Protein AF-A0A800NFQ4-F1 (afdb_monomer)

Foldseek 3Di:
DAFDFDLVLLVLLCVLCPAQCNQVVQCQDPNDRLSVLLVVLSVLLNCLSVPLRVQDQQDDDWWADPSNLVSVLVNLVSLVSNLVSLQSLCCRLVVDDDLCPGPQSQDCPQVNDPPHGPVQQSVQVNCCSYDPQQFAQDDRSDGDPPPKTKHWDGWIADDVPAGIWTWIQIPDPVGGDTHIDHHHVVSVSVSSNVSSCCSVVSSVSSVVVVVVLLVVLLPPAQDDDPDLLVLLVSLQVLCCSNRRCPDQCNVLSVLLNLLLPDDPVVCPPHPLVVLLVVVNVVSSVCSVVSNVCSSNVHRPPCNVVVLQLADDDLVVQLVVCLVVVDGVSNVVLQCLLCPDPVFDVVLNVDSPSSVVVSRVSSVSVVVCVVPVHRHYSCNRNDDPPD

Nearest PDB structures (foldseek):
  8tyw-assembly1_A  TM=2.394E-01  e=9.762E+00  Homo sapiens

Structure (mmCIF, N/CA/C/O backbone):
data_AF-A0A800NFQ4-F1
#
_entry.id   AF-A0A800NFQ4-F1
#
loop_
_atom_site.group_PDB
_atom_site.id
_atom_site.type_symbol
_atom_site.label_atom_id
_atom_site.label_alt_id
_atom_site.label_comp_id
_atom_site.label_asym_id
_atom_site.label_entity_id
_atom_site.label_seq_id
_atom_site.pdbx_PDB_ins_code
_atom_site.Cartn_x
_atom_site.Cartn_y
_atom_site.Cartn_z
_atom_site.occupancy
_atom_site.B_iso_or_equiv
_atom_site.auth_seq_id
_atom_site.auth_comp_id
_atom_site.auth_asym_id
_atom_site.auth_atom_id
_atom_site.pdbx_PDB_model_num
ATOM 1 N N . MET A 1 1 ? 8.098 15.532 -29.644 1.00 61.22 1 MET A N 1
ATOM 2 C CA . MET A 1 1 ? 6.755 15.173 -29.123 1.00 61.22 1 MET A CA 1
ATOM 3 C C . MET A 1 1 ? 6.872 15.024 -27.618 1.00 61.22 1 MET A C 1
ATOM 5 O O . MET A 1 1 ? 7.882 14.492 -27.178 1.00 61.22 1 MET A O 1
ATOM 9 N N . SER A 1 2 ? 5.906 15.516 -26.842 1.00 80.31 2 SER A N 1
ATOM 10 C CA . SER A 1 2 ? 5.881 15.314 -25.387 1.00 80.31 2 SER A CA 1
ATOM 11 C C . SER A 1 2 ? 5.523 13.867 -25.050 1.00 80.31 2 SER A C 1
ATOM 13 O O . SER A 1 2 ? 4.780 13.229 -25.796 1.00 80.31 2 SER A O 1
ATOM 15 N N . ILE A 1 3 ? 6.056 13.357 -23.943 1.00 92.00 3 ILE A N 1
ATOM 16 C CA . ILE A 1 3 ? 5.657 12.065 -23.381 1.00 92.00 3 ILE A CA 1
ATOM 17 C C . ILE A 1 3 ? 4.225 12.143 -22.839 1.00 92.00 3 ILE A C 1
ATOM 19 O O . ILE A 1 3 ? 3.841 13.147 -22.240 1.00 92.00 3 ILE A O 1
ATOM 23 N N . ASN A 1 4 ? 3.434 11.095 -23.055 1.00 91.31 4 ASN A N 1
ATOM 24 C CA . ASN A 1 4 ? 2.045 10.998 -22.620 1.00 91.31 4 ASN A CA 1
ATOM 25 C C . ASN A 1 4 ? 1.892 10.034 -21.431 1.00 91.31 4 ASN A C 1
ATOM 27 O O . ASN A 1 4 ? 1.443 8.897 -21.579 1.00 91.31 4 ASN A O 1
ATOM 31 N N . ILE A 1 5 ? 2.255 10.495 -20.233 1.00 92.12 5 ILE A N 1
ATOM 32 C CA . ILE A 1 5 ? 2.004 9.770 -18.981 1.00 92.12 5 ILE A CA 1
ATOM 33 C C . ILE A 1 5 ? 0.806 10.397 -18.261 1.00 92.12 5 ILE A C 1
ATOM 35 O O . ILE A 1 5 ? 0.808 11.578 -17.932 1.00 92.12 5 ILE A O 1
ATOM 39 N N . ASN A 1 6 ? -0.222 9.589 -18.000 1.00 89.50 6 ASN A N 1
ATOM 40 C CA . ASN A 1 6 ? -1.400 10.013 -17.250 1.00 89.50 6 ASN A CA 1
ATOM 41 C C . ASN A 1 6 ? -1.177 9.835 -15.741 1.00 89.50 6 ASN A C 1
ATOM 43 O O . ASN A 1 6 ? -1.353 8.732 -15.225 1.00 89.50 6 ASN A O 1
ATOM 47 N N . GLU A 1 7 ? -0.884 10.925 -15.031 1.00 87.31 7 GLU A N 1
ATOM 48 C CA . GLU A 1 7 ? -0.696 10.953 -13.570 1.00 87.31 7 GLU A CA 1
ATOM 49 C C . GLU A 1 7 ? -1.841 10.292 -12.777 1.00 87.31 7 GLU A C 1
ATOM 51 O O . GLU A 1 7 ? -1.620 9.690 -11.726 1.00 87.31 7 GLU A O 1
ATOM 56 N N . LYS A 1 8 ? -3.075 10.303 -13.304 1.00 94.00 8 LYS A N 1
ATOM 57 C CA . LYS A 1 8 ? -4.230 9.708 -12.616 1.00 94.00 8 LYS A CA 1
ATOM 58 C C . LYS A 1 8 ? -4.111 8.193 -12.475 1.00 94.00 8 LYS A C 1
ATOM 60 O O . LYS A 1 8 ? -4.753 7.622 -11.594 1.00 94.00 8 LYS A O 1
ATOM 65 N N . LEU A 1 9 ? -3.321 7.532 -13.324 1.00 96.75 9 LEU A N 1
ATOM 66 C CA . LEU A 1 9 ? -3.181 6.079 -13.298 1.00 96.75 9 LEU A CA 1
ATOM 67 C C . LEU A 1 9 ? -2.448 5.608 -12.035 1.00 96.75 9 LEU A C 1
ATOM 69 O O . LEU A 1 9 ? -2.924 4.692 -11.364 1.00 96.75 9 LEU A O 1
ATOM 73 N N . ILE A 1 10 ? -1.348 6.269 -11.652 1.00 97.38 10 ILE A N 1
ATOM 74 C CA . ILE A 1 10 ? -0.657 5.958 -10.392 1.00 97.38 10 ILE A CA 1
ATOM 75 C C . ILE A 1 10 ? -1.505 6.343 -9.174 1.00 97.38 10 ILE A C 1
ATOM 77 O O . ILE A 1 10 ? -1.549 5.586 -8.203 1.00 97.38 10 ILE A O 1
ATOM 81 N N . SER A 1 11 ? -2.254 7.451 -9.226 1.00 96.62 11 SER A N 1
ATOM 82 C CA . SER A 1 11 ? -3.198 7.803 -8.155 1.00 96.62 11 SER A CA 1
ATOM 83 C C . SER A 1 11 ? -4.280 6.734 -7.971 1.00 96.62 11 SER A C 1
ATOM 85 O O . SER A 1 11 ? -4.613 6.380 -6.839 1.00 96.62 11 SER A O 1
ATOM 87 N N . LEU A 1 12 ? -4.806 6.182 -9.070 1.00 97.12 12 LEU A N 1
ATOM 88 C CA . LEU A 1 12 ? -5.784 5.096 -9.027 1.00 97.12 12 LEU A CA 1
ATOM 89 C C . LEU A 1 12 ? -5.172 3.814 -8.448 1.00 97.12 12 LEU A C 1
ATOM 91 O O . LEU A 1 12 ? -5.774 3.211 -7.563 1.00 97.12 12 LEU A O 1
ATOM 95 N N . PHE A 1 13 ? -3.966 3.431 -8.877 1.00 97.50 13 PHE A N 1
ATOM 96 C CA . PHE A 1 13 ? -3.261 2.280 -8.305 1.00 97.50 13 PHE A CA 1
ATOM 97 C C . PHE A 1 13 ? -3.043 2.432 -6.793 1.00 97.50 13 PHE A C 1
ATOM 99 O O . PHE A 1 13 ? -3.408 1.540 -6.028 1.00 97.50 13 PHE A O 1
ATOM 106 N N . ARG A 1 14 ? -2.543 3.593 -6.345 1.00 96.69 14 ARG A N 1
ATOM 107 C CA . ARG A 1 14 ? -2.380 3.914 -4.918 1.00 96.69 14 ARG A CA 1
ATOM 108 C C . ARG A 1 14 ? -3.689 3.770 -4.149 1.00 96.69 14 ARG A C 1
ATOM 110 O O . ARG A 1 14 ? -3.688 3.213 -3.057 1.00 96.69 14 ARG A O 1
ATOM 117 N N . LYS A 1 15 ? -4.801 4.261 -4.701 1.00 94.81 15 LYS A N 1
ATOM 118 C CA . LYS A 1 15 ? -6.123 4.161 -4.067 1.00 94.81 15 LYS A CA 1
ATOM 119 C C . LYS A 1 15 ? -6.562 2.707 -3.877 1.00 94.81 15 LYS A C 1
ATOM 121 O O . LYS A 1 15 ? -7.105 2.383 -2.828 1.00 94.81 15 LYS A O 1
ATOM 126 N N . GLU A 1 16 ? -6.337 1.847 -4.868 1.00 94.31 16 GLU A N 1
ATOM 127 C CA . GLU A 1 16 ? -6.717 0.431 -4.780 1.00 94.31 16 GLU A CA 1
ATOM 128 C C . GLU A 1 16 ? -5.827 -0.363 -3.811 1.00 94.31 16 GLU A C 1
ATOM 130 O O . GLU A 1 16 ? -6.317 -1.259 -3.128 1.00 94.31 16 GLU A O 1
ATOM 135 N N . VAL A 1 17 ? -4.533 -0.030 -3.728 1.00 93.38 17 VAL A N 1
ATOM 136 C CA . VAL A 1 17 ? -3.564 -0.709 -2.848 1.00 93.38 17 VAL A CA 1
ATOM 137 C C . VAL A 1 17 ? -3.662 -0.248 -1.395 1.00 93.38 17 VAL A C 1
ATOM 139 O O . VAL A 1 17 ? -3.506 -1.065 -0.490 1.00 93.38 17 VAL A O 1
ATOM 142 N N . ASN A 1 18 ? -3.909 1.042 -1.146 1.00 87.81 18 ASN A N 1
ATOM 143 C CA . ASN A 1 18 ? -3.936 1.632 0.199 1.00 87.81 18 ASN A CA 1
ATOM 144 C C . ASN A 1 18 ? -5.258 1.364 0.928 1.00 87.81 18 ASN A C 1
ATOM 146 O O . ASN A 1 18 ? -5.926 2.277 1.412 1.00 87.81 18 ASN A O 1
ATOM 150 N N . ILE A 1 19 ? -5.620 0.090 1.009 1.00 84.75 19 ILE A N 1
ATOM 151 C CA . ILE A 1 19 ? -6.714 -0.410 1.830 1.00 84.75 19 ILE A CA 1
ATOM 152 C C . ILE A 1 19 ? -6.147 -1.242 2.981 1.00 84.75 19 ILE A C 1
ATOM 154 O O . ILE A 1 19 ? -5.063 -1.820 2.895 1.00 84.75 19 ILE A O 1
ATOM 158 N N . GLU A 1 20 ? -6.906 -1.294 4.065 1.00 78.50 20 GLU A N 1
ATOM 159 C CA . GLU A 1 20 ? -6.471 -1.685 5.409 1.00 78.50 20 GLU A CA 1
ATOM 160 C C . GLU A 1 20 ? -5.669 -3.001 5.453 1.00 78.50 20 GLU A C 1
ATOM 162 O O . GLU A 1 20 ? -4.564 -3.040 6.000 1.00 78.50 20 GLU A O 1
ATOM 167 N N . PHE A 1 21 ? -6.149 -4.056 4.785 1.00 86.75 21 PHE A N 1
ATOM 168 C CA . PHE A 1 21 ? -5.532 -5.385 4.868 1.00 86.75 21 PHE A CA 1
ATOM 169 C C . PHE A 1 21 ? -4.275 -5.573 3.996 1.00 86.75 21 PHE A C 1
ATOM 171 O O . PHE A 1 21 ? -3.492 -6.491 4.254 1.00 86.75 21 PHE A O 1
ATOM 178 N N . PHE A 1 22 ? -4.062 -4.757 2.952 1.00 90.75 22 PHE A N 1
ATOM 179 C CA . PHE A 1 22 ? -2.943 -4.961 2.016 1.00 90.75 22 PHE A CA 1
ATOM 180 C C . PHE A 1 22 ? -1.595 -4.815 2.717 1.00 90.75 22 PHE A C 1
ATOM 182 O O . PHE A 1 22 ? -0.689 -5.622 2.496 1.00 90.75 22 PHE A O 1
ATOM 189 N N . SER A 1 23 ? -1.491 -3.819 3.598 1.00 89.69 23 SER A N 1
ATOM 190 C CA . SER A 1 23 ? -0.280 -3.569 4.374 1.00 89.69 23 SER A CA 1
ATOM 191 C C . SER A 1 23 ? 0.144 -4.801 5.170 1.00 89.69 23 SER A C 1
ATOM 193 O O . SER A 1 23 ? 1.284 -5.240 5.047 1.00 89.69 23 SER A O 1
ATOM 195 N N . GLU A 1 24 ? -0.782 -5.432 5.894 1.00 88.12 24 GLU A N 1
ATOM 196 C CA . GLU A 1 24 ? -0.505 -6.644 6.665 1.00 88.12 24 GLU A CA 1
ATOM 197 C C . GLU A 1 24 ? -0.280 -7.867 5.764 1.00 88.12 24 GLU A C 1
ATOM 199 O O . GLU A 1 24 ? 0.660 -8.627 6.006 1.00 88.12 24 GLU A O 1
ATOM 204 N N . LYS A 1 25 ? -1.042 -8.024 4.670 1.00 90.38 25 LYS A N 1
ATOM 205 C CA . LYS A 1 25 ? -0.855 -9.127 3.709 1.00 90.38 25 LYS A CA 1
ATOM 206 C C . LYS A 1 25 ? 0.559 -9.164 3.125 1.00 90.38 25 LYS A C 1
ATOM 208 O O . LYS A 1 25 ? 1.113 -10.245 2.933 1.00 90.38 25 LYS A O 1
ATOM 213 N N . PHE A 1 26 ? 1.133 -8.000 2.824 1.00 93.75 26 PHE A N 1
ATOM 214 C CA . PHE A 1 26 ? 2.457 -7.886 2.207 1.00 93.75 26 PHE A CA 1
ATOM 215 C C . PHE A 1 26 ? 3.583 -7.577 3.209 1.00 93.75 26 PHE A C 1
ATOM 217 O O . PHE A 1 26 ? 4.747 -7.489 2.816 1.00 93.75 26 PHE A O 1
ATOM 224 N N . LYS A 1 27 ? 3.290 -7.458 4.507 1.00 92.12 27 LYS A N 1
ATOM 225 C CA . LYS A 1 27 ? 4.278 -7.124 5.548 1.00 92.12 27 LYS A CA 1
ATOM 226 C C . LYS A 1 27 ? 5.343 -8.192 5.757 1.00 92.12 27 LYS A C 1
ATOM 228 O O . LYS A 1 27 ? 6.483 -7.862 6.074 1.00 92.12 27 LYS A O 1
ATOM 233 N N . ASN A 1 28 ? 4.977 -9.462 5.605 1.00 91.75 28 ASN A N 1
ATOM 234 C CA . ASN A 1 28 ? 5.901 -10.583 5.733 1.00 91.75 28 ASN A CA 1
ATOM 235 C C . ASN A 1 28 ? 5.539 -11.697 4.747 1.00 91.75 28 ASN A C 1
ATOM 237 O O . ASN A 1 28 ? 4.742 -12.584 5.044 1.00 91.75 28 ASN A O 1
ATOM 241 N N . VAL A 1 29 ? 6.154 -11.653 3.570 1.00 93.25 29 VAL A N 1
ATOM 242 C CA . VAL A 1 29 ? 6.049 -12.691 2.546 1.00 93.25 29 VAL A CA 1
ATOM 243 C C . VAL A 1 29 ? 7.394 -13.406 2.482 1.00 93.25 29 VAL A C 1
ATOM 245 O O . VAL A 1 29 ? 8.385 -12.842 2.024 1.00 93.25 29 VAL A O 1
ATOM 248 N N . ASN A 1 30 ? 7.446 -14.650 2.968 1.00 91.94 30 ASN A N 1
ATOM 249 C CA . ASN A 1 30 ? 8.669 -15.464 3.027 1.00 91.94 30 ASN A CA 1
ATOM 250 C C . ASN A 1 30 ? 9.848 -14.765 3.740 1.00 91.94 30 ASN A C 1
ATOM 252 O O . ASN A 1 30 ? 10.976 -14.779 3.245 1.00 91.94 30 ASN A O 1
ATOM 256 N N . GLY A 1 31 ? 9.587 -14.114 4.878 1.00 93.88 31 GLY A N 1
ATOM 257 C CA . GLY A 1 31 ? 10.608 -13.411 5.663 1.00 93.88 31 GLY A CA 1
ATOM 258 C C . GLY A 1 31 ? 10.990 -12.033 5.116 1.00 93.88 31 GLY A C 1
ATOM 259 O O . GLY A 1 31 ? 11.936 -11.425 5.611 1.00 93.88 31 GLY A O 1
ATOM 260 N N . LYS A 1 32 ? 10.288 -11.532 4.091 1.00 94.50 32 LYS A N 1
ATOM 261 C CA . LYS A 1 32 ? 10.565 -10.236 3.461 1.00 94.50 32 LYS A CA 1
ATOM 262 C C . LYS A 1 32 ? 9.367 -9.304 3.549 1.00 94.50 32 LYS A C 1
ATOM 264 O O . LYS A 1 32 ? 8.226 -9.708 3.335 1.00 94.50 32 LYS A O 1
ATOM 269 N N . ASN A 1 33 ? 9.647 -8.029 3.794 1.00 96.25 33 ASN A N 1
ATOM 270 C CA . ASN A 1 33 ? 8.631 -6.987 3.807 1.00 96.25 33 ASN A CA 1
ATOM 271 C C . ASN A 1 33 ? 8.365 -6.480 2.383 1.00 96.25 33 ASN A C 1
ATOM 273 O O . ASN A 1 33 ? 9.030 -5.569 1.891 1.00 96.25 33 ASN A O 1
ATOM 277 N N . HIS A 1 34 ? 7.399 -7.109 1.714 1.00 97.12 34 HIS A N 1
ATOM 278 C CA . HIS A 1 34 ? 6.956 -6.719 0.377 1.00 97.12 34 HIS A CA 1
ATOM 279 C C . HIS A 1 34 ? 6.173 -5.401 0.394 1.00 97.12 34 HIS A C 1
ATOM 281 O O . HIS A 1 34 ? 6.220 -4.668 -0.589 1.00 97.12 34 HIS A O 1
ATOM 287 N N . TRP A 1 35 ? 5.511 -5.059 1.502 1.00 96.19 35 TRP A N 1
ATOM 288 C CA . TRP A 1 35 ? 4.788 -3.797 1.643 1.00 96.19 35 TRP A CA 1
ATOM 289 C C . TRP A 1 35 ? 5.712 -2.588 1.461 1.00 96.19 35 TRP A C 1
ATOM 291 O O . TRP A 1 35 ? 5.391 -1.679 0.703 1.00 96.19 35 TRP A O 1
ATOM 301 N N . ASN A 1 36 ? 6.911 -2.618 2.048 1.00 97.06 36 ASN A N 1
ATOM 302 C CA . ASN A 1 36 ? 7.893 -1.546 1.865 1.00 97.06 36 ASN A CA 1
ATOM 303 C C . ASN A 1 36 ? 8.342 -1.396 0.401 1.00 97.06 36 ASN A C 1
ATOM 305 O O . ASN A 1 36 ? 8.559 -0.276 -0.060 1.00 97.06 36 ASN A O 1
ATOM 309 N N . ILE A 1 37 ? 8.455 -2.506 -0.337 1.00 97.94 37 ILE A N 1
ATOM 310 C CA . ILE A 1 37 ? 8.780 -2.487 -1.771 1.00 97.94 37 ILE A CA 1
ATOM 311 C C . ILE A 1 37 ? 7.634 -1.838 -2.555 1.00 97.94 37 ILE A C 1
ATOM 313 O O . ILE A 1 37 ? 7.886 -1.000 -3.416 1.00 97.94 37 ILE A O 1
ATOM 317 N N . ILE A 1 38 ? 6.383 -2.179 -2.225 1.00 98.31 38 ILE A N 1
ATOM 318 C CA . ILE A 1 38 ? 5.189 -1.581 -2.838 1.00 98.31 38 ILE A CA 1
ATOM 319 C C . ILE A 1 38 ? 5.153 -0.068 -2.583 1.00 98.31 38 ILE A C 1
ATOM 321 O O . ILE A 1 38 ? 5.012 0.693 -3.537 1.00 98.31 38 ILE A O 1
ATOM 325 N N . CYS A 1 39 ? 5.341 0.378 -1.335 1.00 97.44 39 CYS A N 1
ATOM 326 C CA . CYS A 1 39 ? 5.392 1.801 -0.985 1.00 97.44 39 CYS A CA 1
ATOM 327 C C . CYS A 1 39 ? 6.473 2.548 -1.772 1.00 97.44 39 CYS A C 1
ATOM 329 O O . CYS A 1 39 ? 6.168 3.524 -2.453 1.00 97.44 39 CYS A O 1
ATOM 331 N N . SER A 1 40 ? 7.712 2.045 -1.748 1.00 98.31 40 SER A N 1
ATOM 332 C CA . SER A 1 40 ? 8.826 2.686 -2.450 1.00 98.31 40 SER A CA 1
ATOM 333 C C . SER A 1 40 ? 8.593 2.751 -3.961 1.00 98.31 40 SER A C 1
ATOM 335 O O . SER A 1 40 ? 8.809 3.798 -4.567 1.00 98.31 40 SER A O 1
ATOM 337 N N . ALA A 1 41 ? 8.099 1.670 -4.571 1.00 98.62 41 ALA A N 1
ATOM 338 C CA . ALA A 1 41 ? 7.783 1.662 -5.993 1.00 98.62 41 ALA A CA 1
ATOM 339 C C . ALA A 1 41 ? 6.681 2.677 -6.341 1.00 98.62 41 ALA A C 1
ATOM 341 O O . ALA A 1 41 ? 6.799 3.382 -7.339 1.00 98.62 41 ALA A O 1
ATOM 342 N N . MET A 1 42 ? 5.634 2.807 -5.517 1.00 98.19 42 MET A N 1
ATOM 343 C CA . MET A 1 42 ? 4.598 3.824 -5.727 1.00 98.19 42 MET A CA 1
ATOM 344 C C . MET A 1 42 ? 5.150 5.251 -5.647 1.00 98.19 42 MET A C 1
ATOM 346 O O . MET A 1 42 ? 4.689 6.109 -6.395 1.00 98.19 42 MET A O 1
ATOM 350 N N . ASP A 1 43 ? 6.099 5.533 -4.751 1.00 98.25 43 ASP A N 1
ATOM 351 C CA . ASP A 1 43 ? 6.721 6.861 -4.628 1.00 98.25 43 ASP A CA 1
ATOM 352 C C . ASP A 1 43 ? 7.540 7.206 -5.876 1.00 98.25 43 ASP A C 1
ATOM 354 O O . ASP A 1 43 ? 7.355 8.268 -6.472 1.00 98.25 43 ASP A O 1
ATOM 358 N N . TRP A 1 44 ? 8.374 6.273 -6.336 1.00 98.50 44 TRP A N 1
ATOM 359 C CA . TRP A 1 44 ? 9.201 6.467 -7.527 1.00 98.50 44 TRP A CA 1
ATOM 360 C C . TRP A 1 44 ? 8.393 6.547 -8.825 1.00 98.50 44 TRP A C 1
ATOM 362 O O . TRP A 1 44 ? 8.734 7.329 -9.712 1.00 98.50 44 TRP A O 1
ATOM 372 N N . ILE A 1 45 ? 7.296 5.794 -8.939 1.00 98.62 45 ILE A N 1
ATOM 373 C CA . ILE A 1 45 ? 6.387 5.898 -10.088 1.00 98.62 45 ILE A CA 1
ATOM 374 C C . ILE A 1 45 ? 5.643 7.237 -10.076 1.00 98.62 45 ILE A C 1
ATOM 376 O O . ILE A 1 45 ? 5.482 7.832 -11.138 1.00 98.62 45 ILE A O 1
ATOM 380 N N . THR A 1 46 ? 5.209 7.726 -8.907 1.00 98.12 46 THR A N 1
ATOM 381 C CA . THR A 1 46 ? 4.609 9.065 -8.779 1.00 98.12 46 THR A CA 1
ATOM 382 C C . THR A 1 46 ? 5.598 10.140 -9.226 1.00 98.12 46 THR A C 1
ATOM 384 O O . THR A 1 46 ? 5.269 10.928 -10.110 1.00 98.12 46 THR A O 1
ATOM 387 N N . LEU A 1 47 ? 6.834 10.099 -8.715 1.00 97.00 47 LEU A N 1
ATOM 388 C CA . LEU A 1 47 ? 7.893 11.026 -9.117 1.00 97.00 47 LEU A CA 1
ATOM 389 C C . LEU A 1 47 ? 8.130 10.998 -10.628 1.00 97.00 47 LEU A C 1
ATOM 391 O O . LEU A 1 47 ? 8.231 12.050 -11.252 1.00 97.00 47 LEU A O 1
ATOM 395 N N . ALA A 1 48 ? 8.210 9.812 -11.234 1.00 97.50 48 ALA A N 1
ATOM 396 C CA . ALA A 1 48 ? 8.424 9.700 -12.670 1.00 97.50 48 ALA A CA 1
ATOM 397 C C . ALA A 1 48 ? 7.234 10.227 -13.484 1.00 97.50 48 ALA A C 1
ATOM 399 O O . ALA A 1 48 ? 7.442 10.907 -14.488 1.00 97.50 48 ALA A O 1
ATOM 400 N N . ALA A 1 49 ? 6.001 9.946 -13.054 1.00 96.81 49 ALA A N 1
ATOM 401 C CA . ALA A 1 49 ? 4.797 10.389 -13.748 1.00 96.81 49 ALA A CA 1
ATOM 402 C C . ALA A 1 49 ? 4.654 11.918 -13.765 1.00 96.81 49 ALA A C 1
ATOM 404 O O . ALA A 1 49 ? 4.279 12.478 -14.793 1.00 96.81 49 ALA A O 1
ATOM 405 N N . GLU A 1 50 ? 4.998 12.582 -12.662 1.00 94.50 50 GLU A N 1
ATOM 406 C CA . GLU A 1 50 ? 4.962 14.045 -12.534 1.00 94.50 50 GLU A CA 1
ATOM 407 C C . GLU A 1 50 ? 6.210 14.711 -13.147 1.00 94.50 50 GLU A C 1
ATOM 409 O O . GLU A 1 50 ? 6.142 15.782 -13.755 1.00 94.50 50 GLU A O 1
ATOM 414 N N . GLY A 1 51 ? 7.372 14.066 -13.010 1.00 94.44 51 GLY A N 1
ATOM 415 C CA . GLY A 1 51 ? 8.668 14.617 -13.393 1.00 94.44 51 GLY A CA 1
ATOM 416 C C . GLY A 1 51 ? 8.984 14.508 -14.883 1.00 94.44 51 GLY A C 1
ATOM 417 O O . GLY A 1 51 ? 9.469 15.476 -15.467 1.00 94.44 51 GLY A O 1
ATOM 418 N N . LEU A 1 52 ? 8.701 13.366 -15.525 1.00 95.94 52 LEU A N 1
ATOM 419 C CA . LEU A 1 52 ? 9.066 13.124 -16.931 1.00 95.94 52 LEU A CA 1
ATOM 420 C C . LEU A 1 52 ? 8.530 14.188 -17.905 1.00 95.94 52 LEU A C 1
ATOM 422 O O . LEU A 1 52 ? 9.313 14.633 -18.746 1.00 95.94 52 LEU A O 1
ATOM 426 N N . PRO A 1 53 ? 7.263 14.647 -17.811 1.00 93.81 53 PRO A N 1
ATOM 427 C CA . PRO A 1 53 ? 6.752 15.711 -18.681 1.00 93.81 53 PRO A CA 1
ATOM 428 C C . PRO A 1 53 ? 7.480 17.055 -18.531 1.00 93.81 53 PRO A C 1
ATOM 430 O O . PRO A 1 53 ? 7.440 17.875 -19.447 1.00 93.81 53 PRO A O 1
ATOM 433 N N . SER A 1 54 ? 8.141 17.280 -17.392 1.00 92.94 54 SER A N 1
ATOM 434 C CA . SER A 1 54 ? 8.806 18.542 -17.049 1.00 92.94 54 SER A CA 1
ATOM 435 C C . SER A 1 54 ? 10.274 18.602 -17.491 1.00 92.94 54 SER A C 1
ATOM 437 O O . SER A 1 54 ? 10.875 19.676 -17.482 1.00 92.94 54 SER A O 1
ATOM 439 N N . ILE A 1 55 ? 10.876 17.473 -17.884 1.00 94.31 55 ILE A N 1
ATOM 440 C CA . ILE A 1 55 ? 12.278 17.420 -18.320 1.00 94.31 55 ILE A CA 1
ATOM 441 C C . ILE A 1 55 ? 12.368 17.809 -19.802 1.00 94.31 55 ILE A C 1
ATOM 443 O O . ILE A 1 55 ? 11.782 17.168 -20.675 1.00 94.31 55 ILE A O 1
ATOM 447 N N . ASN A 1 56 ? 13.137 18.856 -20.109 1.00 91.56 56 ASN A N 1
ATOM 448 C CA . ASN A 1 56 ? 13.287 19.344 -21.479 1.00 91.56 56 ASN A CA 1
ATOM 449 C C . ASN A 1 56 ? 14.290 18.502 -22.287 1.00 91.56 56 ASN A C 1
ATOM 451 O O . ASN A 1 56 ? 15.498 18.708 -22.195 1.00 91.56 56 ASN A O 1
ATOM 455 N N . VAL A 1 57 ? 13.768 17.612 -23.132 1.00 92.12 57 VAL A N 1
ATOM 456 C CA . VAL A 1 57 ? 14.535 16.781 -24.080 1.00 92.12 57 VAL A CA 1
ATOM 457 C C . VAL A 1 57 ? 14.245 17.131 -25.542 1.00 92.12 57 VAL A C 1
ATOM 459 O O . VAL A 1 57 ? 14.213 16.259 -26.404 1.00 92.12 57 VAL A O 1
ATOM 462 N N . ASN A 1 58 ? 13.967 18.402 -25.842 1.00 86.88 58 ASN A N 1
ATOM 463 C CA . ASN A 1 58 ? 13.743 18.854 -27.214 1.00 86.88 58 ASN A CA 1
ATOM 464 C C . ASN A 1 58 ? 15.019 19.506 -27.784 1.00 86.88 58 ASN A C 1
ATOM 466 O O . ASN A 1 58 ? 15.234 20.704 -27.554 1.00 86.88 58 ASN A O 1
ATOM 470 N N . PRO A 1 59 ? 15.874 18.757 -28.506 1.00 80.69 59 PRO A N 1
ATOM 471 C CA . PRO A 1 59 ? 17.146 19.277 -28.982 1.00 80.69 59 PRO A CA 1
ATOM 472 C C . PRO A 1 59 ? 16.943 20.393 -30.012 1.00 80.69 59 PRO A C 1
ATOM 474 O O . PRO A 1 59 ? 16.370 20.196 -31.082 1.00 80.69 59 PRO A O 1
ATOM 477 N N . LYS A 1 60 ? 17.472 21.586 -29.722 1.00 83.44 60 LYS A N 1
ATOM 478 C CA . LYS A 1 60 ? 17.549 22.696 -30.688 1.00 83.44 60 LYS A CA 1
ATOM 479 C C . LYS A 1 60 ? 18.972 22.857 -31.216 1.00 83.44 60 LYS A C 1
ATOM 481 O O . LYS A 1 60 ? 19.916 22.878 -30.424 1.00 83.44 60 LYS A O 1
ATOM 486 N N . GLY A 1 61 ? 19.115 23.041 -32.529 1.00 85.50 61 GLY A N 1
ATOM 487 C CA . GLY A 1 61 ? 20.415 23.217 -33.192 1.00 85.50 61 GLY A CA 1
ATOM 488 C C . GLY A 1 61 ? 21.256 21.936 -33.242 1.00 85.50 61 GLY A C 1
ATOM 489 O O . GLY A 1 61 ? 20.825 20.889 -32.774 1.00 85.50 61 GLY A O 1
ATOM 490 N N . PHE A 1 62 ? 22.456 22.013 -33.810 1.00 85.88 62 PHE A N 1
ATOM 491 C CA . PHE A 1 62 ? 23.334 20.856 -34.023 1.00 85.88 62 PHE A CA 1
ATOM 492 C C . PHE A 1 62 ? 24.512 20.846 -33.041 1.00 85.88 62 PHE A C 1
ATOM 494 O O . PHE A 1 62 ? 24.950 21.901 -32.580 1.00 85.88 62 PHE A O 1
ATOM 501 N N . GLY A 1 63 ? 25.042 19.656 -32.747 1.00 88.31 63 GLY A N 1
ATOM 502 C CA . GLY A 1 63 ? 26.277 19.486 -31.976 1.00 88.31 63 GLY A CA 1
ATOM 503 C C . GLY A 1 63 ? 26.087 19.363 -30.460 1.00 88.31 63 GLY A C 1
ATOM 504 O O . GLY A 1 63 ? 24.999 19.059 -29.968 1.00 88.31 63 GLY A O 1
ATOM 505 N N . TYR A 1 64 ? 27.184 19.543 -29.722 1.00 89.69 64 TYR A N 1
ATOM 506 C CA . TYR A 1 64 ? 27.262 19.313 -28.276 1.00 89.69 64 TYR A CA 1
ATOM 507 C C . TYR A 1 64 ? 26.635 20.445 -27.450 1.00 89.69 64 TYR A C 1
ATOM 509 O O . TYR A 1 64 ? 26.841 21.629 -27.719 1.00 89.69 64 TYR A O 1
ATOM 517 N N . ASN A 1 65 ? 25.922 20.070 -26.386 1.00 91.06 65 ASN A N 1
ATOM 518 C CA . ASN A 1 65 ? 25.492 20.981 -25.330 1.00 91.06 65 ASN A CA 1
ATOM 519 C C . ASN A 1 65 ? 25.402 20.229 -23.990 1.00 91.06 65 ASN A C 1
ATOM 521 O O . ASN A 1 65 ? 24.743 19.191 -23.889 1.00 91.06 65 ASN A O 1
ATOM 525 N N . HIS A 1 66 ? 26.054 20.762 -22.955 1.00 90.19 66 HIS A N 1
ATOM 526 C CA . HIS A 1 66 ? 26.128 20.115 -21.644 1.00 90.19 66 HIS A CA 1
ATOM 527 C C . HIS A 1 66 ? 24.769 20.050 -20.930 1.00 90.19 66 HIS A C 1
ATOM 529 O O . HIS A 1 66 ? 24.459 19.024 -20.334 1.00 90.19 66 HIS A O 1
ATOM 535 N N . LEU A 1 67 ? 23.934 21.094 -21.015 1.00 91.19 67 LEU A N 1
ATOM 536 C CA . LEU A 1 67 ? 22.601 21.091 -20.398 1.00 91.19 67 LEU A CA 1
ATOM 537 C C . LEU A 1 67 ? 21.679 20.081 -21.077 1.00 91.19 67 LEU A C 1
ATOM 539 O O . LEU A 1 67 ? 20.995 19.330 -20.393 1.00 91.19 67 LEU A O 1
ATOM 543 N N . ASP A 1 68 ? 21.701 20.014 -22.408 1.00 90.31 68 ASP A N 1
ATOM 544 C CA . ASP A 1 68 ? 20.901 19.031 -23.142 1.00 90.31 68 ASP A CA 1
ATOM 545 C C . ASP A 1 68 ? 21.342 17.594 -22.823 1.00 90.31 68 ASP A C 1
ATOM 547 O O . ASP A 1 68 ? 20.501 16.706 -22.697 1.00 90.31 68 ASP A O 1
ATOM 551 N N . THR A 1 69 ? 22.648 17.379 -22.626 1.00 91.44 69 THR A N 1
ATOM 552 C CA . THR A 1 69 ? 23.197 16.092 -22.171 1.00 91.44 69 THR A CA 1
ATOM 553 C C . THR A 1 69 ? 22.674 15.736 -20.779 1.00 91.44 69 THR A C 1
ATOM 555 O O . THR A 1 69 ? 22.147 14.644 -20.583 1.00 91.44 69 THR A O 1
ATOM 558 N N . LEU A 1 70 ? 22.762 16.661 -19.817 1.00 93.62 70 LEU A N 1
ATOM 559 C CA . LEU A 1 70 ? 22.279 16.442 -18.450 1.00 93.62 70 LEU A CA 1
ATOM 560 C C . LEU A 1 70 ? 20.764 16.199 -18.405 1.00 93.62 70 LEU A C 1
ATOM 562 O O . LEU A 1 70 ? 20.312 15.302 -17.694 1.00 93.62 70 LEU A O 1
ATOM 566 N N . ASN A 1 71 ? 19.985 16.932 -19.204 1.00 94.81 71 ASN A N 1
ATOM 567 C CA . ASN A 1 71 ? 18.543 16.723 -19.317 1.00 94.81 71 ASN A CA 1
ATOM 568 C C . ASN A 1 71 ? 18.222 15.335 -19.880 1.00 94.81 71 ASN A C 1
ATOM 570 O O . ASN A 1 71 ? 17.375 14.636 -19.329 1.00 94.81 71 ASN A O 1
ATOM 574 N N . LEU A 1 72 ? 18.916 14.905 -20.941 1.00 95.69 72 LEU A N 1
ATOM 575 C CA . LEU A 1 72 ? 18.742 13.568 -21.508 1.00 95.69 72 LEU A CA 1
ATOM 576 C C . LEU A 1 72 ? 19.116 12.472 -20.498 1.00 95.69 72 LEU A C 1
ATOM 578 O O . LEU A 1 72 ? 18.383 11.493 -20.357 1.00 95.69 72 LEU A O 1
ATOM 582 N N . MET A 1 73 ? 20.216 12.647 -19.760 1.00 96.06 73 MET A N 1
ATOM 583 C CA . MET A 1 73 ? 20.621 11.729 -18.692 1.00 96.06 73 MET A CA 1
ATOM 584 C C . MET A 1 73 ? 19.531 11.602 -17.628 1.00 96.06 73 MET A C 1
ATOM 586 O O . MET A 1 73 ? 19.127 10.488 -17.292 1.00 96.06 73 MET A O 1
ATOM 590 N N . GLN A 1 74 ? 19.033 12.733 -17.122 1.00 96.94 74 GLN A N 1
ATOM 591 C CA . GLN A 1 74 ? 17.957 12.760 -16.134 1.00 96.94 74 GLN A CA 1
ATOM 592 C C . GLN A 1 74 ? 16.694 12.082 -16.676 1.00 96.94 74 GLN A C 1
ATOM 594 O O . GLN A 1 74 ? 16.062 11.300 -15.967 1.00 96.94 74 GLN A O 1
ATOM 599 N N . TYR A 1 75 ? 16.354 12.333 -17.940 1.00 97.69 75 TYR A N 1
ATOM 600 C CA . TYR A 1 75 ? 15.199 11.746 -18.607 1.00 97.69 75 TYR A CA 1
ATOM 601 C C . TYR A 1 75 ? 15.281 10.218 -18.672 1.00 97.69 75 TYR A C 1
ATOM 603 O O . TYR A 1 75 ? 14.374 9.524 -18.210 1.00 97.69 75 TYR A O 1
ATOM 611 N N . ILE A 1 76 ? 16.400 9.684 -19.170 1.00 98.31 76 ILE A N 1
ATOM 612 C CA . ILE A 1 76 ? 16.623 8.239 -19.297 1.00 98.31 76 ILE A CA 1
ATOM 613 C C . ILE A 1 76 ? 16.641 7.564 -17.920 1.00 98.31 76 ILE A C 1
ATOM 615 O O . ILE A 1 76 ? 16.002 6.527 -17.747 1.00 98.31 76 ILE A O 1
ATOM 619 N N . ILE A 1 77 ? 17.317 8.152 -16.927 1.00 98.12 77 ILE A N 1
ATOM 620 C CA . ILE A 1 77 ? 17.334 7.616 -15.556 1.00 98.12 77 ILE A CA 1
ATOM 621 C C . ILE A 1 77 ? 15.921 7.589 -14.966 1.00 98.12 77 ILE A C 1
ATOM 623 O O . ILE A 1 77 ? 15.532 6.599 -14.351 1.00 98.12 77 ILE A O 1
ATOM 627 N N . THR A 1 78 ? 15.132 8.643 -15.172 1.00 98.19 78 THR A N 1
ATOM 628 C CA . THR A 1 78 ? 13.768 8.712 -14.631 1.00 98.19 78 THR A CA 1
ATOM 629 C C . THR A 1 78 ? 12.867 7.642 -15.265 1.00 98.19 78 THR A C 1
ATOM 631 O O . THR A 1 78 ? 12.093 6.998 -14.555 1.00 98.19 78 THR A O 1
ATOM 634 N N . ILE A 1 79 ? 13.014 7.372 -16.571 1.00 98.56 79 ILE A N 1
ATOM 635 C CA . ILE A 1 79 ? 12.340 6.239 -17.230 1.00 98.56 79 ILE A CA 1
ATOM 636 C C . ILE A 1 79 ? 12.803 4.903 -16.629 1.00 98.56 79 ILE A C 1
ATOM 638 O O . ILE A 1 79 ? 11.966 4.051 -16.338 1.00 98.56 79 ILE A O 1
ATOM 642 N N . ASP A 1 80 ? 14.108 4.702 -16.424 1.00 98.31 80 ASP A N 1
ATOM 643 C CA . ASP A 1 80 ? 14.655 3.454 -15.866 1.00 98.31 80 ASP A CA 1
ATOM 644 C C . ASP A 1 80 ? 14.106 3.164 -14.465 1.00 98.31 80 ASP A C 1
ATOM 646 O O . ASP A 1 80 ? 13.612 2.067 -14.208 1.00 98.31 80 ASP A O 1
ATOM 650 N N . VAL A 1 81 ? 14.096 4.175 -13.591 1.00 98.25 81 VAL A N 1
ATOM 651 C CA . VAL A 1 81 ? 13.549 4.075 -12.231 1.00 98.25 81 VAL A CA 1
ATOM 652 C C . VAL A 1 81 ? 12.052 3.761 -12.253 1.00 98.25 81 VAL A C 1
ATOM 654 O O . VAL A 1 81 ? 11.594 2.913 -11.484 1.00 98.25 81 VAL A O 1
ATOM 657 N N . MET A 1 82 ? 11.284 4.382 -13.156 1.00 98.56 82 MET A N 1
ATOM 658 C CA . MET A 1 82 ? 9.865 4.062 -13.347 1.00 98.56 82 MET A CA 1
ATOM 659 C C . MET A 1 82 ? 9.669 2.598 -13.756 1.00 98.56 82 MET A C 1
ATOM 661 O O . MET A 1 82 ? 8.832 1.896 -13.186 1.00 98.56 82 MET A O 1
ATOM 665 N N . VAL A 1 83 ? 10.444 2.128 -14.738 1.00 98.38 83 VAL A N 1
ATOM 666 C CA . VAL A 1 83 ? 10.364 0.755 -15.247 1.00 98.38 83 VAL A CA 1
ATOM 667 C C . VAL A 1 83 ? 10.744 -0.255 -14.172 1.00 98.38 83 VAL A C 1
ATOM 669 O O . VAL A 1 83 ? 10.020 -1.238 -13.998 1.00 98.38 83 VAL A O 1
ATOM 672 N N . ASP A 1 84 ? 11.839 -0.033 -13.439 1.00 98.19 84 ASP A N 1
ATOM 673 C CA . ASP A 1 84 ? 12.231 -0.946 -12.365 1.00 98.19 84 ASP A CA 1
ATOM 674 C C . ASP A 1 84 ? 11.170 -0.971 -11.267 1.00 98.19 84 ASP A C 1
ATOM 676 O O . ASP A 1 84 ? 10.733 -2.049 -10.880 1.00 98.19 84 ASP A O 1
ATOM 680 N N . SER A 1 85 ? 10.650 0.188 -10.857 1.00 98.69 85 SER A N 1
ATOM 681 C CA . SER A 1 85 ? 9.588 0.276 -9.849 1.00 98.69 85 SER A CA 1
ATOM 682 C C . SER A 1 85 ? 8.341 -0.523 -10.247 1.00 98.69 85 SER A C 1
ATOM 684 O O . SER A 1 85 ? 7.827 -1.308 -9.449 1.00 98.69 85 SER A O 1
ATOM 686 N N . ILE A 1 86 ? 7.884 -0.411 -11.500 1.00 98.69 86 ILE A N 1
ATOM 687 C CA . ILE A 1 86 ? 6.758 -1.209 -12.015 1.00 98.69 86 ILE A CA 1
ATOM 688 C C . ILE A 1 86 ? 7.098 -2.706 -12.012 1.00 98.69 86 ILE A C 1
ATOM 690 O O . ILE A 1 86 ? 6.277 -3.527 -11.599 1.00 98.69 86 ILE A O 1
ATOM 694 N N . ASN A 1 87 ? 8.312 -3.084 -12.415 1.00 98.38 87 ASN A N 1
ATOM 695 C CA . ASN A 1 87 ? 8.750 -4.478 -12.364 1.00 98.38 87 ASN A CA 1
ATOM 696 C C . ASN A 1 87 ? 8.789 -5.012 -10.924 1.00 98.38 87 ASN A C 1
ATOM 698 O O . ASN A 1 87 ? 8.364 -6.144 -10.691 1.00 98.38 87 ASN A O 1
ATOM 702 N N . GLN A 1 88 ? 9.239 -4.216 -9.945 1.00 98.25 88 GLN A N 1
ATOM 703 C CA . GLN A 1 88 ? 9.201 -4.598 -8.531 1.00 98.25 88 GLN A CA 1
ATOM 704 C C . GLN A 1 88 ? 7.766 -4.847 -8.063 1.00 98.25 88 GLN A C 1
ATOM 706 O O . GLN A 1 88 ? 7.530 -5.842 -7.378 1.00 98.25 88 GLN A O 1
ATOM 711 N N . LEU A 1 89 ? 6.797 -4.021 -8.483 1.00 98.56 89 LEU A N 1
ATOM 712 C CA . LEU A 1 89 ? 5.380 -4.258 -8.189 1.00 98.56 89 LEU A CA 1
ATOM 713 C C . LEU A 1 89 ? 4.912 -5.616 -8.726 1.00 98.56 89 LEU A C 1
ATOM 715 O O . LEU A 1 89 ? 4.309 -6.382 -7.979 1.00 98.56 89 LEU A O 1
ATOM 719 N N . PHE A 1 90 ? 5.247 -5.975 -9.968 1.00 98.44 90 PHE A N 1
ATOM 720 C CA . PHE A 1 90 ? 4.946 -7.311 -10.500 1.00 98.44 90 PHE A CA 1
ATOM 721 C C . PHE A 1 90 ? 5.622 -8.433 -9.707 1.00 98.44 90 PHE A C 1
ATOM 723 O O . PHE A 1 90 ? 4.994 -9.453 -9.426 1.00 98.44 90 PHE A O 1
ATOM 730 N N . ARG A 1 91 ? 6.880 -8.257 -9.296 1.00 97.81 91 ARG A N 1
ATOM 731 C CA . ARG A 1 91 ? 7.592 -9.269 -8.502 1.00 97.81 91 ARG A CA 1
ATOM 732 C C . ARG A 1 91 ? 6.909 -9.537 -7.164 1.00 97.81 91 ARG A C 1
ATOM 734 O O . ARG A 1 91 ? 6.798 -10.691 -6.757 1.00 97.81 91 ARG A O 1
ATOM 741 N N . VAL A 1 92 ? 6.442 -8.491 -6.483 1.00 97.62 92 VAL A N 1
ATOM 742 C CA . VAL A 1 92 ? 5.895 -8.622 -5.125 1.00 97.62 92 VAL A CA 1
ATOM 743 C C . VAL A 1 92 ? 4.392 -8.881 -5.083 1.00 97.62 92 VAL A C 1
ATOM 745 O O . VAL A 1 92 ? 3.959 -9.602 -4.186 1.00 97.62 92 VAL A O 1
ATOM 748 N N . ILE A 1 93 ? 3.615 -8.349 -6.034 1.00 96.88 93 ILE A N 1
ATOM 749 C CA . ILE A 1 93 ? 2.154 -8.527 -6.118 1.00 96.88 93 ILE A CA 1
ATOM 750 C C . ILE A 1 93 ? 1.802 -9.806 -6.883 1.00 96.88 93 ILE A C 1
ATOM 752 O O . ILE A 1 93 ? 0.932 -10.554 -6.445 1.00 96.88 93 ILE A O 1
ATOM 756 N N . ASP A 1 94 ? 2.480 -10.072 -8.003 1.00 94.44 94 ASP A N 1
ATOM 757 C CA . ASP A 1 94 ? 2.207 -11.226 -8.874 1.00 94.44 94 ASP A CA 1
ATOM 758 C C . ASP A 1 94 ? 3.156 -12.409 -8.619 1.00 94.44 94 ASP A C 1
ATOM 760 O O . ASP A 1 94 ? 3.016 -13.476 -9.210 1.00 94.44 94 ASP A O 1
ATOM 764 N N . GLY A 1 95 ? 4.151 -12.233 -7.744 1.00 94.75 95 GLY A N 1
ATOM 765 C CA . GLY A 1 95 ? 5.100 -13.289 -7.386 1.00 94.75 95 GLY A CA 1
ATOM 766 C C . GLY A 1 95 ? 6.092 -13.650 -8.497 1.00 94.75 95 GLY A C 1
ATOM 767 O O . GLY A 1 95 ? 6.707 -14.719 -8.436 1.00 94.75 95 GLY A O 1
ATOM 768 N N . ILE A 1 96 ? 6.259 -12.792 -9.509 1.00 95.88 96 ILE A N 1
ATOM 769 C CA . ILE A 1 96 ? 7.191 -13.021 -10.619 1.00 95.88 96 ILE A CA 1
ATOM 770 C C . ILE A 1 96 ? 8.632 -13.005 -10.094 1.00 95.88 96 ILE A C 1
ATOM 772 O O . ILE A 1 96 ? 9.060 -12.060 -9.439 1.00 95.88 96 ILE A O 1
ATOM 776 N N . LYS A 1 97 ? 9.408 -14.058 -10.380 1.00 92.69 97 LYS A N 1
ATOM 777 C CA . LYS A 1 97 ? 10.777 -14.209 -9.845 1.00 92.69 97 LYS A CA 1
ATOM 778 C C . LYS A 1 97 ? 11.882 -13.928 -10.856 1.00 92.69 97 LYS A C 1
ATOM 780 O O . LYS A 1 97 ? 12.987 -13.585 -10.448 1.00 92.69 97 LYS A O 1
ATOM 785 N N . LYS A 1 98 ? 11.626 -14.133 -12.149 1.00 94.25 98 LYS A N 1
ATOM 786 C CA . LYS A 1 98 ? 12.642 -14.031 -13.204 1.00 94.25 98 LYS A CA 1
ATOM 787 C C . LYS A 1 98 ? 12.272 -12.918 -14.169 1.00 94.25 98 LYS A C 1
ATOM 789 O O . LYS A 1 98 ? 11.111 -12.795 -14.544 1.00 94.25 98 LYS A O 1
ATOM 794 N N . ASP A 1 99 ? 13.273 -12.180 -14.637 1.00 91.50 99 ASP A N 1
ATOM 795 C CA . ASP A 1 99 ? 13.058 -11.048 -15.546 1.00 91.50 99 ASP A CA 1
ATOM 796 C C . ASP A 1 99 ? 12.364 -11.454 -16.846 1.00 91.50 99 ASP A C 1
ATOM 798 O O . ASP A 1 99 ? 11.523 -10.720 -17.347 1.00 91.50 99 ASP A O 1
ATOM 802 N N . LYS A 1 100 ? 12.654 -12.656 -17.354 1.00 92.44 100 LYS A N 1
ATOM 803 C CA . LYS A 1 100 ? 12.029 -13.201 -18.568 1.00 92.44 100 LYS A CA 1
ATOM 804 C C . LYS A 1 100 ? 10.512 -13.416 -18.454 1.00 92.44 100 LYS A C 1
ATOM 806 O O . LYS A 1 100 ? 9.850 -13.523 -19.481 1.00 92.44 100 LYS A O 1
ATOM 811 N N . ASP A 1 101 ? 10.001 -13.516 -17.227 1.00 95.19 101 ASP A N 1
ATOM 812 C CA . ASP A 1 101 ? 8.588 -13.762 -16.937 1.00 95.19 101 ASP A CA 1
ATOM 813 C C . ASP A 1 101 ? 7.836 -12.437 -16.676 1.00 95.19 101 ASP A C 1
ATOM 815 O O . ASP A 1 101 ? 6.613 -12.437 -16.545 1.00 95.19 101 ASP A O 1
ATOM 819 N N . LEU A 1 102 ? 8.542 -11.297 -16.610 1.00 96.50 102 LEU A N 1
ATOM 820 C CA . LEU A 1 102 ? 7.916 -9.981 -16.484 1.00 96.50 102 LEU A CA 1
ATOM 821 C C . LEU A 1 102 ? 7.147 -9.614 -17.764 1.00 96.50 102 LEU A C 1
ATOM 823 O O . LEU A 1 102 ? 7.575 -9.949 -18.876 1.00 96.50 102 LEU A O 1
ATOM 827 N N . PRO A 1 103 ? 6.048 -8.849 -17.650 1.00 96.88 103 PRO A N 1
ATOM 828 C CA . PRO A 1 103 ? 5.372 -8.307 -18.819 1.00 96.88 103 PRO A CA 1
ATOM 829 C C . PRO A 1 103 ? 6.334 -7.525 -19.723 1.00 96.88 103 PRO A C 1
ATOM 831 O O . PRO A 1 103 ? 7.168 -6.740 -19.263 1.00 96.88 103 PRO A O 1
ATOM 834 N N . LEU A 1 104 ? 6.206 -7.737 -21.036 1.00 96.56 104 LEU A N 1
ATOM 835 C CA . LEU A 1 104 ? 7.045 -7.113 -22.067 1.00 96.56 104 LEU A CA 1
ATOM 836 C C . LEU A 1 104 ? 8.552 -7.444 -21.962 1.00 96.56 104 LEU A C 1
ATOM 838 O O . LEU A 1 104 ? 9.374 -6.700 -22.499 1.00 96.56 104 LEU A O 1
ATOM 842 N N . ALA A 1 105 ? 8.953 -8.528 -21.287 1.00 94.12 105 ALA A N 1
ATOM 843 C CA . ALA A 1 105 ? 10.367 -8.919 -21.188 1.00 94.12 105 ALA A CA 1
ATOM 844 C C . ALA A 1 105 ? 11.015 -9.203 -22.557 1.00 94.12 105 ALA A C 1
ATOM 846 O O . ALA A 1 105 ? 12.173 -8.849 -22.790 1.00 94.12 105 ALA A O 1
ATOM 847 N N . ASN A 1 106 ? 10.238 -9.791 -23.472 1.00 94.00 106 ASN A N 1
ATOM 848 C CA . ASN A 1 106 ? 10.660 -10.153 -24.829 1.00 94.00 106 ASN A CA 1
ATOM 849 C C . ASN A 1 106 ? 10.123 -9.197 -25.908 1.00 94.00 106 ASN A C 1
ATOM 851 O O . ASN A 1 106 ? 10.264 -9.487 -27.094 1.00 94.00 106 ASN A O 1
ATOM 855 N N . ASP A 1 107 ? 9.486 -8.090 -25.516 1.00 96.88 107 ASP A N 1
ATOM 856 C CA . ASP A 1 107 ? 8.950 -7.110 -26.465 1.00 96.88 107 ASP A CA 1
ATOM 857 C C . ASP A 1 107 ? 10.083 -6.471 -27.279 1.00 96.88 107 ASP A C 1
ATOM 859 O O . ASP A 1 107 ? 11.166 -6.242 -26.745 1.00 96.88 107 ASP A O 1
ATOM 863 N N . ARG A 1 108 ? 9.849 -6.233 -28.571 1.00 96.56 108 ARG A N 1
ATOM 864 C CA . ARG A 1 108 ? 10.820 -5.672 -29.539 1.00 96.56 108 ARG A CA 1
ATOM 865 C C . ARG A 1 108 ? 10.172 -4.636 -30.459 1.00 96.56 108 ARG A C 1
ATOM 867 O O . ARG A 1 108 ? 10.618 -4.406 -31.581 1.00 96.56 108 ARG A O 1
ATOM 874 N N . THR A 1 109 ? 9.021 -4.116 -30.049 1.00 97.31 109 THR A N 1
ATOM 875 C CA . THR A 1 109 ? 8.130 -3.369 -30.945 1.00 97.31 109 THR A CA 1
ATOM 876 C C . THR A 1 109 ? 8.508 -1.900 -31.064 1.00 97.31 109 THR A C 1
ATOM 878 O O . THR A 1 109 ? 8.112 -1.263 -32.039 1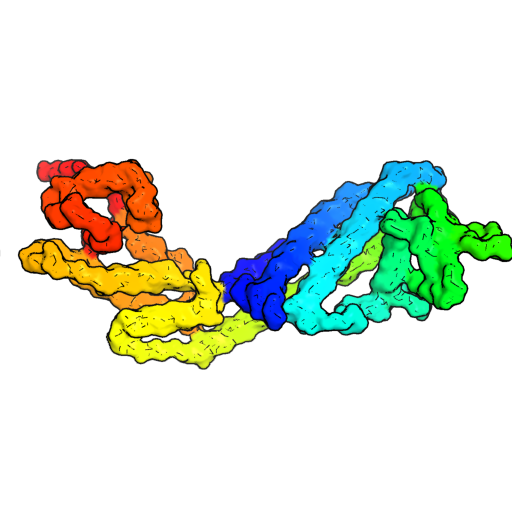.00 97.31 109 THR A O 1
ATOM 881 N N . ILE A 1 110 ? 9.267 -1.372 -30.099 1.00 97.62 110 ILE A N 1
ATOM 882 C CA . ILE A 1 110 ? 9.613 0.044 -30.025 1.00 97.62 110 ILE A CA 1
ATOM 883 C C . ILE A 1 110 ? 10.924 0.314 -30.754 1.00 97.62 110 ILE A C 1
ATOM 885 O O . ILE A 1 110 ? 10.921 0.999 -31.773 1.00 97.62 110 ILE A O 1
ATOM 889 N N . PHE A 1 111 ? 12.028 -0.275 -30.289 1.00 96.06 111 PHE A N 1
ATOM 890 C CA . PHE A 1 111 ? 13.355 0.005 -30.844 1.00 96.06 111 PHE A CA 1
ATOM 891 C C . PHE A 1 111 ? 13.710 -0.893 -32.034 1.00 96.06 111 PHE A C 1
ATOM 893 O O . PHE A 1 111 ? 14.729 -0.680 -32.685 1.00 96.06 111 PHE A O 1
ATOM 900 N N . LYS A 1 112 ? 12.869 -1.899 -32.326 1.00 92.94 112 LYS A N 1
ATOM 901 C CA . LYS A 1 112 ? 12.954 -2.785 -33.503 1.00 92.94 112 LYS A CA 1
ATOM 902 C C . LYS A 1 112 ? 14.290 -3.517 -33.655 1.00 92.94 112 LYS A C 1
ATOM 904 O O . LYS A 1 112 ? 14.665 -3.917 -34.756 1.00 92.94 112 LYS A O 1
ATOM 909 N N . GLN A 1 113 ? 14.989 -3.742 -32.547 1.00 92.88 113 GLN A N 1
ATOM 910 C CA . GLN A 1 113 ? 16.218 -4.524 -32.542 1.00 92.88 113 GLN A CA 1
ATOM 911 C C . GLN A 1 113 ? 15.916 -6.005 -32.791 1.00 92.88 113 GLN A C 1
ATOM 913 O O . GLN A 1 113 ? 15.015 -6.597 -32.193 1.00 92.88 113 GLN A O 1
ATOM 918 N N . THR A 1 114 ? 16.688 -6.633 -33.678 1.00 90.56 114 THR A N 1
ATOM 919 C CA . THR A 1 114 ? 16.463 -8.032 -34.081 1.00 90.56 114 THR A CA 1
ATOM 920 C C . THR A 1 114 ? 17.028 -9.035 -33.075 1.00 90.56 114 THR A C 1
ATOM 922 O O . THR A 1 114 ? 16.519 -10.153 -32.965 1.00 90.56 114 THR A O 1
ATOM 925 N N . LYS A 1 115 ? 18.057 -8.645 -32.312 1.00 92.75 115 LYS A N 1
ATOM 926 C CA . LYS A 1 115 ? 18.798 -9.536 -31.402 1.00 92.75 115 LYS A CA 1
ATOM 927 C C . LYS A 1 115 ? 18.422 -9.373 -29.928 1.00 92.75 115 LYS A C 1
ATOM 929 O O . LYS A 1 115 ? 18.464 -10.350 -29.184 1.00 92.75 115 LYS A O 1
ATOM 934 N N . VAL A 1 116 ? 18.004 -8.181 -29.505 1.00 94.69 116 VAL A N 1
ATOM 935 C CA . VAL A 1 116 ? 17.712 -7.852 -28.099 1.00 94.69 116 VAL A CA 1
ATOM 936 C C . VAL A 1 116 ? 16.280 -7.363 -27.923 1.00 94.69 116 VAL A C 1
ATOM 938 O O . VAL A 1 116 ? 15.682 -6.839 -28.855 1.00 94.69 116 VAL A O 1
ATOM 941 N N . SER A 1 117 ? 15.707 -7.572 -26.735 1.00 96.56 117 SER A N 1
ATOM 942 C CA . SER A 1 117 ? 14.410 -6.986 -26.383 1.00 96.56 117 SER A CA 1
ATOM 943 C C . SER A 1 117 ? 14.530 -5.490 -26.118 1.00 96.56 117 SER A C 1
ATOM 945 O O . SER A 1 117 ? 15.603 -5.008 -25.759 1.00 96.56 117 SER A O 1
ATOM 947 N N . ASP A 1 118 ? 13.413 -4.772 -26.199 1.00 97.69 118 ASP A N 1
ATOM 948 C CA . ASP A 1 118 ? 13.333 -3.350 -25.876 1.00 97.69 118 ASP A CA 1
ATOM 949 C C . ASP A 1 118 ? 13.792 -3.075 -24.435 1.00 97.69 118 ASP A C 1
ATOM 951 O O . ASP A 1 118 ? 14.398 -2.045 -24.168 1.00 97.69 118 ASP A O 1
ATOM 955 N N . PHE A 1 119 ? 13.569 -4.013 -23.504 1.00 95.94 119 PHE A N 1
ATOM 956 C CA . PHE A 1 119 ? 14.074 -3.910 -22.129 1.00 95.94 119 PHE A CA 1
ATOM 957 C C . PHE A 1 119 ? 15.606 -3.893 -22.069 1.00 95.94 119 PHE A C 1
ATOM 959 O O . PHE A 1 119 ? 16.202 -3.035 -21.420 1.00 95.94 119 PHE A O 1
ATOM 966 N N . ASN A 1 120 ? 16.250 -4.848 -22.745 1.00 95.56 120 ASN A N 1
ATOM 967 C CA . ASN A 1 120 ? 17.706 -4.962 -22.740 1.00 95.56 120 ASN A CA 1
ATOM 968 C C . ASN A 1 120 ? 18.355 -3.857 -23.577 1.00 95.56 120 ASN A C 1
ATOM 970 O O . ASN A 1 120 ? 19.379 -3.310 -23.173 1.00 95.56 120 ASN A O 1
ATOM 974 N N . TYR A 1 121 ? 17.735 -3.477 -24.694 1.00 97.62 121 TYR A N 1
ATOM 975 C CA . TYR A 1 121 ? 18.213 -2.370 -25.507 1.00 97.62 121 TYR A CA 1
ATOM 976 C C . TYR A 1 121 ? 18.099 -1.032 -24.775 1.00 97.62 121 TYR A C 1
ATOM 978 O O . TYR A 1 121 ? 19.043 -0.252 -24.787 1.00 97.62 121 TYR A O 1
ATOM 986 N N . PHE A 1 122 ? 17.010 -0.788 -24.039 1.00 97.69 122 PHE A N 1
ATOM 987 C CA . PHE A 1 122 ? 16.901 0.410 -23.206 1.00 97.69 122 PHE A CA 1
ATOM 988 C C . PHE A 1 122 ? 17.978 0.464 -22.109 1.00 97.69 122 PHE A C 1
ATOM 990 O O . PHE A 1 122 ? 18.554 1.523 -21.870 1.00 97.69 122 PHE A O 1
ATOM 997 N N . LYS A 1 123 ? 18.327 -0.670 -21.480 1.00 96.00 123 LYS A N 1
ATOM 998 C CA . LYS A 1 123 ? 19.471 -0.727 -20.546 1.00 96.00 123 LYS A CA 1
ATOM 999 C C . LYS A 1 123 ? 20.788 -0.348 -21.225 1.00 96.00 123 LYS A C 1
ATOM 1001 O O . LYS A 1 123 ? 21.612 0.319 -20.601 1.00 96.00 123 LYS A O 1
ATOM 1006 N N . HIS A 1 124 ? 20.976 -0.751 -22.482 1.00 97.25 124 HIS A N 1
ATOM 1007 C CA . HIS A 1 124 ? 22.131 -0.338 -23.280 1.00 97.25 124 HIS A CA 1
ATOM 1008 C C . HIS A 1 124 ? 22.103 1.166 -23.573 1.00 97.25 124 HIS A C 1
ATOM 1010 O O . HIS A 1 124 ? 23.083 1.842 -23.288 1.00 97.25 124 HIS A O 1
ATOM 1016 N N . ILE A 1 125 ? 20.962 1.727 -23.993 1.00 97.81 125 ILE A N 1
ATOM 1017 C CA . ILE A 1 125 ? 20.784 3.185 -24.151 1.00 97.81 125 ILE A CA 1
ATOM 1018 C C . ILE A 1 125 ? 21.151 3.924 -22.853 1.00 97.81 125 ILE A C 1
ATOM 1020 O O . ILE A 1 125 ? 21.911 4.890 -22.887 1.00 97.81 125 ILE A O 1
ATOM 1024 N N . ARG A 1 126 ? 20.672 3.455 -21.692 1.00 97.00 126 ARG A N 1
ATOM 1025 C CA . ARG A 1 126 ? 21.023 4.032 -20.383 1.00 97.00 126 ARG A CA 1
ATOM 1026 C C . ARG A 1 126 ? 22.520 3.974 -20.102 1.00 97.00 126 ARG A C 1
ATOM 1028 O O . ARG A 1 126 ? 23.073 4.939 -19.575 1.00 97.00 126 ARG A O 1
ATOM 1035 N N . ALA A 1 127 ? 23.171 2.861 -20.423 1.00 96.69 127 ALA A N 1
ATOM 1036 C CA . ALA A 1 127 ? 24.610 2.733 -20.257 1.00 96.69 127 ALA A CA 1
ATOM 1037 C C . ALA A 1 127 ? 25.356 3.740 -21.148 1.00 96.69 127 ALA A C 1
ATOM 1039 O O . ALA A 1 127 ? 26.206 4.464 -20.637 1.00 96.69 127 ALA A O 1
ATOM 1040 N N . VAL A 1 128 ? 24.978 3.830 -22.428 1.00 97.06 128 VAL A N 1
ATOM 1041 C CA . VAL A 1 128 ? 25.600 4.690 -23.448 1.00 97.06 128 VAL A CA 1
ATOM 1042 C C . VAL A 1 128 ? 25.441 6.176 -23.129 1.00 97.06 128 VAL A C 1
ATOM 1044 O O . VAL A 1 128 ? 26.422 6.909 -23.140 1.00 97.06 128 VAL A O 1
ATOM 1047 N N . PHE A 1 129 ? 24.223 6.632 -22.830 1.00 96.00 129 PHE A N 1
ATOM 1048 C CA . PHE A 1 129 ? 23.921 8.062 -22.699 1.00 96.00 129 PHE A CA 1
ATOM 1049 C C . PHE A 1 129 ? 23.978 8.587 -21.266 1.00 96.00 129 PHE A C 1
ATOM 1051 O O . PHE A 1 129 ? 23.755 9.778 -21.062 1.00 96.00 129 PHE A O 1
ATOM 1058 N N . SER A 1 130 ? 24.210 7.736 -20.260 1.00 91.06 130 SER A N 1
ATOM 1059 C CA . SER A 1 130 ? 24.106 8.167 -18.866 1.00 91.06 130 SER A CA 1
ATOM 1060 C C . SER A 1 130 ? 25.073 7.475 -17.912 1.00 91.06 130 SER A C 1
ATOM 1062 O O . SER A 1 130 ? 26.069 8.069 -17.509 1.00 91.06 130 SER A O 1
ATOM 1064 N N . THR A 1 131 ? 24.794 6.242 -17.493 1.00 89.44 131 THR A N 1
ATOM 1065 C CA . THR A 1 131 ? 25.386 5.722 -16.250 1.00 89.44 131 THR A CA 1
ATOM 1066 C C . THR A 1 131 ? 26.749 5.066 -16.438 1.00 89.44 131 THR A C 1
ATOM 1068 O O . THR A 1 131 ? 27.508 4.975 -15.474 1.00 89.44 131 THR A O 1
ATOM 1071 N N . HIS A 1 132 ? 27.061 4.574 -17.643 1.00 92.62 132 HIS A N 1
ATOM 1072 C CA . HIS A 1 132 ? 28.299 3.837 -17.926 1.00 92.62 132 HIS A CA 1
ATOM 1073 C C . HIS A 1 132 ? 28.927 4.177 -19.296 1.00 92.62 132 HIS A C 1
ATOM 1075 O O . HIS A 1 132 ? 29.423 3.261 -19.956 1.00 92.62 132 HIS A O 1
ATOM 1081 N N . PRO A 1 133 ? 28.961 5.453 -19.741 1.00 93.75 133 PRO A N 1
ATOM 1082 C CA . PRO A 1 133 ? 29.397 5.799 -21.097 1.00 93.75 133 PRO A CA 1
ATOM 1083 C C . PRO A 1 133 ? 30.839 5.362 -21.380 1.00 93.75 133 PRO A C 1
ATOM 1085 O O . PRO A 1 133 ? 31.189 5.088 -22.517 1.00 93.75 133 PRO A O 1
ATOM 1088 N N . VAL A 1 134 ? 31.675 5.239 -20.346 1.00 94.62 134 VAL A N 1
ATOM 1089 C CA . VAL A 1 134 ? 33.102 4.901 -20.460 1.00 94.62 134 VAL A CA 1
ATOM 1090 C C . VAL A 1 134 ? 33.430 3.441 -20.107 1.00 94.62 134 VAL A C 1
ATOM 1092 O O . VAL A 1 134 ? 34.577 3.126 -19.803 1.00 94.62 134 VAL A O 1
ATOM 1095 N N . ASN A 1 135 ? 32.441 2.542 -20.074 1.00 93.75 135 ASN A N 1
ATOM 1096 C CA . ASN A 1 135 ? 32.675 1.111 -19.841 1.00 93.75 135 ASN A CA 1
ATOM 1097 C C . ASN A 1 135 ? 31.534 0.253 -20.410 1.00 93.75 135 ASN A C 1
ATOM 1099 O O . ASN A 1 135 ? 30.780 -0.387 -19.671 1.00 93.75 135 ASN A O 1
ATOM 1103 N N . LEU A 1 136 ? 31.395 0.256 -21.731 1.00 95.19 136 LEU A N 1
ATOM 1104 C CA . LEU A 1 136 ? 30.366 -0.500 -22.436 1.00 95.19 136 LEU A CA 1
ATOM 1105 C C . LEU A 1 136 ? 30.903 -1.866 -22.875 1.00 95.19 136 LEU A C 1
ATOM 1107 O O . LEU A 1 136 ? 32.082 -2.022 -23.192 1.00 95.19 136 LEU A O 1
ATOM 1111 N N . THR A 1 137 ? 30.022 -2.862 -22.919 1.00 94.25 137 THR A N 1
ATOM 1112 C CA . THR A 1 137 ? 30.333 -4.231 -23.373 1.00 94.25 137 THR A CA 1
ATOM 1113 C C . THR A 1 137 ? 29.761 -4.553 -24.749 1.00 94.25 137 THR A C 1
ATOM 1115 O O . THR A 1 137 ? 29.884 -5.681 -25.207 1.00 94.25 137 THR A O 1
ATOM 1118 N N . SER A 1 138 ? 29.080 -3.610 -25.396 1.00 93.38 138 SER A N 1
ATOM 1119 C CA . SER A 1 138 ? 28.426 -3.823 -26.688 1.00 93.38 138 SER A CA 1
ATOM 1120 C C . SER A 1 138 ? 28.251 -2.509 -27.433 1.00 93.38 138 SER A C 1
ATOM 1122 O O . SER A 1 138 ? 28.268 -1.450 -26.805 1.00 93.38 138 SER A O 1
ATOM 1124 N N . VAL A 1 139 ? 28.020 -2.589 -28.743 1.00 92.62 139 VAL A N 1
ATOM 1125 C CA . VAL A 1 139 ? 27.633 -1.439 -29.577 1.00 92.62 139 VAL A CA 1
ATOM 1126 C C . VAL A 1 139 ? 26.120 -1.355 -29.778 1.00 92.62 139 VAL A C 1
ATOM 1128 O O . VAL A 1 139 ? 25.578 -0.263 -29.870 1.00 92.62 139 VAL A O 1
ATOM 1131 N N . ASP A 1 140 ? 25.415 -2.487 -29.754 1.00 91.06 140 ASP A N 1
ATOM 1132 C CA . ASP A 1 140 ? 23.990 -2.622 -30.094 1.00 91.06 140 ASP A CA 1
ATOM 1133 C C . ASP A 1 140 ? 23.143 -3.238 -28.959 1.00 91.06 140 ASP A C 1
ATOM 1135 O O . ASP A 1 140 ? 21.968 -3.559 -29.144 1.00 91.06 140 ASP A O 1
ATOM 1139 N N . GLY A 1 141 ? 23.725 -3.416 -27.771 1.00 91.62 141 GLY A N 1
ATOM 1140 C CA . GLY A 1 141 ? 23.094 -4.067 -26.624 1.00 91.62 141 GLY A CA 1
ATOM 1141 C C . GLY A 1 141 ? 23.304 -5.581 -26.556 1.00 91.62 141 GLY A C 1
ATOM 1142 O O . GLY A 1 141 ? 22.879 -6.191 -25.572 1.00 91.62 141 GLY A O 1
ATOM 1143 N N . VAL A 1 142 ? 23.948 -6.205 -27.552 1.00 92.75 142 VAL A N 1
ATOM 1144 C CA . VAL A 1 142 ? 24.373 -7.612 -27.494 1.00 92.75 142 VAL A CA 1
ATOM 1145 C C . VAL A 1 142 ? 25.777 -7.679 -26.888 1.00 92.75 142 VAL A C 1
ATOM 1147 O O . VAL A 1 142 ? 26.724 -7.233 -27.534 1.00 92.75 142 VAL A O 1
ATOM 1150 N N . PRO A 1 143 ? 25.958 -8.224 -25.668 1.00 86.06 143 PRO A N 1
ATOM 1151 C CA . PRO A 1 143 ? 27.270 -8.268 -25.030 1.00 86.06 143 PRO A CA 1
ATOM 1152 C C . PRO A 1 143 ? 28.316 -8.960 -25.908 1.00 86.06 143 PRO A C 1
ATOM 1154 O O . PRO A 1 143 ? 28.089 -10.069 -26.395 1.00 86.06 143 PRO A O 1
ATOM 1157 N N . ASN A 1 144 ? 29.472 -8.319 -26.068 1.00 81.88 144 ASN A N 1
ATOM 1158 C CA . ASN A 1 144 ? 30.647 -8.945 -26.642 1.00 81.88 144 ASN A CA 1
ATOM 1159 C C . ASN A 1 144 ? 31.288 -9.868 -25.588 1.00 81.88 144 ASN A C 1
ATOM 1161 O O . ASN A 1 144 ? 31.649 -9.429 -24.494 1.00 81.88 144 ASN A O 1
ATOM 1165 N N . ASN A 1 145 ? 31.425 -11.152 -25.921 1.00 77.50 145 ASN A N 1
ATOM 1166 C CA . ASN A 1 145 ? 32.011 -12.167 -25.040 1.00 77.50 145 ASN A CA 1
ATOM 1167 C C . ASN A 1 145 ? 33.533 -12.317 -25.211 1.00 77.50 145 ASN A C 1
ATOM 1169 O O . ASN A 1 145 ? 34.155 -13.078 -24.476 1.00 77.50 145 ASN A O 1
ATOM 1173 N N . GLU A 1 146 ? 34.137 -11.587 -26.147 1.00 83.81 146 GLU A N 1
ATOM 1174 C CA . GLU A 1 146 ? 35.567 -11.640 -26.477 1.00 83.81 146 GLU A CA 1
ATOM 1175 C C . GLU A 1 146 ? 36.397 -10.606 -25.693 1.00 83.81 146 GLU A C 1
ATOM 1177 O O . GLU A 1 146 ? 37.593 -10.456 -25.916 1.00 83.81 146 GLU A O 1
ATOM 1182 N N . GLY A 1 147 ? 35.778 -9.891 -24.747 1.00 86.88 147 GLY A N 1
ATOM 1183 C CA . GLY A 1 147 ? 36.466 -8.963 -23.843 1.00 86.88 147 GLY A CA 1
ATOM 1184 C C . GLY A 1 147 ? 36.675 -7.545 -24.383 1.00 86.88 147 GLY A C 1
ATOM 1185 O O . GLY A 1 147 ? 37.161 -6.693 -23.637 1.00 86.88 147 GLY A O 1
ATOM 1186 N N . GLU A 1 148 ? 36.269 -7.267 -25.625 1.00 92.12 148 GLU A N 1
ATOM 1187 C CA . GLU A 1 148 ? 36.267 -5.917 -26.199 1.00 92.12 148 GLU A CA 1
ATOM 1188 C C . GLU A 1 148 ? 35.362 -4.968 -25.398 1.00 92.12 148 GLU A C 1
ATOM 1190 O O . GLU A 1 148 ? 34.282 -5.343 -24.925 1.00 92.12 148 GLU A O 1
ATOM 1195 N N . ARG A 1 149 ? 35.817 -3.724 -25.243 1.00 94.75 149 ARG A N 1
ATOM 1196 C CA . ARG A 1 149 ? 35.114 -2.660 -24.524 1.00 94.75 149 ARG A CA 1
ATOM 1197 C C . ARG A 1 149 ? 34.910 -1.464 -25.428 1.00 94.75 149 ARG A C 1
ATOM 1199 O O . ARG A 1 149 ? 35.743 -1.186 -26.285 1.00 94.75 149 ARG A O 1
ATOM 1206 N N . PHE A 1 150 ? 33.818 -0.750 -25.181 1.00 95.88 150 PHE A N 1
ATOM 1207 C CA . PHE A 1 150 ? 33.476 0.453 -25.926 1.00 95.88 150 PHE A CA 1
ATOM 1208 C C . PHE A 1 150 ? 33.320 1.662 -25.006 1.00 95.88 150 PHE A C 1
ATOM 1210 O O . PHE A 1 150 ? 32.955 1.535 -23.831 1.00 95.88 150 PHE A O 1
ATOM 1217 N N . TYR A 1 151 ? 33.578 2.839 -25.567 1.00 96.38 151 TYR A N 1
ATOM 1218 C CA . TYR A 1 151 ? 33.511 4.125 -24.881 1.00 96.38 151 TYR A CA 1
ATOM 1219 C C . TYR A 1 151 ? 32.706 5.101 -25.731 1.00 96.38 151 TYR A C 1
ATOM 1221 O O . TYR A 1 151 ? 32.982 5.255 -26.915 1.00 96.38 151 TYR A O 1
ATOM 1229 N N . ALA A 1 152 ? 31.708 5.748 -25.145 1.00 96.50 152 ALA A N 1
ATOM 1230 C CA . ALA A 1 152 ? 30.879 6.738 -25.809 1.00 96.50 152 ALA A CA 1
ATOM 1231 C C . ALA A 1 152 ? 31.511 8.135 -25.736 1.00 96.50 152 ALA A C 1
ATOM 1233 O O . ALA A 1 152 ? 32.050 8.541 -24.703 1.00 96.50 152 ALA A O 1
ATOM 1234 N N . SER A 1 153 ? 31.400 8.886 -26.830 1.00 94.31 153 SER A N 1
ATOM 1235 C CA . SER A 1 153 ? 31.696 10.318 -26.880 1.00 94.31 153 SER A CA 1
ATOM 1236 C C . SER A 1 153 ? 30.710 11.136 -26.038 1.00 94.31 153 SER A C 1
ATOM 1238 O O . SER A 1 153 ? 29.710 10.627 -25.528 1.00 94.31 153 SER A O 1
ATOM 1240 N N . TRP A 1 154 ? 30.932 12.453 -25.961 1.00 90.25 154 TRP A N 1
ATOM 1241 C CA . TRP A 1 154 ? 29.882 13.365 -25.505 1.00 90.25 154 TRP A CA 1
ATOM 1242 C C . TRP A 1 154 ? 28.629 13.245 -26.385 1.00 90.25 154 TRP A C 1
ATOM 1244 O O . TRP A 1 154 ? 28.713 12.923 -27.574 1.00 90.25 154 TRP A O 1
ATOM 1254 N N . VAL A 1 155 ? 27.472 13.551 -25.798 1.00 93.00 155 VAL A N 1
ATOM 1255 C CA . VAL A 1 155 ? 26.184 13.538 -26.495 1.00 93.00 155 VAL A CA 1
ATOM 1256 C C . VAL A 1 155 ? 26.076 14.753 -27.411 1.00 93.00 155 VAL A C 1
ATOM 1258 O O . VAL A 1 155 ? 26.230 15.898 -26.981 1.00 93.00 155 VAL A O 1
ATOM 1261 N N . ALA A 1 156 ? 25.782 14.510 -28.680 1.00 91.12 156 ALA A N 1
ATOM 1262 C CA . ALA A 1 156 ? 25.494 15.539 -29.665 1.00 91.12 156 ALA A CA 1
ATOM 1263 C C . ALA A 1 156 ? 24.031 15.459 -30.120 1.00 91.12 156 ALA A C 1
ATOM 1265 O O . ALA A 1 156 ? 23.371 14.427 -30.002 1.00 91.12 156 ALA A O 1
ATOM 1266 N N . LYS A 1 157 ? 23.508 16.588 -30.597 1.00 91.06 157 LYS A N 1
ATOM 1267 C CA . LYS A 1 157 ? 22.106 16.759 -30.992 1.00 91.06 157 LYS A CA 1
ATOM 1268 C C . LYS A 1 157 ? 21.919 16.724 -32.497 1.00 91.06 157 LYS A C 1
ATOM 1270 O O . LYS A 1 157 ? 22.784 17.223 -33.220 1.00 91.06 157 LYS A O 1
ATOM 1275 N N . ASN A 1 158 ? 20.730 16.279 -32.902 1.00 82.75 158 ASN A N 1
ATOM 1276 C CA . ASN A 1 158 ? 20.221 16.3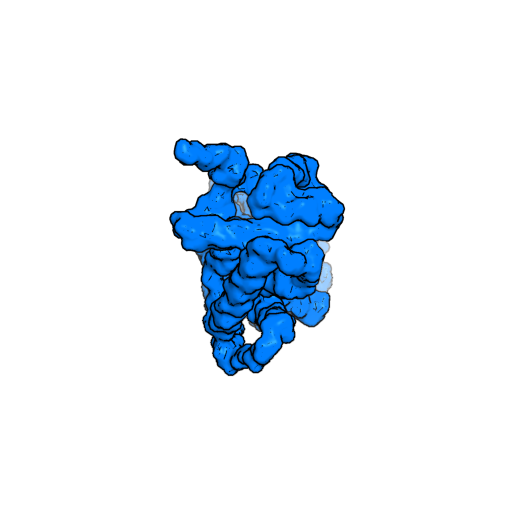05 -34.269 1.00 82.75 158 ASN A CA 1
ATOM 1277 C C . ASN A 1 158 ? 21.201 15.628 -35.239 1.00 82.75 158 ASN A C 1
ATOM 1279 O O . ASN A 1 158 ? 21.859 16.290 -36.040 1.00 82.75 158 ASN A O 1
ATOM 1283 N N . SER A 1 159 ? 21.329 14.300 -35.132 1.00 77.88 159 SER A N 1
ATOM 1284 C CA . SER A 1 159 ? 22.027 13.518 -36.160 1.00 77.88 159 SER A CA 1
ATOM 1285 C C . SER A 1 159 ? 21.188 13.469 -37.444 1.00 77.88 159 SER A C 1
ATOM 1287 O O . SER A 1 159 ? 20.090 14.022 -37.505 1.00 77.88 159 SER A O 1
ATOM 1289 N N . LEU A 1 160 ? 21.697 12.811 -38.490 1.00 70.75 160 LEU A N 1
ATOM 1290 C CA . LEU A 1 160 ? 20.935 12.623 -39.729 1.00 70.75 160 LEU A CA 1
ATOM 1291 C C . LEU A 1 160 ? 19.633 11.833 -39.502 1.00 70.75 160 LEU A C 1
ATOM 1293 O O . LEU A 1 160 ? 18.631 12.144 -40.140 1.00 70.75 160 LEU A O 1
ATOM 1297 N N . ASP A 1 161 ? 19.637 10.876 -38.567 1.00 81.38 161 ASP A N 1
ATOM 1298 C CA . ASP A 1 161 ? 18.530 9.934 -38.364 1.00 81.38 161 ASP A CA 1
ATOM 1299 C C . ASP A 1 161 ? 17.910 9.956 -36.955 1.00 81.38 161 ASP A C 1
ATOM 1301 O O . ASP A 1 161 ? 16.853 9.351 -36.768 1.00 81.38 161 ASP A O 1
ATOM 1305 N N . GLY A 1 162 ? 18.488 10.672 -35.982 1.00 89.12 162 GLY A N 1
ATOM 1306 C CA . GLY A 1 162 ? 18.058 10.678 -34.579 1.00 89.12 162 GLY A CA 1
ATOM 1307 C C . GLY A 1 162 ? 18.156 12.042 -33.884 1.00 89.12 162 GLY A C 1
ATOM 1308 O O . GLY A 1 162 ? 18.824 12.970 -34.336 1.00 89.12 162 GLY A O 1
ATOM 1309 N N . ASP A 1 163 ? 17.479 12.155 -32.741 1.00 93.62 163 ASP A N 1
ATOM 1310 C CA . ASP A 1 163 ? 17.395 13.391 -31.951 1.00 93.62 163 ASP A CA 1
ATOM 1311 C C . ASP A 1 163 ? 18.699 13.647 -31.170 1.00 93.62 163 ASP A C 1
ATOM 1313 O O . ASP A 1 163 ? 19.161 14.785 -31.043 1.00 93.62 163 ASP A O 1
ATOM 1317 N N . TYR A 1 164 ? 19.318 12.571 -30.679 1.00 94.69 164 TYR A N 1
ATOM 1318 C CA . TYR A 1 164 ? 20.604 12.580 -29.986 1.00 94.69 164 TYR A CA 1
ATOM 1319 C C . TYR A 1 164 ? 21.484 11.443 -30.489 1.00 94.69 164 TYR A C 1
ATOM 1321 O O . TYR A 1 164 ? 20.978 10.387 -30.865 1.00 94.69 164 TYR A O 1
ATOM 1329 N N . TYR A 1 165 ? 22.797 11.643 -30.465 1.00 94.69 165 TYR A N 1
ATOM 1330 C CA . TYR A 1 165 ? 23.756 10.618 -30.851 1.00 94.69 165 TYR A CA 1
ATOM 1331 C C . TYR A 1 165 ? 25.075 10.730 -30.088 1.00 94.69 165 TYR A C 1
ATOM 1333 O O . TYR A 1 165 ? 25.414 11.780 -29.535 1.00 94.69 165 TYR A O 1
ATOM 1341 N N . VAL A 1 166 ? 25.820 9.631 -30.095 1.00 95.19 166 VAL A N 1
ATOM 1342 C CA . VAL A 1 166 ? 27.227 9.549 -29.695 1.00 95.19 166 VAL A CA 1
ATOM 1343 C C . VAL A 1 166 ? 28.001 8.763 -30.750 1.00 95.19 166 VAL A C 1
ATOM 1345 O O . VAL A 1 166 ? 27.409 8.050 -31.563 1.00 95.19 166 VAL A O 1
ATOM 1348 N N . TYR A 1 167 ? 29.323 8.856 -30.707 1.00 95.19 167 TYR A N 1
ATOM 1349 C CA . TYR A 1 167 ? 30.199 7.870 -31.326 1.00 95.19 167 TYR A CA 1
ATOM 1350 C C . TYR A 1 167 ? 30.705 6.902 -30.266 1.00 95.19 167 TYR A C 1
ATOM 1352 O O . TYR A 1 167 ? 31.056 7.319 -29.162 1.00 95.19 167 TYR A O 1
ATOM 1360 N N . LEU A 1 168 ? 30.732 5.617 -30.601 1.00 96.69 168 LEU A N 1
ATOM 1361 C CA . LEU A 1 168 ? 31.345 4.580 -29.785 1.00 96.69 168 LEU A CA 1
ATOM 1362 C C . LEU A 1 168 ? 32.736 4.264 -30.341 1.00 96.69 168 LEU A C 1
ATOM 1364 O O . LEU A 1 168 ? 32.891 4.046 -31.542 1.00 96.69 168 LEU A O 1
ATOM 1368 N N . TYR A 1 169 ? 33.722 4.223 -29.450 1.00 96.25 169 TYR A N 1
ATOM 1369 C CA . TYR A 1 169 ? 35.117 3.897 -29.738 1.00 96.25 169 TYR A CA 1
ATOM 1370 C C . TYR A 1 169 ? 35.455 2.531 -29.149 1.00 96.25 169 TYR A C 1
ATOM 1372 O O . TYR A 1 169 ? 35.106 2.273 -27.994 1.00 96.25 169 TYR A O 1
ATOM 1380 N N . SER A 1 170 ? 36.134 1.672 -29.909 1.00 95.31 170 SER A N 1
ATOM 1381 C CA . SER A 1 170 ? 36.635 0.390 -29.402 1.00 95.31 170 SER A CA 1
ATOM 1382 C C . SER A 1 170 ? 37.941 0.568 -28.617 1.00 95.31 170 SER A C 1
ATOM 1384 O O . SER A 1 170 ? 38.731 1.468 -28.893 1.00 95.31 170 SER A O 1
ATOM 1386 N N . ASN A 1 171 ? 38.191 -0.308 -27.640 1.00 93.81 171 ASN A N 1
ATOM 1387 C CA . ASN A 1 171 ? 39.509 -0.458 -27.014 1.00 93.81 171 ASN A CA 1
ATOM 1388 C C . ASN A 1 171 ? 40.497 -1.288 -27.857 1.00 93.81 171 ASN A C 1
ATOM 1390 O O . ASN A 1 171 ? 41.650 -1.445 -27.454 1.00 93.81 171 ASN A O 1
ATOM 1394 N N . ASN A 1 172 ? 40.051 -1.864 -28.974 1.00 93.69 172 ASN A N 1
ATOM 1395 C CA . ASN A 1 172 ? 40.892 -2.626 -29.884 1.00 93.69 172 ASN A CA 1
ATOM 1396 C C . ASN A 1 172 ? 41.666 -1.668 -30.812 1.00 93.69 172 ASN A C 1
ATOM 1398 O O . ASN A 1 172 ? 41.026 -0.968 -31.596 1.00 93.69 172 ASN A O 1
ATOM 1402 N N . PRO A 1 173 ? 43.014 -1.656 -30.781 1.00 91.81 173 PRO A N 1
ATOM 140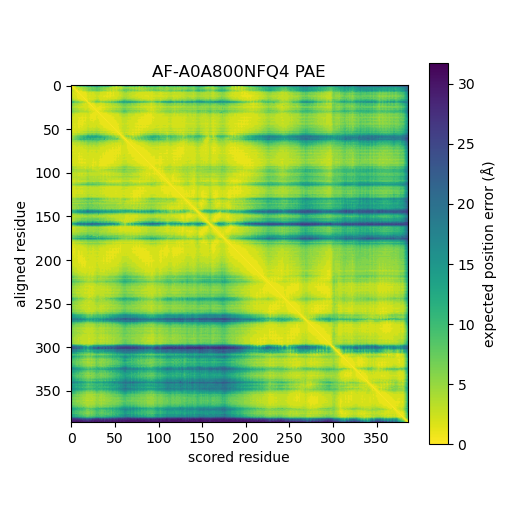3 C CA . PRO A 1 173 ? 43.819 -0.737 -31.589 1.00 91.81 173 PRO A CA 1
ATOM 1404 C C . PRO A 1 173 ? 43.670 -0.947 -33.103 1.00 91.81 173 PRO A C 1
ATOM 1406 O O . PRO A 1 173 ? 43.946 -0.032 -33.868 1.00 91.81 173 PRO A O 1
ATOM 1409 N N . GLU A 1 174 ? 43.201 -2.118 -33.540 1.00 93.38 174 GLU A N 1
ATOM 1410 C CA . GLU A 1 174 ? 42.949 -2.410 -34.957 1.00 93.38 174 GLU A CA 1
ATOM 1411 C C . GLU A 1 174 ? 41.587 -1.874 -35.444 1.00 93.38 174 GLU A C 1
ATOM 1413 O O . GLU A 1 174 ? 41.274 -1.962 -36.631 1.00 93.38 174 GLU A O 1
ATOM 1418 N N . LYS A 1 175 ? 40.751 -1.335 -34.543 1.00 90.06 175 LYS A N 1
ATOM 1419 C CA . LYS A 1 175 ? 39.417 -0.794 -34.844 1.00 90.06 175 LYS A CA 1
ATOM 1420 C C . LYS A 1 175 ? 39.327 0.682 -34.455 1.00 90.06 175 LYS A C 1
ATOM 1422 O O . LYS A 1 175 ? 38.791 1.028 -33.406 1.00 90.06 175 LYS A O 1
ATOM 1427 N N . ASP A 1 176 ? 39.809 1.547 -35.340 1.00 86.31 176 ASP A N 1
ATOM 1428 C CA . ASP A 1 176 ? 39.801 3.011 -35.162 1.00 86.31 176 ASP A CA 1
ATOM 1429 C C . ASP A 1 176 ? 38.540 3.694 -35.742 1.00 86.31 176 ASP A C 1
ATOM 1431 O O . ASP A 1 176 ? 38.485 4.904 -35.959 1.00 86.31 176 ASP A O 1
ATOM 1435 N N . GLU A 1 177 ? 37.498 2.916 -36.047 1.00 91.50 177 GLU A N 1
ATOM 1436 C CA . GLU A 1 177 ? 36.253 3.453 -36.593 1.00 91.50 177 GLU A CA 1
ATOM 1437 C C . GLU A 1 177 ? 35.383 4.119 -35.516 1.00 91.50 177 GLU A C 1
ATOM 1439 O O . GLU A 1 177 ? 35.254 3.641 -34.388 1.00 91.50 177 GLU A O 1
ATOM 1444 N N . GLN A 1 178 ? 34.735 5.225 -35.887 1.00 92.25 178 GLN A N 1
ATOM 1445 C CA . GLN A 1 178 ? 33.725 5.871 -35.054 1.00 92.25 178 GLN A CA 1
ATOM 1446 C C . GLN A 1 178 ? 32.368 5.244 -35.352 1.00 92.25 178 GLN A C 1
ATOM 1448 O O . GLN A 1 178 ? 31.810 5.456 -36.428 1.00 92.25 178 GLN A O 1
ATOM 1453 N N . ILE A 1 179 ? 31.825 4.488 -34.400 1.00 94.38 179 ILE A N 1
ATOM 1454 C CA . ILE A 1 179 ? 30.556 3.781 -34.590 1.00 94.38 179 ILE A CA 1
ATOM 1455 C C . ILE A 1 179 ? 29.416 4.708 -34.144 1.00 94.38 179 ILE A C 1
ATOM 1457 O O . ILE A 1 179 ? 29.299 4.970 -32.943 1.00 94.38 179 ILE A O 1
ATOM 1461 N N . PRO A 1 180 ? 28.586 5.248 -35.056 1.00 93.31 180 PRO A N 1
ATOM 1462 C CA . PRO A 1 180 ? 27.483 6.116 -34.666 1.00 93.31 180 PRO A CA 1
ATOM 1463 C C . PRO A 1 180 ? 26.420 5.322 -33.899 1.00 93.31 180 PRO A C 1
ATOM 1465 O O . PRO A 1 180 ? 26.032 4.226 -34.300 1.00 93.31 180 PRO A O 1
ATOM 1468 N N . PHE A 1 181 ? 25.926 5.902 -32.808 1.00 94.81 181 PHE A N 1
ATOM 1469 C CA . PHE A 1 181 ? 24.788 5.388 -32.056 1.00 94.81 181 PHE A CA 1
ATOM 1470 C C . PHE A 1 181 ? 23.797 6.526 -31.820 1.00 94.81 181 PHE A C 1
ATOM 1472 O O . PHE A 1 181 ? 24.081 7.448 -31.051 1.00 94.81 181 PHE A O 1
ATOM 1479 N N . ASP A 1 182 ? 22.641 6.468 -32.477 1.00 93.88 182 ASP A N 1
ATOM 1480 C CA . ASP A 1 182 ? 21.580 7.467 -32.370 1.00 93.88 182 ASP A CA 1
ATOM 1481 C C . ASP A 1 182 ? 20.349 6.949 -31.614 1.00 93.88 182 ASP A C 1
ATOM 1483 O O . ASP A 1 182 ? 20.082 5.750 -31.530 1.00 93.88 182 ASP A O 1
ATOM 1487 N N . ILE A 1 183 ? 19.595 7.883 -31.033 1.00 95.19 183 ILE A N 1
ATOM 1488 C CA . ILE A 1 183 ? 18.313 7.615 -30.384 1.00 95.19 183 ILE A CA 1
ATOM 1489 C C . ILE A 1 183 ? 17.272 8.654 -30.783 1.00 95.19 183 ILE A C 1
ATOM 1491 O O . ILE A 1 183 ? 17.572 9.821 -31.050 1.00 95.19 183 ILE A O 1
ATOM 1495 N N . LYS A 1 184 ? 16.011 8.227 -30.741 1.00 95.38 184 LYS A N 1
ATOM 1496 C CA . LYS A 1 184 ? 14.841 9.083 -30.931 1.00 95.38 184 LYS A CA 1
ATOM 1497 C C . LYS A 1 184 ? 14.113 9.245 -29.610 1.00 95.38 184 LYS A C 1
ATOM 1499 O O . LYS A 1 184 ? 13.716 8.261 -28.984 1.00 95.38 184 LYS A O 1
ATOM 1504 N N . ILE A 1 185 ? 13.850 10.486 -29.221 1.00 95.69 185 ILE A N 1
ATOM 1505 C CA . ILE A 1 185 ? 13.033 10.817 -28.051 1.00 95.69 185 ILE A CA 1
ATOM 1506 C C . ILE A 1 185 ? 11.635 10.228 -28.199 1.00 95.69 185 ILE A C 1
ATOM 1508 O O . ILE A 1 185 ? 11.070 9.727 -27.235 1.00 95.69 185 ILE A O 1
ATOM 1512 N N . LYS A 1 186 ? 11.092 10.192 -29.421 1.00 95.56 186 LYS A N 1
ATOM 1513 C CA . LYS A 1 186 ? 9.808 9.532 -29.683 1.00 95.56 186 LYS A CA 1
ATOM 1514 C C . LYS A 1 186 ? 9.807 8.059 -29.251 1.00 95.56 186 LYS A C 1
ATOM 1516 O O . LYS A 1 186 ? 8.822 7.615 -28.668 1.00 95.56 186 LYS A O 1
ATOM 1521 N N . ASP A 1 187 ? 10.881 7.319 -29.509 1.00 97.25 187 ASP A N 1
ATOM 1522 C CA . ASP A 1 187 ? 10.954 5.896 -29.164 1.00 97.25 187 ASP A CA 1
ATOM 1523 C C . ASP A 1 187 ? 11.139 5.709 -27.650 1.00 97.25 187 ASP A C 1
ATOM 1525 O O . ASP A 1 187 ? 10.515 4.829 -27.058 1.00 97.25 187 ASP A O 1
ATOM 1529 N N . LEU A 1 188 ? 11.890 6.602 -26.991 1.00 97.88 188 LEU A N 1
ATOM 1530 C CA . LEU A 1 188 ? 11.952 6.657 -25.525 1.00 97.88 188 LEU A CA 1
ATOM 1531 C C . LEU A 1 188 ? 10.581 6.923 -24.892 1.00 97.88 188 LEU A C 1
ATOM 1533 O O . LEU A 1 188 ? 10.204 6.221 -23.952 1.00 97.88 188 LEU A O 1
ATOM 1537 N N . ASN A 1 189 ? 9.820 7.884 -25.426 1.00 97.88 189 ASN A N 1
ATOM 1538 C CA . ASN A 1 189 ? 8.466 8.180 -24.960 1.00 97.88 189 ASN A CA 1
ATOM 1539 C C . ASN A 1 189 ? 7.572 6.946 -25.105 1.00 97.88 189 ASN A C 1
ATOM 1541 O O . ASN A 1 189 ? 6.946 6.530 -24.136 1.00 97.88 189 ASN A O 1
ATOM 1545 N N . LEU A 1 190 ? 7.556 6.314 -26.284 1.00 98.00 190 LEU A N 1
ATOM 1546 C CA . LEU A 1 190 ? 6.738 5.124 -26.533 1.00 98.00 190 LEU A CA 1
ATOM 1547 C C . LEU A 1 190 ? 7.111 3.960 -25.608 1.00 98.00 190 LEU A C 1
ATOM 1549 O O . LEU A 1 190 ? 6.226 3.270 -25.099 1.00 98.00 190 LEU A O 1
ATOM 1553 N N . TYR A 1 191 ? 8.406 3.747 -25.360 1.00 98.44 191 TYR A N 1
ATOM 1554 C CA . TYR A 1 191 ? 8.874 2.746 -24.406 1.00 98.44 191 TYR A CA 1
ATOM 1555 C C . TYR A 1 191 ? 8.362 3.040 -22.990 1.00 98.44 191 TYR A C 1
ATOM 1557 O O . TYR A 1 191 ? 7.776 2.162 -22.352 1.00 98.44 191 TYR A O 1
ATOM 1565 N N . ALA A 1 192 ? 8.532 4.275 -22.516 1.00 98.38 192 ALA A N 1
ATOM 1566 C CA . ALA A 1 192 ? 8.090 4.703 -21.194 1.00 98.38 192 ALA A CA 1
ATOM 1567 C C . ALA A 1 192 ? 6.564 4.596 -21.032 1.00 98.38 192 ALA A C 1
ATOM 1569 O O . ALA A 1 192 ? 6.094 4.001 -20.064 1.00 98.38 192 ALA A O 1
ATOM 1570 N N . GLU A 1 193 ? 5.790 5.082 -22.001 1.00 98.12 193 GLU A N 1
ATOM 1571 C CA . GLU A 1 193 ? 4.323 5.015 -22.017 1.00 98.12 193 GLU A CA 1
ATOM 1572 C C . GLU A 1 193 ? 3.821 3.568 -21.985 1.00 98.12 193 GLU A C 1
ATOM 1574 O O . GLU A 1 193 ? 2.958 3.213 -21.177 1.00 98.12 193 GLU A O 1
ATOM 1579 N N . LYS A 1 194 ? 4.402 2.697 -22.820 1.00 97.88 194 LYS A N 1
ATOM 1580 C CA . LYS A 1 194 ? 4.029 1.279 -22.879 1.00 97.88 194 LYS A CA 1
ATOM 1581 C C . LYS A 1 194 ? 4.335 0.555 -21.568 1.00 97.88 194 LYS A C 1
ATOM 1583 O O . LYS A 1 194 ? 3.555 -0.299 -21.146 1.00 97.88 194 LYS A O 1
ATOM 1588 N N . ARG A 1 195 ? 5.443 0.903 -20.906 1.00 98.00 195 ARG A N 1
ATOM 1589 C CA . ARG A 1 195 ? 5.811 0.374 -19.584 1.00 98.00 195 ARG A CA 1
ATOM 1590 C C . ARG A 1 195 ? 4.891 0.903 -18.489 1.00 98.00 195 ARG A C 1
ATOM 1592 O O . ARG A 1 195 ? 4.402 0.110 -17.691 1.00 98.00 195 ARG A O 1
ATOM 1599 N N . TYR A 1 196 ? 4.605 2.202 -18.485 1.00 98.44 196 TYR A N 1
ATOM 1600 C CA . TYR A 1 196 ? 3.714 2.844 -17.519 1.00 98.44 196 TYR A CA 1
ATOM 1601 C C . TYR A 1 196 ? 2.299 2.258 -17.561 1.00 98.44 196 TYR A C 1
ATOM 1603 O O . TYR A 1 196 ? 1.696 1.989 -16.521 1.00 98.44 196 TYR A O 1
ATOM 1611 N N . LYS A 1 197 ? 1.800 1.950 -18.764 1.00 97.94 197 LYS A N 1
ATOM 1612 C CA . LYS A 1 197 ? 0.483 1.335 -18.968 1.00 97.94 197 LYS A CA 1
ATOM 1613 C C . LYS A 1 197 ? 0.320 -0.028 -18.281 1.00 97.94 197 LYS A C 1
ATOM 1615 O O . LYS A 1 197 ? -0.802 -0.432 -17.987 1.00 97.94 197 LYS A O 1
ATOM 1620 N N . LEU A 1 198 ? 1.409 -0.721 -17.935 1.00 98.31 198 LEU A N 1
ATOM 1621 C CA . LEU A 1 198 ? 1.335 -1.963 -17.159 1.00 98.31 198 LEU A CA 1
ATOM 1622 C C . LEU A 1 198 ? 0.708 -1.775 -15.763 1.00 98.31 198 LEU A C 1
ATOM 1624 O O . LEU A 1 198 ? 0.253 -2.757 -15.174 1.00 98.31 198 LEU A O 1
ATOM 1628 N N . LEU A 1 199 ? 0.619 -0.540 -15.252 1.00 98.31 199 LEU A N 1
ATOM 1629 C CA . LEU A 1 199 ? -0.157 -0.229 -14.049 1.00 98.31 199 LEU A CA 1
ATOM 1630 C C . LEU A 1 199 ? -1.631 -0.633 -14.176 1.00 98.31 199 LEU A C 1
ATOM 1632 O O . LEU A 1 199 ? -2.208 -1.050 -13.180 1.00 98.31 199 LEU A O 1
ATOM 1636 N N . GLU A 1 200 ? -2.233 -0.586 -15.370 1.00 98.12 200 GLU A N 1
ATOM 1637 C CA . GLU A 1 200 ? -3.613 -1.053 -15.589 1.00 98.12 200 GLU A CA 1
ATOM 1638 C C . GLU A 1 200 ? -3.760 -2.537 -15.211 1.00 98.12 200 GLU A C 1
ATOM 1640 O O . GLU A 1 200 ? -4.698 -2.924 -14.519 1.00 98.12 200 GLU A O 1
ATOM 1645 N N . ILE A 1 201 ? -2.777 -3.363 -15.583 1.00 98.19 201 ILE A N 1
ATOM 1646 C CA . ILE A 1 201 ? -2.750 -4.791 -15.240 1.00 98.19 201 ILE A CA 1
ATOM 1647 C C . ILE A 1 201 ? -2.580 -4.975 -13.727 1.00 98.19 201 ILE A C 1
ATOM 1649 O O . ILE A 1 201 ? -3.242 -5.821 -13.124 1.00 98.19 201 ILE A O 1
ATOM 1653 N N . LEU A 1 202 ? -1.696 -4.192 -13.100 1.00 98.25 202 LEU A N 1
ATOM 1654 C CA . LEU A 1 202 ? -1.471 -4.249 -11.653 1.00 98.25 202 LEU A CA 1
ATOM 1655 C C . LEU A 1 202 ? -2.711 -3.817 -10.860 1.00 98.25 202 LEU A C 1
ATOM 1657 O O . LEU A 1 202 ? -3.025 -4.448 -9.854 1.00 98.25 202 LEU A O 1
ATOM 1661 N N . ILE A 1 203 ? -3.443 -2.802 -11.327 1.00 98.00 203 ILE A N 1
ATOM 1662 C CA . ILE A 1 203 ? -4.713 -2.359 -10.734 1.00 98.00 203 ILE A CA 1
ATOM 1663 C C . ILE A 1 203 ? -5.716 -3.512 -10.705 1.00 98.00 203 ILE A C 1
ATOM 1665 O O . ILE A 1 203 ? -6.290 -3.798 -9.655 1.00 98.00 203 ILE A O 1
ATOM 1669 N N . GLU A 1 204 ? -5.897 -4.216 -11.822 1.00 97.94 204 GLU A N 1
ATOM 1670 C CA . GLU A 1 204 ? -6.832 -5.344 -11.879 1.00 97.94 204 GLU A CA 1
ATOM 1671 C C . GLU A 1 204 ? -6.385 -6.515 -10.991 1.00 97.94 204 GLU A C 1
ATOM 1673 O O . GLU A 1 204 ? -7.209 -7.138 -10.320 1.00 97.94 204 GLU A O 1
ATOM 1678 N N . LYS A 1 205 ? -5.074 -6.776 -10.887 1.00 96.94 205 LYS A N 1
ATOM 1679 C CA . LYS A 1 205 ? -4.541 -7.777 -9.944 1.00 96.94 205 LYS A CA 1
ATOM 1680 C C . LYS A 1 205 ? -4.831 -7.408 -8.488 1.00 96.94 205 LYS A C 1
ATOM 1682 O O . LYS A 1 205 ? -5.246 -8.266 -7.713 1.00 96.94 205 LYS A O 1
ATOM 1687 N N . VAL A 1 206 ? -4.643 -6.143 -8.117 1.00 96.81 206 VAL A N 1
ATOM 1688 C CA . VAL A 1 206 ? -4.926 -5.634 -6.766 1.00 96.81 206 VAL A CA 1
ATOM 1689 C C . VAL A 1 206 ? -6.417 -5.740 -6.447 1.00 96.81 206 VAL A C 1
ATOM 1691 O O . VAL A 1 206 ? -6.774 -6.267 -5.393 1.00 96.81 206 VAL A O 1
ATOM 1694 N N . LYS A 1 207 ? -7.295 -5.327 -7.369 1.00 96.12 207 LYS A N 1
ATOM 1695 C CA . LYS A 1 207 ? -8.749 -5.488 -7.213 1.00 96.12 207 LYS A CA 1
ATOM 1696 C C . LYS A 1 207 ? -9.135 -6.947 -7.011 1.00 96.12 207 LYS A C 1
ATOM 1698 O O . LYS A 1 207 ? -9.848 -7.253 -6.065 1.00 96.12 207 LYS A O 1
ATOM 1703 N N . LYS A 1 208 ? -8.588 -7.857 -7.819 1.00 96.31 208 LYS A N 1
ATOM 1704 C CA . LYS A 1 208 ? -8.840 -9.291 -7.662 1.00 96.31 208 LYS A CA 1
ATOM 1705 C C . LYS A 1 208 ? -8.407 -9.807 -6.287 1.00 96.31 208 LYS A C 1
ATOM 1707 O O . LYS A 1 208 ? -9.179 -10.492 -5.629 1.00 96.31 208 LYS A O 1
ATOM 1712 N N . ILE A 1 209 ? -7.211 -9.442 -5.817 1.00 95.94 209 ILE A N 1
ATOM 1713 C CA . ILE A 1 209 ? -6.730 -9.825 -4.477 1.00 95.94 209 ILE A CA 1
ATOM 1714 C C . ILE A 1 209 ? -7.683 -9.324 -3.381 1.00 95.94 209 ILE A C 1
ATOM 1716 O O . ILE A 1 209 ? -7.952 -10.053 -2.425 1.00 95.94 209 ILE A O 1
ATOM 1720 N N . LYS A 1 210 ? -8.187 -8.092 -3.512 1.00 93.75 210 LYS A N 1
ATOM 1721 C CA . LYS A 1 210 ? -9.186 -7.503 -2.610 1.00 93.75 210 LYS A CA 1
ATOM 1722 C C . LYS A 1 210 ? -10.491 -8.287 -2.619 1.00 93.75 210 LYS A C 1
ATOM 1724 O O . LYS A 1 210 ? -10.971 -8.662 -1.551 1.00 93.75 210 LYS A O 1
ATOM 1729 N N . ASP A 1 211 ? -11.035 -8.554 -3.796 1.00 94.62 211 ASP A N 1
ATOM 1730 C CA . ASP A 1 211 ? -12.319 -9.233 -3.938 1.00 94.62 211 ASP A CA 1
ATOM 1731 C C . ASP A 1 211 ? -12.235 -10.680 -3.434 1.00 94.62 211 ASP A C 1
ATOM 1733 O O . ASP A 1 211 ? -13.098 -11.116 -2.672 1.00 94.62 211 ASP A O 1
ATOM 1737 N N . ASP A 1 212 ? -11.152 -11.395 -3.756 1.00 95.31 212 ASP A N 1
ATOM 1738 C CA . ASP A 1 212 ? -10.888 -12.750 -3.260 1.00 95.31 212 ASP A CA 1
ATOM 1739 C C . ASP A 1 212 ? -10.792 -12.775 -1.723 1.00 95.31 212 ASP A C 1
ATOM 1741 O O . ASP A 1 212 ? -11.366 -13.651 -1.071 1.00 95.31 212 ASP A O 1
ATOM 1745 N N . HIS A 1 213 ? -10.103 -11.795 -1.125 1.00 94.62 213 HIS A N 1
ATOM 1746 C CA . HIS A 1 213 ? -9.984 -11.659 0.331 1.00 94.62 213 HIS A CA 1
ATOM 1747 C C . HIS A 1 213 ? -11.341 -11.400 0.994 1.00 94.62 213 HIS A C 1
ATOM 1749 O O . HIS A 1 213 ? -11.709 -12.100 1.938 1.00 94.62 213 HIS A O 1
ATOM 1755 N N . ILE A 1 214 ? -12.113 -10.443 0.472 1.00 93.75 214 ILE A N 1
ATOM 1756 C CA . ILE A 1 214 ? -13.450 -10.111 0.983 1.00 93.75 214 ILE A CA 1
ATOM 1757 C C . ILE A 1 214 ? -14.386 -11.319 0.880 1.00 93.75 214 ILE A C 1
ATOM 1759 O O . ILE A 1 214 ? -15.065 -11.655 1.850 1.00 93.75 214 ILE A O 1
ATOM 1763 N N . ASN A 1 215 ? -14.418 -11.986 -0.275 1.00 95.56 215 ASN A N 1
ATOM 1764 C CA . ASN A 1 215 ? -15.308 -13.120 -0.512 1.00 95.56 215 ASN A CA 1
ATOM 1765 C C . ASN A 1 215 ? -14.968 -14.306 0.394 1.00 95.56 215 ASN A C 1
ATOM 1767 O O . ASN A 1 215 ? -15.871 -14.877 1.006 1.00 95.56 215 ASN A O 1
ATOM 1771 N N . ARG A 1 216 ? -13.676 -14.626 0.553 1.00 95.88 216 ARG A N 1
ATOM 1772 C CA . ARG A 1 216 ? -13.210 -15.678 1.468 1.00 95.88 216 ARG A CA 1
ATOM 1773 C C . ARG A 1 216 ? -13.724 -15.456 2.888 1.00 95.88 216 ARG A C 1
ATOM 1775 O O . ARG A 1 216 ? -14.263 -16.375 3.501 1.00 95.88 216 ARG A O 1
ATOM 1782 N N . TYR A 1 217 ? -13.552 -14.249 3.416 1.00 95.44 217 TYR A N 1
ATOM 1783 C CA . TYR A 1 217 ? -13.917 -13.949 4.797 1.00 95.44 217 TYR A CA 1
ATOM 1784 C C . TYR A 1 217 ? -15.424 -13.786 4.999 1.00 95.44 217 TYR A C 1
ATOM 1786 O O . TYR A 1 217 ? -15.933 -14.204 6.037 1.00 95.44 217 TYR A O 1
ATOM 1794 N N . LYS A 1 218 ? -16.173 -13.304 4.001 1.00 95.56 218 LYS A N 1
ATOM 1795 C CA . LYS A 1 218 ? -17.646 -13.354 4.037 1.00 95.56 218 LYS A CA 1
ATOM 1796 C C . LYS A 1 218 ? -18.190 -14.777 4.134 1.00 95.56 218 LYS A C 1
ATOM 1798 O O . LYS A 1 218 ? -19.195 -14.997 4.798 1.00 95.56 218 LYS A O 1
ATOM 1803 N N . GLN A 1 219 ? -17.522 -15.731 3.487 1.00 96.38 219 GLN A N 1
ATOM 1804 C CA . GLN A 1 219 ? -17.893 -17.148 3.495 1.00 96.38 219 GLN A CA 1
ATOM 1805 C C . GLN A 1 219 ? -17.353 -17.918 4.704 1.00 96.38 219 GLN A C 1
ATOM 1807 O O . GLN A 1 219 ? -17.728 -19.070 4.889 1.00 96.38 219 GLN A O 1
ATOM 1812 N N . THR A 1 220 ? -16.478 -17.310 5.509 1.00 96.31 220 THR A N 1
ATOM 1813 C CA . THR A 1 220 ? -15.921 -17.917 6.723 1.00 96.31 220 THR A CA 1
ATOM 1814 C C . THR A 1 220 ? -16.717 -17.404 7.926 1.00 96.31 220 THR A C 1
ATOM 1816 O O . THR A 1 220 ? -16.562 -16.226 8.271 1.00 96.31 220 THR A O 1
ATOM 1819 N N . PRO A 1 221 ? -17.593 -18.223 8.540 1.00 97.12 221 PRO A N 1
ATOM 1820 C CA . PRO A 1 221 ? -18.395 -17.799 9.683 1.00 97.12 221 PRO A CA 1
ATOM 1821 C C . PRO A 1 221 ? -17.523 -17.535 10.910 1.00 97.12 221 PRO A C 1
ATOM 1823 O O . PRO A 1 221 ? -16.623 -18.319 11.211 1.00 97.12 221 PRO A O 1
ATOM 1826 N N . ILE A 1 222 ? -17.821 -16.459 11.630 1.00 98.19 222 ILE A N 1
ATOM 1827 C CA . ILE A 1 222 ? -17.227 -16.164 12.934 1.00 98.19 222 ILE A CA 1
ATOM 1828 C C . ILE A 1 222 ? -17.994 -16.952 14.011 1.00 98.19 222 ILE A C 1
ATOM 1830 O O . ILE A 1 222 ? -19.225 -16.869 14.048 1.00 98.19 222 ILE A O 1
ATOM 1834 N N . PRO A 1 223 ? -17.314 -17.709 14.892 1.00 96.94 223 PRO A N 1
ATOM 1835 C CA . PRO A 1 223 ? -17.967 -18.377 16.014 1.00 96.94 223 PRO A CA 1
ATOM 1836 C C . PRO A 1 223 ? -18.693 -17.388 16.934 1.00 96.94 223 PRO A C 1
ATOM 1838 O O . PRO A 1 223 ? -18.151 -16.334 17.278 1.00 96.94 223 PRO A O 1
ATOM 1841 N N . VAL A 1 224 ? -19.907 -17.760 17.348 1.00 97.50 224 VAL A N 1
ATOM 1842 C CA . VAL A 1 224 ? -20.706 -17.013 18.327 1.00 97.50 224 VAL A CA 1
ATOM 1843 C C . VAL A 1 224 ? -20.620 -17.720 19.676 1.00 97.50 224 VAL A C 1
ATOM 1845 O O . VAL A 1 224 ? -20.945 -18.903 19.769 1.00 97.50 224 VAL A O 1
ATOM 1848 N N . LEU A 1 225 ? -20.193 -16.997 20.707 1.00 97.38 225 LEU A N 1
ATOM 1849 C CA . LEU A 1 225 ? -20.041 -17.463 22.081 1.00 97.38 225 LEU A CA 1
ATOM 1850 C C . LEU A 1 225 ? -20.996 -16.703 23.007 1.00 97.38 225 LEU A C 1
ATOM 1852 O O . LEU A 1 225 ? -21.279 -15.523 22.800 1.00 97.38 225 LEU A O 1
ATOM 1856 N N . GLU A 1 226 ? -21.480 -17.376 24.051 1.00 95.88 226 GLU A N 1
ATOM 1857 C CA . GLU A 1 226 ? -22.388 -16.765 25.032 1.00 95.88 226 GLU A CA 1
ATOM 1858 C C . GLU A 1 226 ? -21.672 -15.751 25.934 1.00 95.88 226 GLU A C 1
ATOM 1860 O O . GLU A 1 226 ? -22.255 -14.731 26.310 1.00 95.88 226 GLU A O 1
ATOM 1865 N N . ASN A 1 227 ? -20.406 -16.009 26.282 1.00 97.62 227 ASN A N 1
ATOM 1866 C CA . ASN A 1 227 ? -19.609 -15.115 27.112 1.00 97.62 227 ASN A CA 1
ATOM 1867 C C . ASN A 1 227 ? -19.127 -13.902 26.286 1.00 97.62 227 ASN A C 1
ATOM 1869 O O . ASN A 1 227 ? -18.361 -14.078 25.336 1.00 97.62 227 ASN A O 1
ATOM 1873 N N . PRO A 1 228 ? -19.495 -12.659 26.661 1.00 97.06 228 PRO A N 1
ATOM 1874 C CA . PRO A 1 228 ? -19.096 -11.461 25.923 1.00 97.06 228 PRO A CA 1
ATOM 1875 C C . PRO A 1 228 ? -17.581 -11.240 25.833 1.00 97.06 228 PRO A C 1
ATOM 1877 O O . PRO A 1 228 ? -17.110 -10.714 24.829 1.00 97.06 228 PRO A O 1
ATOM 1880 N N . LEU A 1 229 ? -16.821 -11.604 26.871 1.00 98.06 229 LEU A N 1
ATOM 1881 C CA . LEU A 1 229 ? -15.366 -11.426 26.885 1.00 98.06 229 LEU A CA 1
ATOM 1882 C C . LEU A 1 229 ? -14.690 -12.426 25.947 1.00 98.06 229 LEU A C 1
ATOM 1884 O O . LEU A 1 229 ? -13.892 -12.018 25.110 1.00 98.06 229 LEU A O 1
ATOM 1888 N N . GLU A 1 230 ? -15.089 -13.698 26.007 1.00 98.25 230 GLU A N 1
ATOM 1889 C CA . GLU A 1 230 ? -14.605 -14.726 25.073 1.00 98.25 230 GLU A CA 1
ATOM 1890 C C . GLU A 1 230 ? -14.994 -14.382 23.626 1.00 98.25 230 GLU A C 1
ATOM 1892 O O . GLU A 1 230 ? -14.192 -14.529 22.704 1.00 98.25 230 GLU A O 1
ATOM 1897 N N . GLN A 1 231 ? -16.202 -13.846 23.404 1.00 98.38 231 GLN A N 1
ATOM 1898 C CA . GLN A 1 231 ? -16.611 -13.368 22.084 1.00 98.38 231 GLN A CA 1
ATOM 1899 C C . GLN A 1 231 ? -15.696 -12.247 21.574 1.00 98.38 231 GLN A C 1
ATOM 1901 O O . GLN A 1 231 ? -15.336 -12.249 20.399 1.00 98.38 231 GLN A O 1
ATOM 1906 N N . LEU A 1 232 ? -15.318 -11.286 22.422 1.00 98.25 232 LEU A N 1
ATOM 1907 C CA . LEU A 1 232 ? -14.419 -10.190 22.045 1.00 98.25 232 LEU A CA 1
ATOM 1908 C C . LEU A 1 232 ? -13.011 -10.685 21.702 1.00 98.25 232 LEU A C 1
ATOM 1910 O O . LEU A 1 232 ? -12.414 -10.167 20.762 1.00 98.25 232 LEU A O 1
ATOM 1914 N N . GLU A 1 233 ? -12.505 -11.705 22.397 1.00 98.31 233 GLU A N 1
ATOM 1915 C CA . GLU A 1 233 ? -11.229 -12.353 22.059 1.00 98.31 233 GLU A CA 1
ATOM 1916 C C . GLU A 1 233 ? -11.282 -13.001 20.667 1.00 98.31 233 GLU A C 1
ATOM 1918 O O . GLU A 1 233 ? -10.390 -12.782 19.843 1.00 98.31 233 GLU A O 1
ATOM 1923 N N . VAL A 1 234 ? -12.367 -13.722 20.355 1.00 98.38 234 VAL A N 1
ATOM 1924 C CA . VAL A 1 234 ? -12.600 -14.279 19.010 1.00 98.38 234 VAL A CA 1
ATOM 1925 C C . VAL A 1 234 ? -12.669 -13.168 17.960 1.00 98.38 234 VAL A C 1
ATOM 1927 O O . VAL A 1 234 ? -12.018 -13.259 16.918 1.00 98.38 234 VAL A O 1
ATOM 1930 N N . LEU A 1 235 ? -13.422 -12.095 18.226 1.00 97.50 235 LEU A N 1
ATOM 1931 C CA . LEU A 1 235 ? -13.552 -10.965 17.300 1.00 97.50 235 LEU A CA 1
ATOM 1932 C C . LEU A 1 235 ? -12.219 -10.242 17.083 1.00 97.50 235 LEU A C 1
ATOM 1934 O O . LEU A 1 235 ? -11.964 -9.776 15.973 1.00 97.50 235 LEU A O 1
ATOM 1938 N N . TYR A 1 236 ? -11.358 -10.162 18.100 1.00 97.12 236 TYR A N 1
ATOM 1939 C CA . TYR A 1 236 ? -10.035 -9.554 17.985 1.00 97.12 236 TYR A CA 1
ATOM 1940 C C . TYR A 1 236 ? -9.147 -10.319 16.996 1.00 97.12 236 TYR A C 1
ATOM 1942 O O . TYR A 1 236 ? -8.585 -9.727 16.067 1.00 97.12 236 TYR A O 1
ATOM 1950 N N . GLU A 1 237 ? -9.060 -11.643 17.145 1.00 96.94 237 GLU A N 1
ATOM 1951 C CA . GLU A 1 237 ? -8.271 -12.478 16.235 1.00 96.94 237 GLU A CA 1
ATOM 1952 C C . GLU A 1 237 ? -8.874 -12.510 14.821 1.00 96.94 237 GLU A C 1
ATOM 1954 O O . GLU A 1 237 ? -8.143 -12.404 13.830 1.00 96.94 237 GLU A O 1
ATOM 1959 N N . GLU A 1 238 ? -10.202 -12.555 14.694 1.00 96.38 238 GLU A N 1
ATOM 1960 C CA . GLU A 1 238 ? -10.876 -12.437 13.396 1.00 96.38 238 GLU A CA 1
ATOM 1961 C C . GLU A 1 238 ? -10.612 -11.083 12.731 1.00 96.38 238 GLU A C 1
ATOM 1963 O O . GLU A 1 238 ? -10.310 -11.024 11.536 1.00 96.38 238 GLU A O 1
ATOM 1968 N N . ASN A 1 239 ? -10.649 -9.984 13.487 1.00 94.38 239 ASN A N 1
ATOM 1969 C CA . ASN A 1 239 ? -10.323 -8.664 12.966 1.00 94.38 239 ASN A CA 1
ATOM 1970 C C . ASN A 1 239 ? -8.890 -8.616 12.434 1.00 94.38 239 ASN A C 1
ATOM 1972 O O . ASN A 1 239 ? -8.647 -8.149 11.322 1.00 94.38 239 ASN A O 1
ATOM 1976 N N . LYS A 1 240 ? -7.934 -9.128 13.206 1.00 92.50 240 LYS A N 1
ATOM 1977 C CA . LYS A 1 240 ? -6.529 -9.215 12.805 1.00 92.50 240 LYS A CA 1
ATOM 1978 C C . LYS A 1 240 ? -6.351 -9.988 11.496 1.00 92.50 240 LYS A C 1
ATOM 1980 O O . LYS A 1 240 ? -5.581 -9.558 10.640 1.00 92.50 240 LYS A O 1
ATOM 1985 N N . ASN A 1 241 ? -7.090 -11.077 11.307 1.00 91.94 241 ASN A N 1
ATOM 1986 C CA . ASN A 1 241 ? -7.052 -11.876 10.081 1.00 91.94 241 ASN A CA 1
ATOM 1987 C C . ASN A 1 241 ? -7.705 -11.168 8.876 1.00 91.94 241 ASN A C 1
ATOM 1989 O O . ASN A 1 241 ? -7.253 -11.327 7.736 1.00 91.94 241 ASN A O 1
ATOM 1993 N N . ARG A 1 242 ? -8.757 -10.378 9.120 1.00 92.44 242 ARG A N 1
ATOM 1994 C CA . ARG A 1 242 ? -9.567 -9.703 8.091 1.00 92.44 242 ARG A CA 1
ATOM 1995 C C . ARG A 1 242 ? -9.024 -8.333 7.683 1.00 92.44 242 ARG A C 1
ATOM 1997 O O . ARG A 1 242 ? -8.967 -8.031 6.493 1.00 92.44 242 ARG A O 1
ATOM 2004 N N . PHE A 1 243 ? -8.616 -7.517 8.645 1.00 89.69 243 PHE A N 1
ATOM 2005 C CA . PHE A 1 243 ? -8.229 -6.113 8.469 1.00 89.69 243 PHE A CA 1
ATOM 2006 C C . PHE A 1 243 ? -6.819 -5.804 8.978 1.00 89.69 243 PHE A C 1
ATOM 2008 O O . PHE A 1 243 ? -6.229 -4.810 8.559 1.00 89.69 243 PHE A O 1
ATOM 2015 N N . GLY A 1 244 ? -6.258 -6.653 9.842 1.00 88.25 244 GLY A N 1
ATOM 2016 C CA . GLY A 1 244 ? -4.945 -6.441 10.441 1.00 88.25 244 GLY A CA 1
ATOM 2017 C C . GLY A 1 244 ? -4.994 -5.915 11.875 1.00 88.25 244 GLY A C 1
ATOM 2018 O O . GLY A 1 244 ? -6.054 -5.714 12.456 1.00 88.25 244 GLY A O 1
ATOM 2019 N N . TYR A 1 245 ? -3.818 -5.666 12.454 1.00 85.75 245 TYR A N 1
ATOM 2020 C CA . TYR A 1 245 ? -3.669 -5.279 13.867 1.00 85.75 245 TYR A CA 1
ATOM 2021 C C . TYR A 1 245 ? -3.981 -3.810 14.176 1.00 85.75 245 TYR A C 1
ATOM 2023 O O . TYR A 1 245 ? -3.997 -3.426 15.340 1.00 85.75 245 TYR A O 1
ATOM 2031 N N . ARG A 1 246 ? -4.135 -2.963 13.154 1.00 83.69 246 ARG A N 1
ATOM 2032 C CA . ARG A 1 246 ? -4.301 -1.504 13.311 1.00 83.69 246 ARG A CA 1
ATOM 2033 C C . ARG A 1 246 ? -5.573 -0.962 12.668 1.00 83.69 246 ARG A C 1
ATOM 2035 O O . ARG A 1 246 ? -5.818 0.238 12.711 1.00 83.69 246 ARG A O 1
ATOM 2042 N N . TYR A 1 247 ? -6.342 -1.826 12.018 1.00 86.69 247 TYR A N 1
ATOM 2043 C CA . TYR A 1 247 ? -7.482 -1.443 11.195 1.00 86.69 247 TYR A CA 1
ATOM 2044 C C . TYR A 1 247 ? -8.686 -2.329 11.501 1.00 86.69 247 TYR A C 1
ATOM 2046 O O . TYR A 1 247 ? -8.587 -3.262 12.292 1.00 86.69 247 TYR A O 1
ATOM 2054 N N . GLY A 1 248 ? -9.831 -2.049 10.879 1.00 89.25 248 GLY A N 1
ATOM 2055 C CA . GLY A 1 248 ? -11.086 -2.694 11.264 1.00 89.25 248 GLY A CA 1
ATOM 2056 C C . GLY A 1 248 ? -11.564 -2.173 12.622 1.00 89.25 248 GLY A C 1
ATOM 2057 O O . GLY A 1 248 ? -11.539 -0.961 12.832 1.00 89.25 248 GLY A O 1
ATOM 2058 N N . TYR A 1 249 ? -11.958 -3.076 13.515 1.00 91.88 249 TYR A N 1
ATOM 2059 C CA . TYR A 1 249 ? -12.606 -2.820 14.806 1.00 91.88 249 TYR A CA 1
ATOM 2060 C C . TYR A 1 249 ? -11.672 -2.971 16.026 1.00 91.88 249 TYR A C 1
ATOM 2062 O O . TYR A 1 249 ? -12.143 -3.197 17.138 1.00 91.88 249 TYR A O 1
ATOM 2070 N N . VAL A 1 250 ? -10.342 -2.920 15.844 1.00 91.69 250 VAL A N 1
ATOM 2071 C CA . VAL A 1 250 ? -9.363 -3.150 16.935 1.00 91.69 250 VAL A CA 1
ATOM 2072 C C . VAL A 1 250 ? -9.613 -2.246 18.139 1.00 91.69 250 VAL A C 1
ATOM 2074 O O . VAL A 1 250 ? -9.631 -2.725 19.270 1.00 91.69 250 VAL A O 1
ATOM 2077 N N . GLU A 1 251 ? -9.795 -0.948 17.900 1.00 89.81 251 GLU A N 1
ATOM 2078 C CA . GLU A 1 251 ? -9.964 0.041 18.968 1.00 89.81 251 GLU A CA 1
ATOM 2079 C C . GLU A 1 251 ? -11.281 -0.180 19.714 1.00 89.81 251 GLU A C 1
ATOM 2081 O O . GLU A 1 251 ? -11.318 -0.145 20.943 1.00 89.81 251 GLU A O 1
ATOM 2086 N N . GLU A 1 252 ? -12.354 -0.476 18.981 1.00 91.50 252 GLU A N 1
ATOM 2087 C CA . GLU A 1 252 ? -13.668 -0.771 19.536 1.00 91.50 252 GLU A CA 1
ATOM 2088 C C . GLU A 1 252 ? -13.648 -2.030 20.406 1.00 91.50 252 GLU A C 1
ATOM 2090 O O . GLU A 1 252 ? -14.116 -2.001 21.545 1.00 91.50 252 GLU A O 1
ATOM 2095 N N . ILE A 1 253 ? -13.065 -3.117 19.894 1.00 94.69 253 ILE A N 1
ATOM 2096 C CA . ILE A 1 253 ? -12.953 -4.393 20.608 1.00 94.69 253 ILE A CA 1
ATOM 2097 C C . ILE A 1 253 ? -12.132 -4.210 21.886 1.00 94.69 253 ILE A C 1
ATOM 2099 O O . ILE A 1 253 ? -12.587 -4.597 22.963 1.00 94.69 253 ILE A O 1
ATOM 2103 N N . ASN A 1 254 ? -10.962 -3.570 21.792 1.00 93.56 254 ASN A N 1
ATOM 2104 C CA . ASN A 1 254 ? -10.086 -3.338 22.941 1.00 93.56 254 ASN A CA 1
ATOM 2105 C C . ASN A 1 254 ? -10.743 -2.449 24.001 1.00 93.56 254 ASN A C 1
ATOM 2107 O O . ASN A 1 254 ? -10.625 -2.728 25.197 1.00 93.56 254 ASN A O 1
ATOM 2111 N N . HIS A 1 255 ? -11.438 -1.389 23.577 1.00 92.25 255 HIS A N 1
ATOM 2112 C CA . HIS A 1 255 ? -12.159 -0.501 24.485 1.00 92.25 255 HIS A CA 1
ATOM 2113 C C . HIS A 1 255 ? -13.257 -1.261 25.226 1.00 92.25 255 HIS A C 1
ATOM 2115 O O . HIS A 1 255 ? -13.250 -1.280 26.455 1.00 92.25 255 HIS A O 1
ATOM 2121 N N . ILE A 1 256 ? -14.147 -1.952 24.506 1.00 95.12 256 ILE A N 1
ATOM 2122 C CA . ILE A 1 256 ? -15.238 -2.727 25.115 1.00 95.12 256 ILE A CA 1
ATOM 2123 C C . ILE A 1 256 ? -14.675 -3.788 26.065 1.00 95.12 256 ILE A C 1
ATOM 2125 O O . ILE A 1 256 ? -15.122 -3.874 27.209 1.00 95.12 256 ILE A O 1
ATOM 2129 N N . TYR A 1 257 ? -13.678 -4.560 25.626 1.00 96.69 257 TYR A N 1
ATOM 2130 C CA . TYR A 1 257 ? -13.047 -5.596 26.444 1.00 96.69 257 TYR A CA 1
ATOM 2131 C C . TYR A 1 257 ? -12.507 -5.008 27.753 1.00 96.69 257 TYR A C 1
ATOM 2133 O O . TYR A 1 257 ? -12.870 -5.453 28.844 1.00 96.69 257 TYR A O 1
ATOM 2141 N N . THR A 1 258 ? -11.724 -3.931 27.658 1.00 94.75 258 THR A N 1
ATOM 2142 C CA . THR A 1 258 ? -11.174 -3.237 28.828 1.00 94.75 258 THR A CA 1
ATOM 2143 C C . THR A 1 258 ? -12.291 -2.774 29.763 1.00 94.75 258 THR A C 1
ATOM 2145 O O . THR A 1 258 ? -12.287 -3.121 30.938 1.00 94.75 258 THR A O 1
ATOM 2148 N N . GLN A 1 259 ? -13.300 -2.065 29.254 1.00 94.56 259 GLN A N 1
ATOM 2149 C CA . GLN A 1 259 ? -14.391 -1.537 30.079 1.00 94.56 259 GLN A CA 1
ATOM 2150 C C . GLN A 1 259 ? -15.212 -2.637 30.775 1.00 94.56 259 GLN A C 1
ATOM 2152 O O . GLN A 1 259 ? -15.640 -2.467 31.920 1.00 94.56 259 GLN A O 1
ATOM 2157 N N . LEU A 1 260 ? -15.424 -3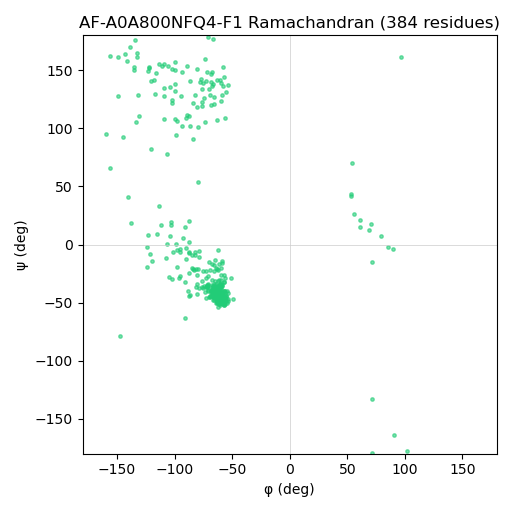.783 30.121 1.00 96.19 260 LEU A N 1
ATOM 2158 C CA . LEU A 1 260 ? -16.173 -4.895 30.706 1.00 96.19 260 LEU A CA 1
ATOM 2159 C C . LEU A 1 260 ? -15.396 -5.607 31.825 1.00 96.19 260 LEU A C 1
ATOM 2161 O O . LEU A 1 260 ? -16.022 -5.964 32.827 1.00 96.19 260 LEU A O 1
ATOM 2165 N N . THR A 1 261 ? -14.071 -5.745 31.696 1.00 96.25 261 THR A N 1
ATOM 2166 C CA . THR A 1 261 ? -13.200 -6.429 32.681 1.00 96.25 261 THR A CA 1
ATOM 2167 C C . THR A 1 261 ? -12.969 -5.650 33.979 1.00 96.25 261 THR A C 1
ATOM 21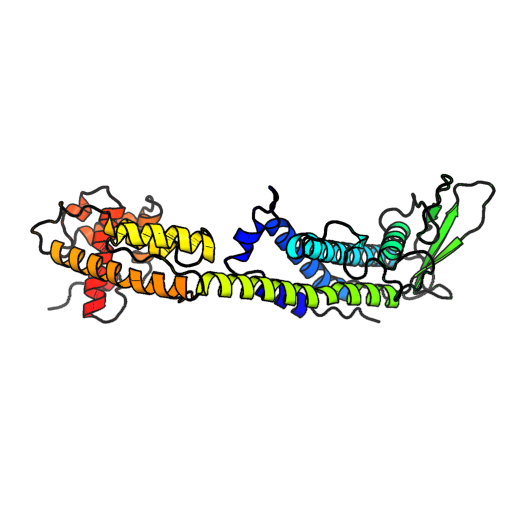69 O O . THR A 1 261 ? -12.678 -6.262 35.005 1.00 96.25 261 THR A O 1
ATOM 2172 N N . ILE A 1 262 ? -13.125 -4.321 33.973 1.00 95.00 262 ILE A N 1
ATOM 2173 C CA . ILE A 1 262 ? -12.911 -3.485 35.166 1.00 95.00 262 ILE A CA 1
ATOM 2174 C C . ILE A 1 262 ? -13.854 -3.908 36.301 1.00 95.00 262 ILE A C 1
ATOM 2176 O O . ILE A 1 262 ? -15.081 -3.883 36.146 1.00 95.00 262 ILE A O 1
ATOM 2180 N N . ASN A 1 263 ? -13.280 -4.241 37.459 1.00 89.88 263 ASN A N 1
ATOM 2181 C CA . ASN A 1 263 ? -14.024 -4.502 38.687 1.00 89.88 263 ASN A CA 1
ATOM 2182 C C . ASN A 1 263 ? -14.634 -3.183 39.214 1.00 89.88 263 ASN A C 1
ATOM 2184 O O . ASN A 1 263 ? -13.941 -2.173 39.341 1.00 89.88 263 ASN A O 1
ATOM 2188 N N . ALA A 1 264 ? -15.940 -3.198 39.496 1.00 88.81 264 ALA A N 1
ATOM 2189 C CA . ALA A 1 264 ? -16.698 -2.040 39.968 1.00 88.81 264 ALA A CA 1
ATOM 2190 C C . ALA A 1 264 ? -17.190 -2.175 41.422 1.00 88.81 264 ALA A C 1
ATOM 2192 O O . ALA A 1 264 ? -18.041 -1.404 41.856 1.00 88.81 264 ALA A O 1
ATOM 2193 N N . ASP A 1 265 ? -16.632 -3.105 42.197 1.00 88.31 265 ASP A N 1
ATOM 2194 C CA . ASP A 1 265 ? -17.069 -3.409 43.562 1.00 88.31 265 ASP A CA 1
ATOM 2195 C C . ASP A 1 265 ? -16.970 -2.183 44.483 1.00 88.31 265 ASP A C 1
ATOM 2197 O O . ASP A 1 265 ? -17.795 -2.003 45.378 1.00 88.31 265 ASP A O 1
ATOM 2201 N N . SER A 1 266 ? -16.009 -1.292 44.218 1.00 85.75 266 SER A N 1
ATOM 2202 C CA . SER A 1 266 ? -15.775 -0.044 44.959 1.00 85.75 266 SER A CA 1
ATOM 2203 C C . SER A 1 266 ? -16.910 0.984 44.862 1.00 85.75 266 SER A C 1
ATOM 2205 O O . SER A 1 266 ? -16.926 1.940 45.637 1.00 85.75 266 SER A O 1
ATOM 2207 N N . ILE A 1 267 ? -17.852 0.803 43.931 1.00 86.75 267 ILE A N 1
ATOM 2208 C CA . ILE A 1 267 ? -19.064 1.627 43.795 1.00 86.75 267 ILE A CA 1
ATOM 2209 C C . ILE A 1 267 ? -20.348 0.832 44.052 1.00 86.75 267 ILE A C 1
ATOM 2211 O O . ILE A 1 267 ? -21.436 1.367 43.818 1.00 86.75 267 ILE A O 1
ATOM 2215 N N . SER A 1 268 ? -20.242 -0.409 44.538 1.00 83.69 268 SER A N 1
ATOM 2216 C CA . SER A 1 268 ? -21.406 -1.221 44.909 1.00 83.69 268 SER A CA 1
ATOM 2217 C C . SER A 1 268 ? -22.253 -0.502 45.955 1.00 83.69 268 SER A C 1
ATOM 2219 O O . SER A 1 268 ? -21.722 0.184 46.831 1.00 83.69 268 SER A O 1
ATOM 2221 N N . ALA A 1 269 ? -23.571 -0.662 45.872 1.00 79.81 269 ALA A N 1
ATOM 2222 C CA . ALA A 1 269 ? -24.555 -0.011 46.734 1.00 79.81 269 ALA A CA 1
ATOM 2223 C C . ALA A 1 269 ? -24.565 1.531 46.664 1.00 79.81 269 ALA A C 1
ATOM 2225 O O . ALA A 1 269 ? -25.171 2.191 47.510 1.00 79.81 269 ALA A O 1
ATOM 2226 N N . THR A 1 270 ? -23.941 2.124 45.640 1.00 85.00 270 THR A N 1
ATOM 2227 C CA . THR A 1 270 ? -24.102 3.548 45.317 1.00 85.00 270 THR A CA 1
ATOM 2228 C C . THR A 1 270 ? -25.093 3.727 44.169 1.00 85.00 270 THR A C 1
ATOM 2230 O O . THR A 1 270 ? -25.239 2.861 43.309 1.00 85.00 270 THR A O 1
ATOM 2233 N N . ASN A 1 271 ? -25.708 4.909 44.060 1.00 82.62 271 ASN A N 1
ATOM 2234 C CA . ASN A 1 271 ? -26.550 5.257 42.902 1.00 82.62 271 ASN A CA 1
ATOM 2235 C C . ASN A 1 271 ? -25.793 5.202 41.558 1.00 82.62 271 ASN A C 1
ATOM 2237 O O . ASN A 1 271 ? -26.415 5.240 40.495 1.00 82.62 271 ASN A O 1
ATOM 2241 N N . PHE A 1 272 ? -24.458 5.150 41.596 1.00 89.69 272 PHE A N 1
ATOM 2242 C CA . PHE A 1 272 ? -23.607 5.085 40.418 1.00 89.69 272 PHE A CA 1
ATOM 2243 C C . PHE A 1 272 ? -23.447 3.657 39.874 1.00 89.69 272 PHE A C 1
ATOM 2245 O O . PHE A 1 272 ? -23.188 3.490 38.684 1.00 89.69 272 PHE A O 1
ATOM 2252 N N . GLU A 1 273 ? -23.675 2.630 40.700 1.00 92.62 273 GLU A N 1
ATOM 2253 C CA . GLU A 1 273 ? -23.628 1.221 40.289 1.00 92.62 273 GLU A CA 1
ATOM 2254 C C . GLU A 1 273 ? -24.571 0.956 39.109 1.00 92.62 273 GLU A C 1
ATOM 2256 O O . GLU A 1 273 ? -24.153 0.439 38.073 1.00 92.62 273 GLU A O 1
ATOM 2261 N N . GLY A 1 274 ? -25.825 1.412 39.213 1.00 93.19 274 GLY A N 1
ATOM 2262 C CA . GLY A 1 274 ? -26.814 1.265 38.143 1.00 93.19 274 GLY A CA 1
ATOM 2263 C C . GLY A 1 274 ? -26.407 1.958 36.839 1.00 93.19 274 GLY A C 1
ATOM 2264 O O . GLY A 1 274 ? -26.664 1.431 35.761 1.00 93.19 274 GLY A O 1
ATOM 2265 N N . ILE A 1 275 ? -25.711 3.099 36.926 1.00 94.75 275 ILE A N 1
ATOM 2266 C CA . ILE A 1 275 ? -25.213 3.845 35.756 1.00 94.75 275 ILE A CA 1
ATOM 2267 C C . ILE A 1 275 ? -24.137 3.029 35.031 1.00 94.75 275 ILE A C 1
ATOM 2269 O O . ILE A 1 275 ? -24.160 2.904 33.807 1.00 94.75 275 ILE A O 1
ATOM 2273 N N . VAL A 1 276 ? -23.210 2.438 35.789 1.00 95.50 276 VAL A N 1
ATOM 2274 C CA . VAL A 1 276 ? -22.142 1.598 35.236 1.00 95.50 276 VAL A CA 1
ATOM 2275 C C . VAL A 1 276 ? -22.697 0.299 34.656 1.00 95.50 276 VAL A C 1
ATOM 2277 O O . VAL A 1 276 ? -22.287 -0.092 33.565 1.00 95.50 276 VAL A O 1
ATOM 2280 N N . LEU A 1 277 ? -23.650 -0.355 35.326 1.00 95.19 277 LEU A N 1
ATOM 2281 C CA . LEU A 1 277 ? -24.294 -1.568 34.807 1.00 95.19 277 LEU A CA 1
ATOM 2282 C C . LEU A 1 277 ? -25.054 -1.301 33.501 1.00 95.19 277 LEU A C 1
ATOM 2284 O O . LEU A 1 277 ? -24.980 -2.108 32.569 1.00 95.19 277 LEU A O 1
ATOM 2288 N N . GLU A 1 278 ? -25.742 -0.162 33.402 1.00 95.38 278 GLU A N 1
ATOM 2289 C CA . GLU A 1 278 ? -26.428 0.253 32.177 1.00 95.38 278 GLU A CA 1
ATOM 2290 C C . GLU A 1 278 ? -25.430 0.501 31.037 1.00 95.38 278 GLU A C 1
ATOM 2292 O O . GLU A 1 278 ? -25.617 -0.014 29.933 1.00 95.38 278 GLU A O 1
ATOM 2297 N N . TYR A 1 279 ? -24.334 1.217 31.306 1.00 95.62 279 TYR A N 1
ATOM 2298 C CA . TYR A 1 279 ? -23.283 1.455 30.315 1.00 95.62 279 TYR A CA 1
ATOM 2299 C C . TYR A 1 279 ? -22.598 0.156 29.866 1.00 95.62 279 TYR A C 1
ATOM 2301 O O . TYR A 1 279 ? -22.457 -0.085 28.669 1.00 95.62 279 TYR A O 1
ATOM 2309 N N . LYS A 1 280 ? -22.249 -0.747 30.792 1.00 95.88 280 LYS A N 1
ATOM 2310 C CA . LYS A 1 280 ? -21.700 -2.066 30.433 1.00 95.88 280 LYS A CA 1
ATOM 2311 C C . LYS A 1 280 ? -22.686 -2.889 29.596 1.00 95.88 280 LYS A C 1
ATOM 2313 O O . LYS A 1 280 ? -22.263 -3.614 28.699 1.00 95.88 280 LYS A O 1
ATOM 2318 N N . SER A 1 281 ? -23.989 -2.775 29.852 1.00 95.94 281 SER A N 1
ATOM 2319 C CA . SER A 1 281 ? -25.024 -3.433 29.040 1.00 95.94 281 SER A CA 1
ATOM 2320 C C . SER A 1 281 ? -25.099 -2.846 27.628 1.00 95.94 281 SER A C 1
ATOM 2322 O O . SER A 1 281 ? -25.196 -3.599 26.659 1.00 95.94 281 SER A O 1
ATOM 2324 N N . TYR A 1 282 ? -24.968 -1.524 27.496 1.00 94.75 282 TYR A N 1
ATOM 2325 C CA . TYR A 1 282 ? -24.825 -0.861 26.200 1.00 94.75 282 TYR A CA 1
ATOM 2326 C C . TYR A 1 282 ? -23.591 -1.360 25.441 1.00 94.75 282 TYR A C 1
ATOM 2328 O O . TYR A 1 282 ? -23.721 -1.793 24.300 1.00 94.75 282 TYR A O 1
ATOM 2336 N N . LEU A 1 283 ? -22.419 -1.410 26.078 1.00 94.56 283 LEU A N 1
ATOM 2337 C CA . LEU A 1 283 ? -21.200 -1.909 25.436 1.00 94.56 283 LEU A CA 1
ATOM 2338 C C . LEU A 1 283 ? -21.352 -3.355 24.941 1.00 94.56 283 LEU A C 1
ATOM 2340 O O . LEU A 1 283 ? -20.952 -3.671 23.822 1.00 94.56 283 LEU A O 1
ATOM 2344 N N . LYS A 1 284 ? -22.000 -4.229 25.726 1.00 95.62 284 LYS A N 1
ATOM 2345 C CA . LYS A 1 284 ? -22.322 -5.600 25.291 1.00 95.62 284 LYS A CA 1
ATOM 2346 C C . LYS A 1 284 ? -23.227 -5.623 24.057 1.00 95.62 284 LYS A C 1
ATOM 2348 O O . LYS A 1 28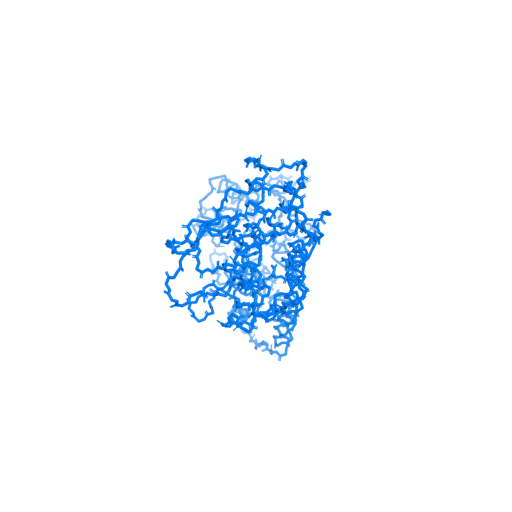4 ? -23.045 -6.477 23.196 1.00 95.62 284 LYS A O 1
ATOM 2353 N N . SER A 1 285 ? -24.165 -4.681 23.940 1.00 93.44 285 SER A N 1
ATOM 2354 C CA . SER A 1 285 ? -25.058 -4.585 22.776 1.00 93.44 285 SER A CA 1
ATOM 2355 C C . SER A 1 285 ? -24.344 -4.195 21.474 1.00 93.44 285 SER A C 1
ATOM 2357 O O . SER A 1 285 ? -24.884 -4.433 20.397 1.00 93.44 285 SER A O 1
ATOM 2359 N N . LEU A 1 286 ? -23.119 -3.660 21.555 1.00 93.00 286 LEU A N 1
ATOM 2360 C CA . LEU A 1 286 ? -22.295 -3.343 20.385 1.00 93.00 286 LEU A CA 1
ATOM 2361 C C . LEU A 1 286 ? -21.555 -4.567 19.826 1.00 93.00 286 LEU A C 1
ATOM 2363 O O . LEU A 1 286 ? -21.176 -4.569 18.657 1.00 93.00 286 LEU A O 1
ATOM 2367 N N . ILE A 1 287 ? -21.368 -5.626 20.623 1.00 94.94 287 ILE A N 1
ATOM 2368 C CA . ILE A 1 287 ? -20.628 -6.831 20.213 1.00 94.94 287 ILE A CA 1
ATOM 2369 C C . ILE A 1 287 ? -21.255 -7.493 18.968 1.00 94.94 287 ILE A C 1
ATOM 2371 O O . ILE A 1 287 ? -20.514 -7.764 18.021 1.00 94.94 287 ILE A O 1
ATOM 2375 N N . PRO A 1 288 ? -22.589 -7.694 18.882 1.00 93.94 288 PRO A N 1
ATOM 2376 C CA . PRO A 1 288 ? -23.221 -8.209 17.665 1.00 93.94 288 PRO A CA 1
ATOM 2377 C C . PRO A 1 288 ? -23.045 -7.306 16.435 1.00 93.94 288 PRO A C 1
ATOM 2379 O O . PRO A 1 288 ? -22.975 -7.815 15.320 1.00 93.94 288 PRO A O 1
ATOM 2382 N N . ILE A 1 289 ? -22.946 -5.984 16.621 1.00 92.00 289 ILE A N 1
ATOM 2383 C CA . ILE A 1 289 ? -22.732 -5.021 15.526 1.00 92.00 289 ILE A CA 1
ATOM 2384 C C . ILE A 1 289 ? -21.318 -5.184 14.959 1.00 92.00 289 ILE A C 1
ATOM 2386 O O . ILE A 1 289 ? -21.138 -5.271 13.747 1.00 92.00 289 ILE A O 1
ATOM 2390 N N . ILE A 1 290 ? -20.316 -5.291 15.839 1.00 93.81 290 ILE A N 1
ATOM 2391 C CA . ILE A 1 290 ? -18.926 -5.561 15.444 1.00 93.81 290 ILE A CA 1
ATOM 2392 C C . ILE A 1 290 ? -18.830 -6.913 14.730 1.00 93.81 290 ILE A C 1
ATOM 2394 O O . ILE A 1 290 ? -18.170 -7.013 13.695 1.00 93.81 290 ILE A O 1
ATOM 2398 N N . LEU A 1 291 ? -19.508 -7.941 15.251 1.00 95.19 291 LEU A N 1
ATOM 2399 C CA . LEU A 1 291 ? -19.564 -9.260 14.625 1.00 95.19 291 LEU A CA 1
ATOM 2400 C C . LEU A 1 291 ? -20.132 -9.184 13.206 1.00 95.19 291 LEU A C 1
ATOM 2402 O O . LEU A 1 291 ? -19.496 -9.697 12.286 1.00 95.19 291 LEU A O 1
ATOM 2406 N N . ASP A 1 292 ? -21.277 -8.524 13.008 1.00 93.94 292 ASP A N 1
ATOM 2407 C CA . ASP A 1 292 ? -21.871 -8.354 11.677 1.00 93.94 292 ASP A CA 1
ATOM 2408 C C . ASP A 1 292 ? -20.930 -7.598 10.729 1.00 93.94 292 ASP A C 1
ATOM 2410 O O . ASP A 1 292 ? -20.694 -8.034 9.598 1.00 93.94 292 ASP A O 1
ATOM 2414 N N . GLY A 1 293 ? -20.317 -6.513 11.210 1.00 93.12 293 GLY A N 1
ATOM 2415 C CA . GLY A 1 293 ? -19.339 -5.737 10.456 1.00 93.12 293 GLY A CA 1
ATOM 2416 C C . GLY A 1 293 ? -18.150 -6.581 9.990 1.00 93.12 293 GLY A C 1
ATOM 2417 O O . GLY A 1 293 ? -17.806 -6.587 8.802 1.00 93.12 293 GLY A O 1
ATOM 2418 N N . LEU A 1 294 ? -17.550 -7.357 10.897 1.00 94.44 294 LEU A N 1
ATOM 2419 C CA . LEU A 1 294 ? -16.459 -8.279 10.577 1.00 94.44 294 LEU A CA 1
ATOM 2420 C C . LEU A 1 294 ? -16.901 -9.392 9.619 1.00 94.44 294 LEU A C 1
ATOM 2422 O O . LEU A 1 294 ? -16.202 -9.666 8.636 1.00 94.44 294 LEU A O 1
ATOM 2426 N N . GLN A 1 295 ? -18.059 -10.012 9.860 1.00 96.25 295 GLN A N 1
ATOM 2427 C CA . GLN A 1 295 ? -18.596 -11.087 9.023 1.00 96.25 295 GLN A CA 1
ATOM 2428 C C . GLN A 1 295 ? -18.850 -10.600 7.594 1.00 96.25 295 GLN A C 1
ATOM 2430 O O . GLN A 1 295 ? -18.497 -11.278 6.629 1.00 96.25 295 GLN A O 1
ATOM 2435 N N . ASN A 1 296 ? -19.404 -9.397 7.445 1.00 94.12 296 ASN A N 1
ATOM 2436 C CA . ASN A 1 296 ? -19.752 -8.813 6.155 1.00 94.12 296 ASN A CA 1
ATOM 2437 C C . ASN A 1 296 ? -18.610 -8.033 5.496 1.00 94.12 296 ASN A C 1
ATOM 2439 O O . ASN A 1 296 ? -18.811 -7.484 4.407 1.00 94.12 296 ASN A O 1
ATOM 2443 N N . MET A 1 297 ? -17.423 -7.996 6.108 1.00 92.19 297 MET A N 1
ATOM 2444 C CA . MET A 1 297 ? -16.274 -7.216 5.638 1.00 92.19 297 MET A CA 1
ATOM 2445 C C . MET A 1 297 ? -16.636 -5.738 5.411 1.00 92.19 297 MET A C 1
ATOM 2447 O O . MET A 1 297 ? -16.253 -5.131 4.409 1.00 92.19 297 MET A O 1
ATOM 2451 N N . LYS A 1 298 ? -17.422 -5.174 6.332 1.00 87.19 298 LYS A N 1
ATOM 2452 C CA . LYS A 1 298 ? -17.838 -3.772 6.349 1.00 87.19 298 LYS A CA 1
ATOM 2453 C C . LYS A 1 298 ? -17.288 -3.123 7.605 1.00 87.19 298 LYS A C 1
ATOM 2455 O O . LYS A 1 298 ? -17.497 -3.629 8.705 1.00 87.19 298 LYS A O 1
ATOM 2460 N N . LYS A 1 299 ? -16.623 -1.984 7.445 1.00 73.12 299 LYS A N 1
ATOM 2461 C CA . LYS A 1 299 ? -16.335 -1.095 8.564 1.00 73.12 299 LYS A CA 1
ATOM 2462 C C . LYS A 1 299 ? -17.347 0.037 8.545 1.00 73.12 299 LYS A C 1
ATOM 2464 O O . LYS A 1 299 ? -17.263 0.914 7.683 1.00 73.12 299 LYS A O 1
ATOM 2469 N N . ASP A 1 300 ? -18.280 0.023 9.487 1.00 61.03 300 ASP A N 1
ATOM 2470 C CA . ASP A 1 300 ? -19.078 1.212 9.740 1.00 61.03 300 ASP A CA 1
ATOM 2471 C C . ASP A 1 300 ? -18.152 2.261 10.351 1.00 61.03 300 ASP A C 1
ATOM 2473 O O . ASP A 1 300 ? -17.507 2.046 11.376 1.00 61.03 300 ASP A O 1
ATOM 2477 N N . ARG A 1 301 ? -18.025 3.400 9.667 1.00 55.06 301 ARG A N 1
ATOM 2478 C CA . ARG A 1 301 ? -17.022 4.442 9.944 1.00 55.06 301 ARG A CA 1
ATOM 2479 C C . ARG A 1 301 ? -17.154 5.083 11.339 1.00 55.06 301 ARG A C 1
ATOM 2481 O O . ARG A 1 301 ? -16.322 5.916 11.687 1.00 55.06 301 ARG A O 1
ATOM 2488 N N . TYR A 1 302 ? -18.187 4.726 12.098 1.00 55.91 302 TYR A N 1
ATOM 2489 C CA . TYR A 1 302 ? -18.691 5.488 13.235 1.00 55.91 302 TYR A CA 1
ATOM 2490 C C . TYR A 1 302 ? -18.648 4.747 14.577 1.00 55.91 302 TYR A C 1
ATOM 2492 O O . TYR A 1 302 ? -18.689 5.421 15.594 1.00 55.91 302 TYR A O 1
ATOM 2500 N N . VAL A 1 303 ? -18.442 3.423 14.629 1.00 63.06 303 VAL A N 1
ATOM 2501 C CA . VAL A 1 303 ? -18.667 2.649 15.872 1.00 63.06 303 VAL A CA 1
ATOM 2502 C C . VAL A 1 303 ? -17.826 3.141 17.060 1.00 63.06 303 VAL A C 1
ATOM 2504 O O . VAL A 1 303 ? -18.372 3.318 18.146 1.00 63.06 303 VAL A O 1
ATOM 2507 N N . TYR A 1 304 ? -16.531 3.443 16.886 1.00 65.75 304 TYR A N 1
ATOM 2508 C CA . TYR A 1 304 ? -15.742 4.038 17.977 1.00 65.75 304 TYR A CA 1
ATOM 2509 C C . TYR A 1 304 ? -16.185 5.456 18.358 1.00 65.75 304 TYR A C 1
ATOM 2511 O O . TYR A 1 304 ? -16.268 5.783 19.540 1.00 65.75 304 TYR A O 1
ATOM 2519 N N . PHE A 1 305 ? -16.470 6.310 17.374 1.00 61.75 305 PHE A N 1
ATOM 2520 C CA . PHE A 1 305 ? -16.901 7.686 17.635 1.00 61.75 305 PHE A CA 1
ATOM 2521 C C . PHE A 1 305 ? -18.289 7.740 18.282 1.00 61.75 305 PHE A C 1
ATOM 2523 O O . PHE A 1 305 ? -18.526 8.609 19.114 1.00 61.75 305 PHE A O 1
ATOM 2530 N N . ASP A 1 306 ? -19.155 6.773 17.990 1.00 67.12 306 ASP A N 1
ATOM 2531 C CA . ASP A 1 306 ? -20.470 6.611 18.611 1.00 67.12 306 ASP A CA 1
ATOM 2532 C C . ASP A 1 306 ? -20.371 6.167 20.082 1.00 67.12 306 ASP A C 1
ATOM 2534 O O . ASP A 1 306 ? -21.334 6.285 20.837 1.00 67.12 306 ASP A O 1
ATOM 2538 N N . MET A 1 307 ? -19.200 5.687 20.522 1.00 74.19 307 MET A N 1
ATOM 2539 C CA . MET A 1 307 ? -18.901 5.440 21.938 1.00 74.19 307 MET A CA 1
ATOM 2540 C C . MET A 1 307 ? -18.350 6.677 22.663 1.00 74.19 307 MET A C 1
ATOM 2542 O O . MET A 1 307 ? -18.179 6.643 23.882 1.00 74.19 307 MET A O 1
ATOM 2546 N N . LEU A 1 308 ? -18.074 7.776 21.951 1.00 83.31 308 LEU A N 1
ATOM 2547 C CA . LEU A 1 308 ? -17.663 9.041 22.556 1.00 83.31 308 LEU A CA 1
ATOM 2548 C C . LEU A 1 308 ? -18.892 9.924 22.769 1.00 83.31 308 LEU A C 1
ATOM 2550 O O . LEU A 1 308 ? -19.377 10.584 21.859 1.00 83.31 308 LEU A O 1
ATOM 2554 N N . PHE A 1 309 ? -19.371 9.981 24.007 1.00 90.69 309 PHE A N 1
ATOM 2555 C CA . PHE A 1 309 ? -20.571 10.740 24.384 1.00 90.69 309 PHE A CA 1
ATOM 2556 C C . PHE A 1 309 ? -20.297 12.206 24.740 1.00 90.69 309 PHE A C 1
ATOM 2558 O O . PHE A 1 309 ? -21.096 12.855 25.419 1.00 90.69 309 PHE A O 1
ATOM 2565 N N . TRP A 1 310 ? -19.161 12.741 24.298 1.00 92.69 310 TRP A N 1
ATOM 2566 C CA . TRP A 1 310 ? -18.687 14.066 24.670 1.00 92.69 310 TRP A CA 1
ATOM 2567 C C . TRP A 1 310 ? -18.229 14.890 23.474 1.00 92.69 310 TRP A C 1
ATOM 2569 O O . TRP A 1 310 ? -17.922 14.376 22.401 1.00 92.69 310 TRP A O 1
ATOM 2579 N N . ASN A 1 311 ? -18.156 16.200 23.684 1.00 91.69 311 ASN A N 1
ATOM 2580 C CA . ASN A 1 311 ? -17.480 17.129 22.792 1.00 91.69 311 ASN A CA 1
ATOM 2581 C C . ASN A 1 311 ? -16.690 18.173 23.600 1.00 91.69 311 ASN A C 1
ATOM 2583 O O . ASN A 1 311 ? -16.830 18.293 24.819 1.00 91.69 311 ASN A O 1
ATOM 2587 N N . GLY A 1 312 ? -15.860 18.942 22.902 1.00 93.00 312 GLY A N 1
ATOM 2588 C CA . GLY A 1 312 ? -15.130 20.060 23.490 1.00 93.00 312 GLY A CA 1
ATOM 2589 C C . GLY A 1 312 ? -13.703 19.728 23.920 1.00 93.00 312 GLY A C 1
ATOM 2590 O O . GLY A 1 312 ? -13.299 18.574 24.075 1.00 93.00 312 GLY A O 1
ATOM 2591 N N . TYR A 1 313 ? -12.931 20.798 24.087 1.00 94.25 313 TYR A N 1
ATOM 2592 C CA . TYR A 1 313 ? -11.490 20.759 24.317 1.00 94.25 313 TYR A CA 1
ATOM 2593 C C . TYR A 1 313 ? -11.125 20.096 25.651 1.00 94.25 313 TYR A C 1
ATOM 2595 O O . TYR A 1 313 ? -10.171 19.328 25.729 1.00 94.25 313 TYR A O 1
ATOM 2603 N N . GLU A 1 314 ? -11.882 20.359 26.715 1.00 95.69 314 GLU A N 1
ATOM 2604 C CA . GLU A 1 314 ? -11.581 19.844 28.050 1.00 95.69 314 GLU A CA 1
ATOM 2605 C C . GLU A 1 314 ? -11.691 18.318 28.105 1.00 95.69 314 GLU A C 1
ATOM 2607 O O . GLU A 1 314 ? -10.805 17.660 28.655 1.00 95.69 314 GLU A O 1
ATOM 2612 N N . PHE A 1 315 ? -12.722 17.745 27.477 1.00 95.38 315 PHE A N 1
ATOM 2613 C CA . PHE A 1 315 ? -12.843 16.296 27.368 1.00 95.38 315 PHE A CA 1
ATOM 2614 C C . PHE A 1 315 ? -11.768 15.696 26.468 1.00 95.38 315 PHE A C 1
ATOM 2616 O O . PHE A 1 315 ? -11.182 14.690 26.849 1.00 95.38 315 PHE A O 1
ATOM 2623 N N . GLU A 1 316 ? -11.389 16.347 25.366 1.00 93.94 316 GLU A N 1
ATOM 2624 C CA . GLU A 1 316 ? -10.233 15.904 24.576 1.00 93.94 316 GLU A CA 1
ATOM 2625 C C . GLU A 1 316 ? -8.979 15.763 25.460 1.00 93.94 316 GLU A C 1
ATOM 2627 O O . GLU A 1 316 ? -8.260 14.765 25.380 1.00 93.94 316 GLU A O 1
ATOM 2632 N N . LYS A 1 317 ? -8.750 16.716 26.374 1.00 96.12 317 LYS A N 1
ATOM 2633 C CA . LYS A 1 317 ? -7.613 16.671 27.308 1.00 96.12 317 LYS A CA 1
ATOM 2634 C C . LYS A 1 317 ? -7.762 15.600 28.381 1.00 96.12 317 LYS A C 1
ATOM 2636 O O . LYS A 1 317 ? -6.762 14.979 28.742 1.00 96.12 317 LYS A O 1
ATOM 2641 N N . ILE A 1 318 ? -8.973 15.352 28.873 1.00 95.50 318 ILE A N 1
ATOM 2642 C CA . ILE A 1 318 ? -9.251 14.247 29.801 1.00 95.50 318 ILE A CA 1
ATOM 2643 C C . ILE A 1 318 ? -8.994 12.893 29.121 1.00 95.50 318 ILE A C 1
ATOM 2645 O O . ILE A 1 318 ? -8.345 12.032 29.707 1.00 95.50 318 ILE A O 1
ATOM 2649 N N . TYR A 1 319 ? -9.416 12.698 27.871 1.00 93.62 319 TYR A N 1
ATOM 2650 C CA . TYR A 1 319 ? -9.184 11.432 27.167 1.00 93.62 319 TYR A CA 1
ATOM 2651 C C . TYR A 1 319 ? -7.719 11.256 26.747 1.00 93.62 319 TYR A C 1
ATOM 2653 O O . TYR A 1 319 ? -7.223 10.132 26.738 1.00 93.62 319 TYR A O 1
ATOM 2661 N N . GLN A 1 320 ? -6.977 12.342 26.502 1.00 93.88 320 GLN A N 1
ATOM 2662 C CA . GLN A 1 320 ? -5.511 12.285 26.403 1.00 93.88 320 GLN A CA 1
ATOM 2663 C C . GLN A 1 320 ? -4.884 11.796 27.719 1.00 93.88 320 GLN A C 1
ATOM 2665 O O . GLN A 1 320 ? -4.004 10.939 27.687 1.00 93.88 320 GLN A O 1
ATOM 2670 N N . TYR A 1 321 ? -5.371 12.263 28.875 1.00 94.69 321 TYR A N 1
ATOM 2671 C CA . TYR A 1 321 ? -4.950 11.727 30.175 1.00 94.69 321 TYR A CA 1
ATOM 2672 C C . TYR A 1 321 ? -5.279 10.232 30.314 1.00 94.69 321 TYR A C 1
ATOM 2674 O O . TYR A 1 321 ? -4.406 9.462 30.704 1.00 94.69 321 TYR A O 1
ATOM 2682 N N . PHE A 1 322 ? -6.484 9.798 29.933 1.00 93.00 322 PHE A N 1
ATOM 2683 C CA . PHE A 1 322 ? -6.854 8.379 29.990 1.00 93.00 322 PHE A CA 1
ATOM 2684 C C . PHE A 1 322 ? -5.991 7.482 29.098 1.00 93.00 322 PHE A C 1
ATOM 2686 O O . PHE A 1 322 ? -5.654 6.371 29.501 1.00 93.00 322 PHE A O 1
ATOM 2693 N N . ASN A 1 323 ? -5.622 7.954 27.907 1.00 89.81 323 ASN A N 1
ATOM 2694 C CA . ASN A 1 323 ? -4.873 7.152 26.940 1.00 89.81 323 ASN A CA 1
ATOM 2695 C C . ASN A 1 323 ? -3.369 7.097 27.241 1.00 89.81 323 ASN A C 1
ATOM 2697 O O . ASN A 1 323 ? -2.737 6.077 26.981 1.00 89.81 323 ASN A O 1
ATOM 2701 N N . TYR A 1 324 ? -2.787 8.177 27.771 1.00 89.81 324 TYR A N 1
ATOM 2702 C CA . TYR A 1 324 ? -1.335 8.280 27.972 1.00 89.81 324 TYR A CA 1
ATOM 2703 C C . TYR A 1 324 ? -0.899 8.175 29.434 1.00 89.81 324 TYR A C 1
ATOM 2705 O O . TYR A 1 324 ? 0.292 8.087 29.717 1.00 89.81 324 TYR A O 1
ATOM 2713 N N . GLY A 1 325 ? -1.838 8.249 30.376 1.00 86.50 325 GLY A N 1
ATOM 2714 C CA . GLY A 1 325 ? -1.580 8.239 31.815 1.00 86.50 325 GLY A CA 1
ATOM 2715 C C . GLY A 1 325 ? -0.932 9.509 32.376 1.00 86.50 325 GLY A C 1
ATOM 2716 O O . GLY A 1 325 ? -0.965 9.727 33.584 1.00 86.50 325 GLY A O 1
ATOM 2717 N N . VAL A 1 326 ? -0.376 10.375 31.522 1.00 87.38 326 VAL A N 1
ATOM 2718 C CA . VAL A 1 326 ? 0.297 11.617 31.917 1.00 87.38 326 VAL A CA 1
ATOM 2719 C C . VAL A 1 326 ? -0.184 12.763 31.034 1.00 87.38 326 VAL A C 1
ATOM 2721 O O . VAL A 1 326 ? 0.199 12.876 29.872 1.00 87.38 326 VAL A O 1
ATOM 2724 N N . HIS A 1 327 ? -1.027 13.637 31.590 1.00 91.56 327 HIS A N 1
ATOM 2725 C CA . HIS A 1 327 ? -1.457 14.869 30.927 1.00 91.56 327 HIS A CA 1
ATOM 2726 C C . HIS A 1 327 ? -1.996 15.874 31.961 1.00 91.56 327 HIS A C 1
ATOM 2728 O O . HIS A 1 327 ? -3.172 15.835 32.326 1.00 91.56 327 HIS A O 1
ATOM 2734 N N . ALA A 1 328 ? -1.143 16.798 32.420 1.00 93.06 328 ALA A N 1
ATOM 2735 C CA . ALA A 1 328 ? -1.414 17.674 33.570 1.00 93.06 328 ALA A CA 1
ATOM 2736 C C . ALA A 1 328 ? -2.729 18.468 33.460 1.00 93.06 328 ALA A C 1
ATOM 2738 O O . ALA A 1 328 ? -3.470 18.615 34.431 1.00 93.06 328 ALA A O 1
ATOM 2739 N N . LEU A 1 329 ? -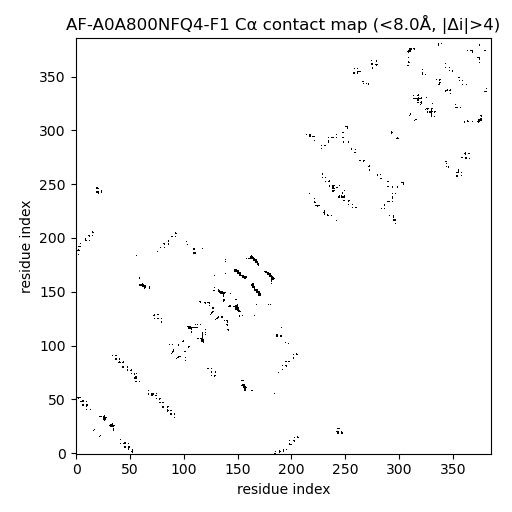3.051 18.969 32.263 1.00 94.62 329 LEU A N 1
ATOM 2740 C CA . LEU A 1 329 ? -4.290 19.715 32.049 1.00 94.62 329 LEU A CA 1
ATOM 2741 C C . LEU A 1 329 ? -5.528 18.800 32.073 1.00 94.62 329 LEU A C 1
ATOM 2743 O O . LEU A 1 329 ? -6.571 19.187 32.590 1.00 94.62 329 LEU A O 1
ATOM 2747 N N . GLY A 1 330 ? -5.395 17.576 31.559 1.00 94.44 330 GLY A N 1
ATOM 2748 C CA . GLY A 1 330 ? -6.466 16.577 31.546 1.00 94.44 330 GLY A CA 1
ATOM 2749 C C . GLY A 1 330 ? -6.774 16.070 32.948 1.00 94.44 330 GLY A C 1
ATOM 2750 O O . GLY A 1 330 ? -7.932 16.033 33.354 1.00 94.44 330 GLY A O 1
ATOM 2751 N N . GLU A 1 331 ? -5.728 15.785 33.721 1.00 93.88 331 GLU A N 1
ATOM 2752 C CA . GLU A 1 331 ? -5.830 15.431 35.136 1.00 93.88 331 GLU A CA 1
ATOM 2753 C C . GLU A 1 331 ? -6.486 16.550 35.955 1.00 93.88 331 GLU A C 1
ATOM 2755 O O . GLU A 1 331 ? -7.363 16.288 36.782 1.00 93.88 331 GLU A O 1
ATOM 2760 N N . LYS A 1 332 ? -6.127 17.814 35.690 1.00 94.31 332 LYS A N 1
ATOM 2761 C CA . LYS A 1 332 ? -6.753 18.971 36.341 1.00 94.31 332 LYS A CA 1
ATOM 2762 C C . LYS A 1 332 ? -8.253 19.045 36.047 1.00 94.31 332 LYS A C 1
ATOM 2764 O O . LYS A 1 332 ? -9.033 19.194 36.986 1.00 94.31 332 LYS A O 1
ATOM 2769 N N . TYR A 1 333 ? -8.664 18.920 34.783 1.00 94.88 333 TYR A N 1
ATOM 2770 C CA . TYR A 1 333 ? -10.086 18.920 34.415 1.00 94.88 333 TYR A CA 1
ATOM 2771 C C . TYR A 1 333 ? -10.843 17.740 35.032 1.00 94.88 333 TYR A C 1
ATOM 2773 O O . TYR A 1 333 ? -11.927 17.924 35.583 1.00 94.88 333 T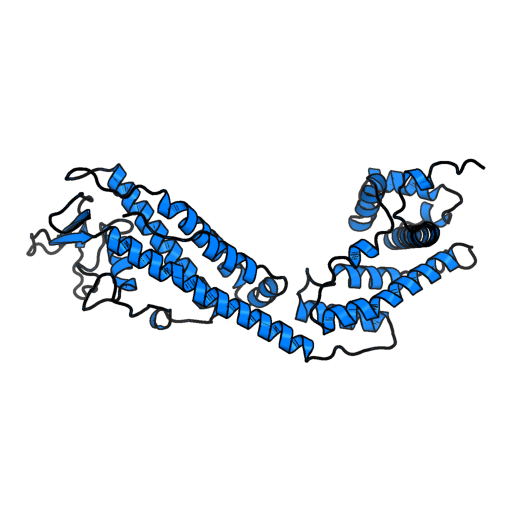YR A O 1
ATOM 2781 N N . LEU A 1 334 ? -10.252 16.543 35.022 1.00 93.88 334 LEU A N 1
ATOM 2782 C CA . LEU A 1 334 ? -10.844 15.369 35.658 1.00 93.88 334 LEU A CA 1
ATOM 2783 C C . LEU A 1 334 ? -11.006 15.558 37.171 1.00 93.88 334 LEU A C 1
ATOM 2785 O O . LEU A 1 334 ? -12.053 15.235 37.721 1.00 93.88 334 LEU A O 1
ATOM 2789 N N . THR A 1 335 ? -10.005 16.133 37.840 1.00 91.75 335 THR A N 1
ATOM 2790 C CA . THR A 1 335 ? -10.058 16.437 39.279 1.00 91.75 335 THR A CA 1
ATOM 2791 C C . THR A 1 335 ? -11.174 17.428 39.600 1.00 91.75 335 THR A C 1
ATOM 2793 O O . THR A 1 335 ? -11.829 17.313 40.634 1.00 91.75 335 THR A O 1
ATOM 2796 N N . THR A 1 336 ? -11.411 18.408 38.726 1.00 92.25 336 THR A N 1
ATOM 2797 C CA . THR A 1 336 ? -12.538 19.334 38.869 1.00 92.25 336 THR A CA 1
ATOM 2798 C C . THR A 1 336 ? -13.880 18.616 38.709 1.00 92.25 336 THR A C 1
ATOM 2800 O O . THR A 1 336 ? -14.752 18.826 39.548 1.00 92.25 336 THR A O 1
ATOM 2803 N N . LEU A 1 337 ? -14.040 17.738 37.709 1.00 90.56 337 LEU A N 1
ATOM 2804 C CA . LEU A 1 337 ? -15.262 16.931 37.548 1.00 90.56 337 LEU A CA 1
ATOM 2805 C C . LEU A 1 337 ? -15.508 16.013 38.746 1.00 90.56 337 LEU A C 1
ATOM 2807 O O . LEU A 1 337 ? -16.623 15.945 39.251 1.00 90.56 337 LEU A O 1
ATOM 2811 N N . ALA A 1 338 ? -14.462 15.349 39.235 1.00 88.81 338 ALA A N 1
ATOM 2812 C CA . ALA A 1 338 ? -14.558 14.376 40.316 1.00 88.81 338 ALA A CA 1
ATOM 2813 C C . ALA A 1 338 ? -14.976 14.985 41.666 1.00 88.81 338 ALA A C 1
ATOM 2815 O O . ALA A 1 338 ? -15.417 14.258 42.550 1.00 88.81 338 ALA A O 1
ATOM 2816 N N . LYS A 1 339 ? -14.866 16.311 41.827 1.00 88.50 339 LYS A N 1
ATOM 2817 C CA . LYS A 1 339 ? -15.341 17.044 43.013 1.00 88.50 339 LYS A CA 1
ATOM 2818 C C . LYS A 1 339 ? -16.836 17.369 42.980 1.00 88.50 339 LYS A C 1
ATOM 2820 O O . LYS A 1 339 ? -17.357 17.859 43.978 1.00 88.50 339 LYS A O 1
ATOM 2825 N N . LEU A 1 340 ? -17.518 17.152 41.855 1.00 86.94 340 LEU A N 1
ATOM 2826 C CA . LEU A 1 340 ? -18.958 17.371 41.756 1.00 86.94 340 LEU A CA 1
ATOM 2827 C C . LEU A 1 340 ? -19.704 16.231 42.453 1.00 86.94 340 LEU A C 1
ATOM 2829 O O . LEU A 1 340 ? -19.390 15.065 42.229 1.00 86.94 340 LEU A O 1
ATOM 2833 N N . GLU A 1 341 ? -20.767 16.553 43.194 1.00 82.56 341 GLU A N 1
ATOM 2834 C CA . GLU A 1 341 ? -21.617 15.567 43.895 1.00 82.56 341 GLU A CA 1
ATOM 2835 C C . GLU A 1 341 ? -22.256 14.524 42.962 1.00 82.56 341 GLU A C 1
ATOM 2837 O O . GLU A 1 341 ? -22.751 13.491 43.403 1.00 82.56 341 GLU A O 1
ATOM 2842 N N . THR A 1 342 ? -22.255 14.790 41.653 1.00 85.19 342 THR A N 1
ATOM 2843 C CA . THR A 1 342 ? -22.808 13.882 40.642 1.00 85.19 342 THR A CA 1
ATOM 2844 C C . THR A 1 342 ? -21.895 12.679 40.363 1.00 85.19 342 THR A C 1
ATOM 2846 O O . THR A 1 342 ? -22.374 11.646 39.892 1.00 85.19 342 THR A O 1
ATOM 2849 N N . PHE A 1 343 ? -20.595 12.788 40.655 1.00 88.44 343 PHE A N 1
ATOM 2850 C CA . PHE A 1 343 ? -19.626 11.702 40.511 1.00 88.44 343 PHE A CA 1
ATOM 2851 C C . PHE A 1 343 ? -19.356 11.023 41.862 1.00 88.44 343 PHE A C 1
ATOM 2853 O O . PHE A 1 343 ? -19.434 11.666 42.909 1.00 88.44 343 PHE A O 1
ATOM 2860 N N . PRO A 1 344 ? -19.018 9.722 41.877 1.00 86.69 344 PRO A N 1
ATOM 2861 C CA . PRO A 1 344 ? -18.728 9.026 43.120 1.00 86.69 344 PRO A CA 1
ATOM 2862 C C . PRO A 1 344 ? -17.372 9.482 43.679 1.00 86.69 344 PRO A C 1
ATOM 2864 O O . PRO A 1 344 ? -16.401 9.625 42.935 1.00 86.69 344 PRO A O 1
ATOM 2867 N N . ALA A 1 345 ? -17.279 9.646 45.003 1.00 84.94 345 ALA A N 1
ATOM 2868 C CA . ALA A 1 345 ? -16.080 10.163 45.678 1.00 84.94 345 ALA A CA 1
ATOM 2869 C C . ALA A 1 345 ? -14.799 9.356 45.376 1.00 84.94 345 ALA A C 1
ATOM 2871 O O . ALA A 1 345 ? -13.701 9.914 45.347 1.00 84.94 345 ALA A O 1
ATOM 2872 N N . ILE A 1 346 ? -14.943 8.056 45.088 1.00 86.06 346 ILE A N 1
ATOM 2873 C CA . ILE A 1 346 ? -13.850 7.158 44.687 1.00 86.06 346 ILE A CA 1
ATOM 2874 C C . ILE A 1 346 ? -13.101 7.652 43.433 1.00 86.06 346 ILE A C 1
ATOM 2876 O O . ILE A 1 346 ? -11.921 7.356 43.268 1.00 86.06 346 ILE A O 1
ATOM 2880 N N . LEU A 1 347 ? -13.748 8.439 42.559 1.00 87.56 347 LEU A N 1
ATOM 2881 C CA . LEU A 1 347 ? -13.128 8.974 41.343 1.00 87.56 347 LEU A CA 1
ATOM 2882 C C . LEU A 1 347 ? -11.941 9.899 41.662 1.00 87.56 347 LEU A C 1
ATOM 2884 O O . LEU A 1 347 ? -10.973 9.948 40.902 1.00 87.56 347 LEU A O 1
ATOM 2888 N N . VAL A 1 348 ? -12.005 10.600 42.799 1.00 83.88 348 VAL A N 1
ATOM 2889 C CA . VAL A 1 348 ? -10.937 11.486 43.288 1.00 83.88 348 VAL A CA 1
ATOM 2890 C C . VAL A 1 348 ? -9.770 10.685 43.866 1.00 83.88 348 VAL A C 1
ATOM 2892 O O . VAL A 1 348 ? -8.619 11.090 43.725 1.00 83.88 348 VAL A O 1
ATOM 2895 N N . THR A 1 349 ? -10.055 9.575 44.550 1.00 85.88 349 THR A N 1
ATOM 2896 C CA . THR A 1 349 ? -9.069 8.868 45.382 1.00 85.88 349 THR A CA 1
ATOM 2897 C C . THR A 1 349 ? -8.374 7.718 44.664 1.00 85.88 349 THR A C 1
ATOM 2899 O O . THR A 1 349 ? -7.237 7.388 44.999 1.00 85.88 349 THR A O 1
ATOM 2902 N N . THR A 1 350 ? -9.024 7.109 43.674 1.00 89.38 350 THR A N 1
ATOM 2903 C CA . THR A 1 350 ? -8.442 6.004 42.909 1.00 89.38 350 THR A CA 1
ATOM 2904 C C . THR A 1 350 ? -7.267 6.465 42.040 1.00 89.38 350 THR A C 1
ATOM 2906 O O . THR A 1 350 ? -7.252 7.580 41.518 1.00 89.38 350 THR A O 1
ATOM 2909 N N . GLN A 1 351 ? -6.276 5.593 41.855 1.00 89.88 351 GLN A N 1
ATOM 2910 C CA . GLN A 1 351 ? -5.190 5.778 40.881 1.00 89.88 351 GLN A CA 1
ATOM 2911 C C . GLN A 1 351 ? -5.407 4.956 39.605 1.00 89.88 351 GLN A C 1
ATOM 2913 O O . GLN A 1 351 ? -4.676 5.126 38.633 1.00 89.88 351 GLN A O 1
ATOM 2918 N N . ASP A 1 352 ? -6.432 4.100 39.577 1.00 92.62 352 ASP A N 1
ATOM 2919 C CA . ASP A 1 352 ? -6.765 3.298 38.405 1.00 92.62 352 ASP A CA 1
ATOM 2920 C C . ASP A 1 352 ? -7.406 4.178 37.324 1.00 92.62 352 ASP A C 1
ATOM 2922 O O . ASP A 1 352 ? -8.559 4.601 37.422 1.00 92.62 352 ASP A O 1
ATOM 2926 N N . ILE A 1 353 ? -6.630 4.465 36.281 1.00 92.75 353 ILE A N 1
ATOM 2927 C CA . ILE A 1 353 ? -7.026 5.326 35.165 1.00 92.75 353 ILE A CA 1
ATOM 2928 C C . ILE A 1 353 ? -8.157 4.704 34.343 1.00 92.75 353 ILE A C 1
ATOM 2930 O O . ILE A 1 353 ? -9.045 5.428 33.889 1.00 92.75 353 ILE A O 1
ATOM 2934 N N . GLN A 1 354 ? -8.166 3.380 34.172 1.00 92.94 354 GLN A N 1
ATOM 2935 C CA . GLN A 1 354 ? -9.218 2.709 33.411 1.00 92.94 354 GLN A CA 1
ATOM 2936 C C . GLN A 1 354 ? -10.530 2.736 34.186 1.00 92.94 354 GLN A C 1
ATOM 2938 O O . GLN A 1 354 ? -11.574 3.042 33.611 1.00 92.94 354 GLN A O 1
ATOM 2943 N N . PHE A 1 355 ? -10.471 2.540 35.503 1.00 93.94 355 PHE A N 1
ATOM 2944 C CA . PHE A 1 355 ? -11.628 2.736 36.366 1.00 93.94 355 PHE A CA 1
ATOM 2945 C C . PHE A 1 355 ? -12.141 4.184 36.320 1.00 93.94 355 PHE A C 1
ATOM 2947 O O . PHE A 1 355 ? -13.343 4.401 36.169 1.00 93.94 355 PHE A O 1
ATOM 2954 N N . LYS A 1 356 ? -11.255 5.196 36.354 1.00 94.12 356 LYS A N 1
ATOM 2955 C CA . LYS A 1 356 ? -11.663 6.605 36.164 1.00 94.12 356 LYS A CA 1
ATOM 2956 C C . LYS A 1 356 ? -12.390 6.808 34.833 1.00 94.12 356 LYS A C 1
ATOM 2958 O O . LYS A 1 356 ? -13.430 7.467 34.807 1.00 94.12 356 LYS A O 1
ATOM 2963 N N . ARG A 1 357 ? -11.866 6.230 33.746 1.00 94.50 357 ARG A N 1
ATOM 2964 C CA . ARG A 1 357 ? -12.494 6.282 32.419 1.00 94.50 357 ARG A CA 1
ATOM 2965 C C . ARG A 1 357 ? -13.874 5.628 32.423 1.00 94.50 357 ARG A C 1
ATOM 2967 O O . ARG A 1 357 ? -14.806 6.256 31.939 1.00 94.50 357 ARG A O 1
ATOM 2974 N N . LEU A 1 358 ? -14.031 4.451 33.032 1.00 95.06 358 LEU A N 1
ATOM 2975 C CA . LEU A 1 358 ? -15.326 3.765 33.144 1.00 95.06 358 LEU A CA 1
ATOM 2976 C C . LEU A 1 358 ? -16.387 4.644 33.803 1.00 95.06 358 LEU A C 1
ATOM 2978 O O . LEU A 1 358 ? -17.509 4.740 33.309 1.00 95.06 358 LEU A O 1
ATOM 2982 N N . ILE A 1 359 ? -16.031 5.300 34.908 1.00 94.88 359 ILE A N 1
ATOM 2983 C CA . ILE A 1 359 ? -16.940 6.193 35.630 1.00 94.88 359 ILE A CA 1
ATOM 2984 C C . ILE A 1 359 ? -17.361 7.375 34.747 1.00 94.88 359 ILE A C 1
ATOM 2986 O O . ILE A 1 359 ? -18.548 7.694 34.666 1.00 94.88 359 ILE A O 1
ATOM 2990 N N . VAL A 1 360 ? -16.405 8.016 34.070 1.00 95.00 360 VAL A N 1
ATOM 2991 C CA . VAL A 1 360 ? -16.687 9.165 33.200 1.00 95.00 360 VAL A CA 1
ATOM 2992 C C . VAL A 1 360 ? -17.512 8.754 31.980 1.00 95.00 360 VAL A C 1
ATOM 2994 O O . VAL A 1 360 ? -18.536 9.381 31.717 1.00 95.00 360 VAL A O 1
ATOM 2997 N N . ASP A 1 361 ? -17.135 7.681 31.287 1.00 95.06 361 ASP A N 1
ATOM 2998 C CA . ASP A 1 361 ? -17.869 7.164 30.130 1.00 95.06 361 ASP A CA 1
ATOM 2999 C C . ASP A 1 361 ? -19.317 6.803 30.500 1.00 95.06 361 ASP A C 1
ATOM 3001 O O . ASP A 1 361 ? -20.252 7.204 29.805 1.00 95.06 361 ASP A O 1
ATOM 3005 N N . ALA A 1 362 ? -19.523 6.102 31.622 1.00 95.25 362 ALA A N 1
ATOM 3006 C CA . ALA A 1 362 ? -20.853 5.695 32.070 1.00 95.25 362 ALA A CA 1
ATOM 3007 C C . ALA A 1 362 ? -21.748 6.900 32.397 1.00 95.25 362 ALA A C 1
ATOM 3009 O O . ALA A 1 362 ? -22.930 6.925 32.039 1.00 95.25 362 ALA A O 1
ATOM 3010 N N . PHE A 1 363 ? -21.184 7.926 33.041 1.00 95.00 363 PHE A N 1
ATOM 3011 C CA . PHE A 1 363 ? -21.894 9.179 33.283 1.00 95.00 363 PHE A CA 1
ATOM 3012 C C . PHE A 1 363 ? -22.279 9.879 31.976 1.00 95.00 363 PHE A C 1
ATOM 3014 O O . PHE A 1 363 ? -23.434 10.274 31.803 1.00 95.00 363 PHE A O 1
ATOM 3021 N N . LEU A 1 364 ? -21.330 10.018 31.048 1.00 95.00 364 LEU A N 1
ATOM 3022 C CA . LEU A 1 364 ? -21.565 10.700 29.779 1.00 95.00 364 LEU A CA 1
ATOM 3023 C C . LEU A 1 364 ? -22.599 9.966 28.926 1.00 95.00 364 LEU A C 1
ATOM 3025 O O . LEU A 1 364 ? -23.485 10.610 28.373 1.00 95.00 364 LEU A O 1
ATOM 3029 N N . TYR A 1 365 ? -22.554 8.633 28.891 1.00 95.12 365 TYR A N 1
ATOM 3030 C CA . TYR A 1 365 ? -23.571 7.810 28.240 1.00 95.12 365 TYR A CA 1
ATOM 3031 C C . TYR A 1 365 ? -24.974 8.077 28.806 1.00 95.12 365 TYR A C 1
ATOM 3033 O O . TYR A 1 365 ? -25.926 8.295 28.052 1.00 95.12 365 TYR A O 1
ATOM 3041 N N . LYS A 1 366 ? -25.112 8.134 30.137 1.00 95.00 366 LYS A N 1
ATOM 3042 C CA . LYS A 1 366 ? -26.390 8.445 30.794 1.00 95.00 366 LYS A CA 1
ATOM 3043 C C . LYS A 1 366 ? -26.920 9.824 30.401 1.00 95.00 366 LYS A C 1
ATOM 3045 O O . LYS A 1 366 ? -28.109 9.965 30.112 1.00 95.00 366 LYS A O 1
ATOM 3050 N N . GLU A 1 367 ? -26.074 10.849 30.413 1.00 93.88 367 GLU A N 1
ATOM 3051 C CA . GLU A 1 367 ? -26.489 12.209 30.048 1.00 93.88 367 GLU A CA 1
ATOM 3052 C C . GLU A 1 367 ? -26.772 12.342 28.542 1.00 93.88 367 GLU A C 1
ATOM 3054 O O . GLU A 1 367 ? -27.734 13.013 28.152 1.00 93.88 367 GLU A O 1
ATOM 3059 N N . PHE A 1 368 ? -26.021 11.638 27.692 1.00 93.44 368 PHE A N 1
ATOM 3060 C CA . PHE A 1 368 ? -26.302 11.527 26.261 1.00 93.44 368 PHE A CA 1
ATOM 3061 C C . PHE A 1 368 ? -27.677 10.899 26.019 1.00 93.44 368 PHE A C 1
ATOM 3063 O O . PHE A 1 368 ? -28.493 11.471 25.302 1.00 93.44 368 PHE A O 1
ATOM 3070 N N . LYS A 1 369 ? -27.998 9.785 26.687 1.00 93.56 369 LYS A N 1
ATOM 3071 C CA . LYS A 1 369 ? -29.304 9.119 26.565 1.00 93.56 369 LYS A CA 1
ATOM 3072 C C . LYS A 1 369 ? -30.473 10.022 26.974 1.00 93.56 369 LYS A C 1
ATOM 3074 O O . LYS A 1 369 ? -31.547 9.935 26.387 1.00 93.56 369 LYS A O 1
ATOM 3079 N N . LYS A 1 370 ? -30.276 10.900 27.963 1.00 92.56 370 LYS A N 1
ATOM 3080 C CA . LYS A 1 370 ? -31.295 11.874 28.390 1.00 92.56 370 LYS A CA 1
ATOM 3081 C C . LYS A 1 370 ? -31.481 13.020 27.400 1.00 92.56 370 LYS A C 1
ATOM 3083 O O . LYS A 1 370 ? -32.601 13.482 27.213 1.00 92.56 370 LYS A O 1
ATOM 3088 N N . SER A 1 371 ? -30.386 13.532 26.847 1.00 92.25 371 SER A N 1
ATOM 3089 C CA . SER A 1 371 ? -30.387 14.771 26.061 1.00 92.25 371 SER A CA 1
ATOM 3090 C C . SER A 1 371 ? -30.445 14.550 24.548 1.00 92.25 371 SER A C 1
ATOM 3092 O O . SER A 1 371 ? -30.784 15.477 23.816 1.00 92.25 371 SER A O 1
ATOM 3094 N N . GLY A 1 372 ? -30.103 13.349 24.074 1.00 90.75 372 GLY A N 1
ATOM 3095 C CA . GLY A 1 372 ? -29.984 13.007 22.657 1.00 90.75 372 GLY A CA 1
ATOM 3096 C C . GLY A 1 372 ? -28.802 13.673 21.943 1.00 90.75 372 GLY A C 1
ATOM 3097 O O . GLY A 1 372 ? -28.766 13.672 20.715 1.00 90.75 372 GLY A O 1
ATOM 3098 N N . LYS A 1 373 ? -27.857 14.279 22.676 1.00 91.94 373 LYS A N 1
ATOM 3099 C CA . LYS A 1 373 ? -26.709 14.997 22.106 1.00 91.94 373 LYS A CA 1
ATOM 3100 C C . LYS A 1 373 ? -25.430 14.770 22.910 1.00 91.94 373 LYS A C 1
ATOM 3102 O O . LYS A 1 373 ? -25.477 14.457 24.096 1.00 91.94 373 LYS A O 1
ATOM 3107 N N . LEU A 1 374 ? -24.286 14.978 22.256 1.00 92.50 374 LEU A N 1
ATOM 3108 C CA . LEU A 1 374 ? -22.964 14.937 22.888 1.00 92.50 374 LEU A CA 1
ATOM 3109 C C . LEU A 1 374 ? -22.846 15.985 24.001 1.00 92.50 374 LEU A C 1
ATOM 3111 O O . LEU A 1 374 ? -23.281 17.127 23.828 1.00 92.50 374 LEU A O 1
ATOM 3115 N N . ILE A 1 375 ? -22.219 15.596 25.110 1.00 93.81 375 ILE A N 1
ATOM 3116 C CA . ILE A 1 375 ? -22.126 16.406 26.327 1.00 93.81 375 ILE A CA 1
ATOM 3117 C C . ILE A 1 375 ? -20.819 17.200 26.349 1.00 93.81 375 ILE A C 1
ATOM 3119 O O . ILE A 1 375 ? -19.730 16.644 26.209 1.00 93.81 375 ILE A O 1
ATOM 3123 N N . SER A 1 376 ? -20.911 18.510 26.555 1.00 93.62 376 SER A N 1
ATOM 3124 C CA . SER A 1 376 ? -19.739 19.361 26.761 1.00 93.62 376 SER A CA 1
ATOM 3125 C C . SER A 1 376 ? -19.356 19.440 28.238 1.00 93.62 376 SER A C 1
ATOM 3127 O O . SER A 1 376 ? -20.193 19.345 29.137 1.00 93.62 376 SER A O 1
ATOM 3129 N N . TYR A 1 377 ? -18.076 19.688 28.506 1.00 93.50 377 TYR A N 1
ATOM 3130 C CA . TYR A 1 377 ? -17.571 19.865 29.871 1.00 93.50 377 TYR A CA 1
ATOM 3131 C C . TYR A 1 377 ? -18.302 20.995 30.618 1.00 93.50 377 TYR A C 1
ATOM 3133 O O . TYR A 1 377 ? -18.657 20.865 31.789 1.00 93.50 377 TYR A O 1
ATOM 3141 N N . GLN A 1 378 ? -18.587 22.090 29.909 1.00 90.75 378 GLN A N 1
ATOM 3142 C CA . GLN A 1 378 ? -19.254 23.274 30.450 1.00 90.75 378 GLN A CA 1
ATOM 3143 C C . GLN A 1 378 ? -20.697 23.000 30.894 1.00 90.75 378 GLN A C 1
ATOM 3145 O O . GLN A 1 378 ? -21.162 23.618 31.848 1.00 90.75 378 GLN A O 1
ATOM 3150 N N . GLU A 1 379 ? -21.404 22.075 30.242 1.00 89.81 379 GLU A N 1
ATOM 3151 C CA . GLU A 1 379 ? -22.769 21.687 30.630 1.00 89.81 379 GLU A CA 1
ATOM 3152 C C . GLU A 1 379 ? -22.817 20.918 31.955 1.00 89.81 379 GLU A C 1
ATOM 3154 O O . GLU A 1 379 ? -23.854 20.913 32.614 1.00 89.81 379 GLU A O 1
ATOM 3159 N N . ILE A 1 380 ? -21.704 20.300 32.358 1.00 90.06 380 ILE A N 1
ATOM 3160 C CA . ILE A 1 380 ? -21.608 19.529 33.602 1.00 90.06 380 ILE A CA 1
ATOM 3161 C C . ILE A 1 380 ? -21.204 20.429 34.774 1.00 90.06 380 ILE A C 1
ATOM 3163 O O . ILE A 1 380 ? -21.728 20.277 35.873 1.00 90.06 380 ILE A O 1
ATOM 3167 N N . ILE A 1 381 ? -20.279 21.370 34.550 1.00 87.50 381 ILE A N 1
ATOM 3168 C CA . ILE A 1 381 ? -19.764 22.244 35.619 1.00 87.50 381 ILE A CA 1
ATOM 3169 C C . ILE A 1 381 ? -20.645 23.468 35.895 1.00 87.50 381 ILE A C 1
ATOM 3171 O O . ILE A 1 381 ? -20.517 24.077 36.957 1.00 87.50 381 ILE A O 1
ATOM 3175 N N . LYS A 1 382 ? -21.498 23.881 34.949 1.00 78.19 382 LYS A N 1
ATOM 3176 C CA . LYS A 1 382 ? -22.393 25.022 35.166 1.00 78.19 382 LYS A CA 1
ATOM 3177 C C . LYS A 1 382 ? -23.558 24.592 36.061 1.00 78.19 382 LYS A C 1
ATOM 3179 O O . LYS A 1 382 ? -24.168 23.558 35.791 1.00 78.19 382 LYS A O 1
ATOM 3184 N N . PRO A 1 383 ? -23.912 25.378 37.093 1.00 56.66 383 PRO A N 1
ATOM 3185 C CA . PRO A 1 383 ? -25.088 25.086 37.896 1.00 56.66 383 PRO A CA 1
ATOM 3186 C C . PRO A 1 383 ? -26.317 25.067 36.982 1.00 56.66 383 PRO A C 1
ATOM 3188 O O . PRO A 1 383 ? -26.539 26.001 36.207 1.00 56.66 383 PRO A O 1
ATOM 3191 N N . LYS A 1 384 ? -27.113 23.993 37.051 1.00 55.41 384 LYS A N 1
ATOM 3192 C CA . LYS A 1 384 ? -28.461 24.010 36.480 1.00 55.41 384 LYS A CA 1
ATOM 3193 C C . LYS A 1 384 ? -29.225 25.069 37.265 1.00 55.41 384 LYS A C 1
ATOM 3195 O O . LYS A 1 384 ? -29.502 24.854 38.440 1.00 55.41 384 LYS A O 1
ATOM 3200 N N . ASN A 1 385 ? -29.486 26.219 36.647 1.00 41.50 385 ASN A N 1
ATOM 3201 C CA . ASN A 1 385 ? -30.388 27.214 37.216 1.00 41.50 385 ASN A CA 1
ATOM 3202 C C . ASN A 1 385 ? -31.730 26.510 37.463 1.00 41.50 385 ASN A C 1
ATOM 3204 O O . ASN A 1 385 ? -32.387 26.099 36.506 1.00 41.50 385 ASN A O 1
ATOM 3208 N N . THR A 1 386 ? -32.042 26.282 38.738 1.00 36.66 386 THR A N 1
ATOM 3209 C CA . THR A 1 386 ? -33.363 25.874 39.233 1.00 36.66 386 THR A CA 1
ATOM 3210 C C . THR A 1 386 ? -34.401 26.933 38.942 1.00 36.66 386 THR A C 1
ATOM 3212 O O . THR A 1 386 ? -34.057 28.125 39.129 1.00 36.66 386 THR A O 1
#

Radius of gyration: 32.44 Å; Cα contacts (8 Å, |Δi|>4): 499; chains: 1; bounding box: 77×46×86 Å

Sequence (386 aa):
MSININEKLISLFRKEVNIEFFSEKFKNVNGKNHWNIICSAMDWITLAAEGLPSINVNPKGFGYNHLDTLNLMQYIITIDVMVDSINQLFRVIDGIKKDKDLPLANDRTIFKQTKVSDFNYFKHIRAVFSTHPVNLTSVDGVPNNEGERFYASWVAKNSLDGDYYVYLYSNNPEKDEQIPFDIKIKDLNLYAEKRYKLLEILIEKVKKIKDDHINRYKQTPIPVLENPLEQLEVLYEENKNRFGYRYGYVEEINHIYTQLTINADSISATNFEGIVLEYKSYLKSLIPIILDGLQNMKKDRYVYFDMLFWNGYEFEKIYQYFNYGVHALGEKYLTTLAKLETFPAILVTTQDIQFKRLIVDAFLYKEFKKSGKLISYQEIIKPKNT

Secondary structure (DSSP, 8-state):
------HHHHHHHHHHH-SHHHHHHHH-BTTB-HHHHHHHHHHHHHHHHHHGGGS-----SSEE-HHHHHHHHHHHHHHHHHHHHHHHHHHHHS---SGGGSTTTT--TTT--SSS-HHHHHHHHHIIIII-TTSBS-SSSS--SS---EEE---EE--SS-SEEEEEEES-TT----EEEEE-HHHHHHHHHHHHTHHHHHHHHHHHHHHHHHHHHHTSPPPP-SSHHHHHHHHHHHHHHHT-SSSTTHHHHHHHHHHHHS--GGGTTSHHHHHHHHHHHHHHHHHHHHHHHHHTT---TTTTGGG--EESHHHHHHHHHHHHS--HHHHHHHHHHHTSTTS-THHHH---HHHHHHHHHHHHHHHHHHHSSPEEHHHHHS----

pLDDT: mean 92.11, std 7.96, range [36.66, 98.69]

Solvent-accessible surface area (backbone atoms only — not comparable to full-atom values): 21526 Å² total; per-residue (Å²): 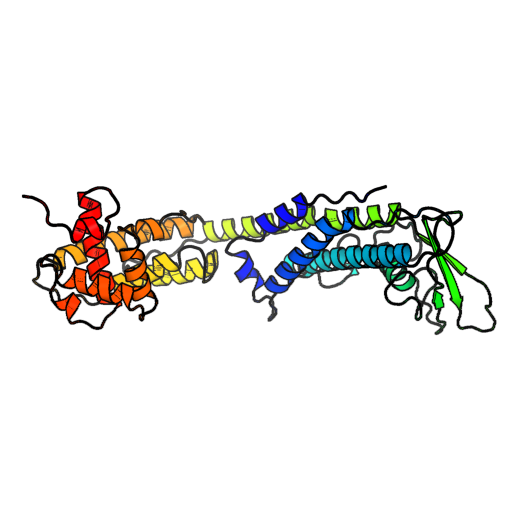129,84,58,77,63,65,56,65,56,57,55,50,39,50,61,66,53,74,43,66,37,47,52,56,67,26,45,60,53,93,92,34,55,41,33,62,53,47,53,53,22,53,53,44,36,48,50,30,40,66,44,57,71,71,53,69,71,76,75,76,67,74,47,73,46,70,68,57,38,53,32,42,27,53,48,49,52,40,45,50,50,28,49,50,24,54,50,50,42,43,31,64,76,72,61,50,86,50,71,82,74,42,89,64,38,76,38,35,85,66,75,61,48,90,89,46,24,41,56,52,34,48,52,37,51,39,28,49,64,53,83,31,25,80,67,27,44,42,94,79,50,60,72,50,88,86,72,59,37,28,32,43,51,74,52,27,21,51,49,99,88,20,46,33,29,30,37,35,37,53,74,48,88,92,44,83,60,74,43,79,48,66,43,46,60,66,47,53,33,52,49,46,38,61,53,58,53,50,51,61,59,51,39,53,53,46,50,49,56,50,51,54,53,48,51,53,44,51,72,45,82,74,87,86,56,92,51,68,64,64,33,42,54,52,49,49,56,52,30,36,76,68,19,22,88,88,27,76,54,50,68,47,45,53,50,45,49,53,61,65,68,57,84,61,73,94,40,59,98,40,88,59,37,62,41,44,54,50,39,51,51,52,52,58,66,45,50,64,54,53,49,50,25,61,36,66,70,43,75,72,95,45,65,62,63,74,70,51,35,54,40,61,69,64,48,53,33,31,51,46,17,61,75,65,75,68,36,73,69,10,50,51,51,46,54,57,54,29,70,38,89,90,41,60,68,61,59,63,73,56,84,55,51,67,59,44,47,47,56,52,52,18,52,33,46,53,52,19,71,75,69,76,45,67,42,42,60,66,72,71,74,47,79,79,84,124

Mean predicted aligned error: 6.81 Å

Organism: Cytobacillus firmus (NCBI:txid1399)